Protein AF-A0AAD7X4T3-F1 (afdb_monomer_lite)

Sequence (539 aa):
MVKNMMPARASGGPRSELRRIAGKTKTQTKDAVDVLDNLPKLLVHDLARALHDGGDGHEPRVLEVPVMAREHRGDEHEHGREDGVPAERARDLVEQVLPRLTAWASSMLTLLRVVALDEAIQNAGEPIPEAIVEDVHAELRIIFEFLGVNPDSNERPNLPPLPPPILCTDRLECIRCPPNETRRSLRRREPPKEVRVLTSNLEWRNAQLFVAHCVVCNSEYYPDSYTYATPATGRRQVLEYSPAFFRISKHGLWAERRVALAQERTLVRFRAGWSNFADWINDQLPHRPRITHRQSRRLFLEHFSRRLLIAHLKQESFSLPAHASAAVLAEHVRREIGANGGVLPSAFDHGCTQCTHVKRYHADLIREGFVQDGQGGVGVAGIDEPDLNAGELPAAHAAPLPEGLPPAPAAQQEPEQGETRGYVRMAVMDGKTVTHRKCALDDCRGPLMDFRSGRFCEDHIALGNICGIMPCGEPVHSPGALTCGREDHKACALSVASKPRHAQLRKATCLFSALTFLLWATLQVMWLYTPSVPRQLTA

InterPro domains:
  IPR040898 CxC6 like cysteine cluster associated with KDZ [PF18721] (428-492)
  IPR041539 CxC5 like cysteine cluster associated with KDZ [PF18718] (166-283)

Structure (mmCIF, N/CA/C/O backbone):
data_AF-A0AAD7X4T3-F1
#
_entry.id   AF-A0AAD7X4T3-F1
#
loop_
_atom_site.group_PDB
_atom_site.id
_atom_site.type_symbol
_atom_site.label_atom_id
_atom_site.label_alt_id
_atom_site.label_comp_id
_atom_site.label_asym_id
_atom_site.label_entity_id
_atom_site.label_seq_id
_atom_site.pdbx_PDB_ins_code
_atom_site.Cartn_x
_atom_site.Cartn_y
_atom_site.Cartn_z
_atom_site.occupancy
_atom_site.B_iso_or_equiv
_atom_site.auth_seq_id
_atom_site.auth_comp_id
_atom_site.auth_asym_id
_atom_site.auth_atom_id
_atom_site.pdbx_PDB_model_num
ATOM 1 N N . MET A 1 1 ? -15.169 -15.789 81.918 1.00 33.66 1 MET A N 1
ATOM 2 C CA . MET A 1 1 ? -14.513 -16.490 83.042 1.00 33.66 1 MET A CA 1
ATOM 3 C C . MET A 1 1 ? -13.560 -17.541 82.482 1.00 33.66 1 MET A C 1
ATOM 5 O O . MET A 1 1 ? -14.006 -18.312 81.653 1.00 33.66 1 MET A O 1
ATOM 9 N N . VAL A 1 2 ? -12.296 -17.500 82.936 1.00 31.52 2 VAL A N 1
ATOM 10 C CA . VAL A 1 2 ? -11.359 -18.626 83.206 1.00 31.52 2 VAL A CA 1
ATOM 11 C C . VAL A 1 2 ? -11.066 -19.605 82.040 1.00 31.52 2 VAL A C 1
ATOM 13 O O . VAL A 1 2 ? -11.935 -20.370 81.658 1.00 31.52 2 VAL A O 1
ATOM 16 N N . LYS A 1 3 ? -9.924 -19.538 81.328 1.00 34.91 3 LYS A N 1
ATOM 17 C CA . LYS A 1 3 ? -8.482 -19.778 81.656 1.00 34.91 3 LYS A CA 1
ATOM 18 C C . LYS A 1 3 ? -8.010 -21.244 81.521 1.00 34.91 3 LYS A C 1
ATOM 20 O O . LYS A 1 3 ? -8.415 -22.084 82.305 1.00 34.91 3 LYS A O 1
ATOM 25 N N . ASN A 1 4 ? -7.014 -21.413 80.639 1.00 40.75 4 ASN A N 1
ATOM 26 C CA . ASN A 1 4 ? -5.786 -22.233 80.727 1.00 40.75 4 ASN A CA 1
ATOM 27 C C . ASN A 1 4 ? -5.847 -23.737 81.077 1.00 40.75 4 ASN A C 1
ATOM 29 O O . ASN A 1 4 ? -6.293 -24.092 82.157 1.00 40.75 4 ASN A O 1
ATOM 33 N N . MET A 1 5 ? -5.108 -24.559 80.307 1.00 27.08 5 MET A N 1
ATOM 34 C CA . MET A 1 5 ? -3.853 -25.198 80.780 1.00 27.08 5 MET A CA 1
ATOM 35 C C . MET A 1 5 ? -3.042 -25.875 79.645 1.00 27.08 5 MET A C 1
ATOM 37 O O . MET A 1 5 ? -3.595 -26.571 78.804 1.00 27.08 5 MET A O 1
ATOM 41 N N . MET A 1 6 ? -1.714 -25.686 79.665 1.00 29.97 6 MET A N 1
ATOM 42 C CA . MET A 1 6 ? -0.690 -26.572 79.062 1.00 29.97 6 MET A CA 1
ATOM 43 C C . MET A 1 6 ? -0.043 -27.409 80.187 1.00 29.97 6 MET A C 1
ATOM 45 O O . MET A 1 6 ? -0.052 -26.935 81.329 1.00 29.97 6 MET A O 1
ATOM 49 N N . PRO A 1 7 ? 0.491 -28.624 79.916 1.00 48.28 7 PRO A N 1
ATOM 50 C CA . PRO A 1 7 ? 1.950 -28.847 79.697 1.00 48.28 7 PRO A CA 1
ATOM 51 C C . PRO A 1 7 ? 2.276 -29.975 78.663 1.00 48.28 7 PRO A C 1
ATOM 53 O O . PRO A 1 7 ? 1.361 -30.642 78.202 1.00 48.28 7 PRO A O 1
ATOM 56 N N . ALA A 1 8 ? 3.522 -30.325 78.278 1.00 32.62 8 ALA A N 1
ATOM 57 C CA . ALA A 1 8 ? 4.801 -29.597 78.118 1.00 32.62 8 ALA A CA 1
ATOM 58 C C . ALA A 1 8 ? 5.862 -30.460 77.349 1.00 32.62 8 ALA A C 1
ATOM 60 O O . ALA A 1 8 ? 5.722 -31.671 77.260 1.00 32.62 8 ALA A O 1
ATOM 61 N N . ARG A 1 9 ? 6.925 -29.805 76.835 1.00 31.36 9 ARG A N 1
ATOM 62 C CA . ARG A 1 9 ? 8.296 -30.268 76.437 1.00 31.36 9 ARG A CA 1
ATOM 63 C C . ARG A 1 9 ? 8.611 -31.763 76.141 1.00 31.36 9 ARG A C 1
ATOM 65 O O . ARG A 1 9 ? 8.565 -32.567 77.062 1.00 31.36 9 ARG A O 1
ATOM 72 N N . ALA A 1 10 ? 9.289 -32.023 75.002 1.00 30.20 10 ALA A N 1
ATOM 73 C CA . ALA A 1 10 ? 10.725 -32.427 74.936 1.00 30.20 10 ALA A CA 1
ATOM 74 C C . ALA A 1 10 ? 11.311 -32.494 73.485 1.00 30.20 10 ALA A C 1
ATOM 76 O O . ALA A 1 10 ? 10.558 -32.708 72.547 1.00 30.20 10 ALA A O 1
ATOM 77 N N . SER A 1 11 ? 12.639 -32.276 73.355 1.00 30.59 11 SER A N 1
ATOM 78 C CA . SER A 1 11 ? 13.650 -32.648 72.302 1.00 30.59 11 SER A CA 1
ATOM 79 C C . SER A 1 11 ? 13.256 -33.120 70.873 1.00 30.59 11 SER A C 1
ATOM 81 O O . SER A 1 11 ? 12.322 -33.888 70.719 1.00 30.59 11 SER A O 1
ATOM 83 N N . GLY A 1 12 ? 14.021 -32.874 69.789 1.00 29.61 12 GLY A N 1
ATOM 84 C CA . GLY A 1 12 ? 15.281 -32.122 69.605 1.00 29.61 12 GLY A CA 1
ATOM 85 C C . GLY A 1 12 ? 16.093 -32.535 68.342 1.00 29.61 12 GLY A C 1
ATOM 86 O O . GLY A 1 12 ? 16.353 -33.715 68.154 1.00 29.61 12 GLY A O 1
ATOM 87 N N . GLY A 1 13 ? 16.556 -31.558 67.536 1.00 32.09 13 GLY A N 1
ATOM 88 C CA . GLY A 1 13 ? 17.574 -31.695 66.457 1.00 32.09 13 GLY A CA 1
ATOM 89 C C . GLY A 1 13 ? 17.129 -32.290 65.096 1.00 32.09 13 GLY A C 1
ATOM 90 O O . GLY A 1 13 ? 16.051 -32.870 65.015 1.00 32.09 13 GLY A O 1
ATOM 91 N N . PRO A 1 14 ? 17.946 -32.198 64.017 1.00 37.72 14 PRO A N 1
ATOM 92 C CA . PRO A 1 14 ? 18.884 -31.133 63.623 1.00 37.72 14 PRO A CA 1
ATOM 93 C C . PRO A 1 14 ? 18.457 -30.433 62.302 1.00 37.72 14 PRO A C 1
ATOM 95 O O . PRO A 1 14 ? 17.838 -31.031 61.428 1.00 37.72 14 PRO A O 1
ATOM 98 N N . ARG A 1 15 ? 18.800 -29.146 62.115 1.00 40.28 15 ARG A N 1
ATOM 99 C CA . ARG A 1 15 ? 18.301 -28.311 60.989 1.00 40.28 15 ARG A CA 1
ATOM 100 C C . ARG A 1 15 ? 19.412 -27.776 60.065 1.00 40.28 15 ARG A C 1
ATOM 102 O O . ARG A 1 15 ? 19.356 -26.623 59.641 1.00 40.28 15 ARG A O 1
ATOM 109 N N . SER A 1 16 ? 20.435 -28.591 59.790 1.00 39.78 16 SER A N 1
ATOM 110 C CA . SER A 1 16 ? 21.702 -28.174 59.151 1.00 39.78 16 SER A CA 1
ATOM 111 C C . SER A 1 16 ? 21.888 -28.545 57.668 1.00 39.78 16 SER A C 1
ATOM 113 O O . SER A 1 16 ? 22.628 -27.843 56.985 1.00 39.78 16 SER A O 1
ATOM 115 N N . GLU A 1 17 ? 21.209 -29.563 57.128 1.00 37.09 17 GLU A N 1
ATOM 116 C CA . GLU A 1 17 ? 21.444 -30.032 55.741 1.00 37.09 17 GLU A CA 1
ATOM 117 C C . GLU A 1 17 ? 20.881 -29.080 54.657 1.00 37.09 17 GLU A C 1
ATOM 119 O O . GLU A 1 17 ? 21.504 -28.817 53.626 1.00 37.09 17 GLU A O 1
ATOM 124 N N . LEU A 1 18 ? 19.695 -28.506 54.896 1.00 36.75 18 LEU A N 1
ATOM 125 C CA . LEU A 1 18 ? 18.889 -27.839 53.858 1.00 36.75 18 LEU A CA 1
ATOM 126 C C . LEU A 1 18 ? 19.407 -26.470 53.378 1.00 36.75 18 LEU A C 1
ATOM 128 O O . LEU A 1 18 ? 18.898 -25.941 52.391 1.00 36.75 18 LEU A O 1
ATOM 132 N N . ARG A 1 19 ? 20.436 -25.890 54.014 1.00 38.16 19 ARG A N 1
ATOM 133 C CA . ARG A 1 19 ? 21.068 -24.645 53.526 1.00 38.16 19 ARG A CA 1
ATOM 134 C C . ARG A 1 19 ? 22.180 -24.869 52.496 1.00 38.16 19 ARG A C 1
ATOM 136 O O . ARG A 1 19 ? 22.570 -23.904 51.846 1.00 38.16 19 ARG A O 1
ATOM 143 N N . ARG A 1 20 ? 22.663 -26.103 52.295 1.00 38.53 20 ARG A N 1
ATOM 144 C CA . ARG A 1 20 ? 23.736 -26.391 51.319 1.00 38.53 20 ARG A CA 1
ATOM 145 C C . ARG A 1 20 ? 23.234 -26.606 49.887 1.00 38.53 20 ARG A C 1
ATOM 147 O O . ARG A 1 20 ? 23.972 -26.335 48.946 1.00 38.53 20 ARG A O 1
ATOM 154 N N . ILE A 1 21 ? 21.982 -27.040 49.720 1.00 38.44 21 ILE A N 1
ATOM 155 C CA . ILE A 1 21 ? 21.383 -27.326 48.402 1.00 38.44 21 ILE A CA 1
ATOM 156 C C . ILE A 1 21 ? 20.847 -26.041 47.742 1.00 38.44 21 ILE A C 1
ATOM 158 O O . ILE A 1 21 ? 21.092 -25.806 46.561 1.00 38.44 21 ILE A O 1
ATOM 162 N N . ALA A 1 22 ? 20.232 -25.139 48.517 1.00 35.62 22 ALA A N 1
ATOM 163 C CA . ALA A 1 22 ? 19.700 -23.860 48.023 1.00 35.62 22 ALA A CA 1
ATOM 164 C C . ALA A 1 22 ? 20.770 -22.855 47.529 1.00 35.62 22 ALA A C 1
ATOM 166 O O . ALA A 1 22 ? 20.424 -21.829 46.944 1.00 35.62 22 ALA A O 1
ATOM 167 N N . GLY A 1 23 ? 22.057 -23.125 47.779 1.00 36.47 23 GLY A N 1
ATOM 168 C CA . GLY A 1 23 ? 23.175 -22.298 47.316 1.00 36.47 23 GLY A CA 1
ATOM 169 C C . GLY A 1 23 ? 23.696 -22.649 45.919 1.00 36.47 23 GLY A C 1
ATOM 170 O O . GLY A 1 23 ? 24.305 -21.792 45.292 1.00 36.47 23 GLY A O 1
ATOM 171 N N . LYS A 1 24 ? 23.462 -23.874 45.420 1.00 36.31 24 LYS A N 1
ATOM 172 C CA . LYS A 1 24 ? 23.974 -24.325 44.109 1.00 36.31 24 LYS A CA 1
ATOM 173 C C . LYS A 1 24 ? 23.000 -24.088 42.954 1.00 36.31 24 LYS A C 1
ATOM 175 O O . LYS A 1 24 ? 23.432 -23.785 41.850 1.00 36.31 24 LYS A O 1
ATOM 180 N N . THR A 1 25 ? 21.695 -24.169 43.209 1.00 37.44 25 THR A N 1
ATOM 181 C CA . THR A 1 25 ? 20.673 -23.939 42.175 1.00 37.44 25 THR A CA 1
ATOM 182 C C . THR A 1 25 ? 20.552 -22.471 41.768 1.00 37.44 25 THR A C 1
ATOM 184 O O . THR A 1 25 ? 20.218 -22.191 40.623 1.00 37.44 25 THR A O 1
ATOM 187 N N . LYS A 1 26 ? 20.865 -21.526 42.668 1.00 39.06 26 LYS A N 1
ATOM 188 C CA . LYS A 1 26 ? 20.751 -20.082 42.394 1.00 39.06 26 LYS A CA 1
ATOM 189 C C . LYS A 1 26 ? 21.786 -19.539 41.405 1.00 39.06 26 LYS A C 1
ATOM 191 O O . LYS A 1 26 ? 21.470 -18.582 40.705 1.00 39.06 26 LYS A O 1
ATOM 196 N N . THR A 1 27 ? 22.987 -20.115 41.353 1.00 40.34 27 THR A N 1
ATOM 197 C CA . THR A 1 27 ? 24.028 -19.736 40.381 1.00 40.34 27 THR A CA 1
ATOM 198 C C . THR A 1 27 ? 23.684 -20.259 38.990 1.00 40.34 27 THR A C 1
ATOM 200 O O . THR A 1 27 ? 23.548 -19.456 38.077 1.00 40.34 27 THR A O 1
ATOM 203 N N . GLN A 1 28 ? 23.368 -21.554 38.854 1.00 39.38 28 GLN A N 1
ATOM 204 C CA . GLN A 1 28 ? 23.000 -22.146 37.556 1.00 39.38 28 GLN A CA 1
ATOM 205 C C . GLN A 1 28 ? 21.782 -21.471 36.895 1.00 39.38 28 GLN A C 1
ATOM 207 O O . GLN A 1 28 ? 21.771 -21.282 35.683 1.00 39.38 28 GLN A O 1
ATOM 212 N N . THR A 1 29 ? 20.773 -21.043 37.668 1.00 41.12 29 THR A N 1
ATOM 213 C CA . THR A 1 29 ? 19.640 -20.277 37.109 1.00 41.12 29 THR A CA 1
ATOM 214 C C . THR A 1 29 ? 19.983 -18.843 36.717 1.00 41.12 29 THR A C 1
ATOM 216 O O . THR A 1 29 ? 19.204 -18.230 35.997 1.00 41.12 29 THR A O 1
ATOM 219 N N . LYS A 1 30 ? 21.088 -18.278 37.216 1.00 38.41 30 LYS A N 1
ATOM 220 C CA . LYS A 1 30 ? 21.525 -16.935 36.833 1.00 38.41 30 LYS A CA 1
ATOM 221 C C . LYS A 1 30 ? 22.323 -16.994 35.533 1.00 38.41 30 LYS A C 1
ATOM 223 O O . LYS A 1 30 ? 21.984 -16.289 34.591 1.00 38.41 30 LYS A O 1
ATOM 228 N N . ASP A 1 31 ? 23.273 -17.922 35.457 1.00 40.72 31 ASP A N 1
ATOM 229 C CA . ASP A 1 31 ? 24.120 -18.120 34.280 1.00 40.72 31 ASP A CA 1
ATOM 230 C C . ASP A 1 31 ? 23.272 -18.472 33.035 1.00 40.72 31 ASP A C 1
ATOM 232 O O . ASP A 1 31 ? 23.489 -17.926 31.957 1.00 40.72 31 ASP A O 1
ATOM 236 N N . ALA A 1 32 ? 22.220 -19.289 33.191 1.00 37.03 32 ALA A N 1
ATOM 237 C CA . ALA A 1 32 ? 21.291 -19.614 32.101 1.00 37.03 32 ALA A CA 1
ATOM 238 C C . ALA A 1 32 ? 20.420 -18.428 31.623 1.00 37.03 32 ALA A C 1
ATOM 240 O O . ALA A 1 32 ? 19.994 -18.408 30.469 1.00 37.03 32 ALA A O 1
ATOM 241 N N . VAL A 1 33 ? 20.143 -17.443 32.485 1.00 40.84 33 VAL A N 1
ATOM 242 C CA . VAL A 1 33 ? 19.372 -16.237 32.123 1.00 40.84 33 VAL A CA 1
ATOM 243 C C . VAL A 1 33 ? 20.280 -15.199 31.460 1.00 40.84 33 VAL A C 1
ATOM 245 O O . VAL A 1 33 ? 19.916 -14.666 30.414 1.00 40.84 33 VAL A O 1
ATOM 248 N N . ASP A 1 34 ? 21.494 -15.002 31.984 1.00 40.16 34 ASP A N 1
ATOM 249 C CA . ASP A 1 34 ? 22.492 -14.099 31.396 1.00 40.16 34 ASP A CA 1
ATOM 250 C C . ASP A 1 34 ? 22.920 -14.557 29.972 1.00 40.16 34 ASP A C 1
ATOM 252 O O . ASP A 1 34 ? 23.244 -13.722 29.124 1.00 40.16 34 ASP A O 1
ATOM 256 N N . VAL A 1 35 ? 22.852 -15.863 29.661 1.00 43.00 35 VAL A N 1
ATOM 257 C CA . VAL A 1 35 ? 23.029 -16.409 28.294 1.00 43.00 35 VAL A CA 1
ATOM 258 C C . VAL A 1 35 ? 21.846 -16.072 27.373 1.00 43.00 35 VAL A C 1
ATOM 260 O O . VAL A 1 35 ? 22.053 -15.646 26.234 1.00 43.00 35 VAL A O 1
ATOM 263 N N . LEU A 1 36 ? 20.604 -16.215 27.851 1.00 36.78 36 LEU A N 1
ATOM 264 C CA . LEU A 1 36 ? 19.398 -15.945 27.056 1.00 36.78 36 LEU A CA 1
ATOM 265 C C . LEU A 1 36 ? 19.238 -14.455 26.710 1.00 36.78 36 LEU A C 1
ATOM 267 O O . LEU A 1 36 ? 18.873 -14.131 25.579 1.00 36.78 36 LEU A O 1
ATOM 271 N N . ASP A 1 37 ? 19.580 -13.551 27.631 1.00 38.38 37 ASP A N 1
ATOM 272 C CA . ASP A 1 37 ? 19.501 -12.099 27.406 1.00 38.38 37 ASP A CA 1
ATOM 273 C C . ASP A 1 37 ? 20.585 -11.571 26.436 1.00 38.38 37 ASP A C 1
ATOM 275 O O . ASP A 1 37 ? 20.435 -10.491 25.854 1.00 38.38 37 ASP A O 1
ATOM 279 N N . ASN A 1 38 ? 21.662 -12.334 26.201 1.00 39.25 38 ASN A N 1
ATOM 280 C CA . ASN A 1 38 ? 22.748 -11.967 25.280 1.00 39.25 38 ASN A CA 1
ATOM 281 C C . ASN A 1 38 ? 22.742 -12.727 23.942 1.00 39.25 38 ASN A C 1
ATOM 283 O O . ASN A 1 38 ? 23.493 -12.354 23.035 1.00 39.25 38 ASN A O 1
ATOM 287 N N . LEU A 1 39 ? 21.860 -13.719 23.770 1.00 35.91 39 LEU A N 1
ATOM 288 C CA . LEU A 1 39 ? 21.744 -14.537 22.554 1.00 35.91 39 LEU A CA 1
ATOM 289 C C . LEU A 1 39 ? 21.705 -13.716 21.240 1.00 35.91 39 LEU A C 1
ATOM 291 O O . LEU A 1 39 ? 22.452 -14.049 20.317 1.00 35.91 39 LEU A O 1
ATOM 295 N N . PRO A 1 40 ? 20.944 -12.599 21.132 1.00 37.41 40 PRO A N 1
ATOM 296 C CA . PRO A 1 40 ? 20.897 -11.795 19.905 1.00 37.41 40 PRO A CA 1
ATOM 297 C C . PRO A 1 40 ? 22.188 -11.025 19.590 1.00 37.41 40 PRO A C 1
ATOM 299 O O . PRO A 1 40 ? 22.352 -10.558 18.465 1.00 37.41 40 PRO A O 1
ATOM 302 N N . LYS A 1 41 ? 23.084 -10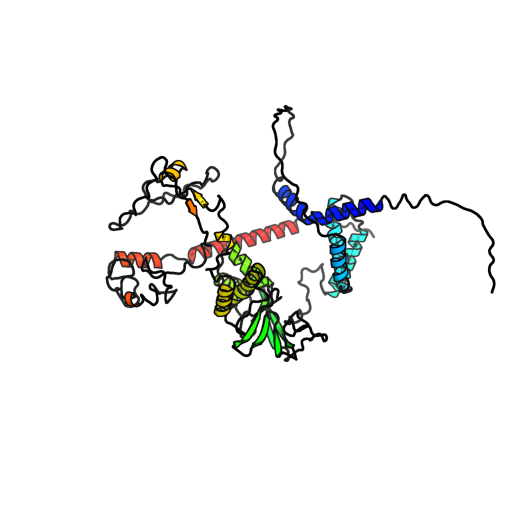.844 20.570 1.00 35.62 41 LYS A N 1
ATOM 303 C CA . LYS A 1 41 ? 24.374 -10.152 20.400 1.00 35.62 41 LYS A CA 1
ATOM 304 C C . LYS A 1 41 ? 25.484 -11.140 20.043 1.00 35.62 41 LYS A C 1
ATOM 306 O O . LYS A 1 41 ? 26.266 -10.863 19.138 1.00 35.62 41 LYS A O 1
ATOM 311 N N . LEU A 1 42 ? 25.499 -12.302 20.700 1.00 40.00 42 LEU A N 1
ATOM 312 C CA . LEU A 1 42 ? 26.433 -13.398 20.413 1.00 40.00 42 LEU A CA 1
ATOM 313 C C . LEU A 1 42 ? 26.248 -13.922 18.979 1.00 40.00 42 LEU A C 1
ATOM 315 O O . LEU A 1 42 ? 27.207 -13.961 18.214 1.00 40.00 42 LEU A O 1
ATOM 319 N N . LEU A 1 43 ? 25.000 -14.155 18.548 1.00 36.94 43 LEU A N 1
ATOM 320 C CA . LEU A 1 43 ? 24.677 -14.575 17.174 1.00 36.94 43 LEU A CA 1
ATOM 321 C C . LEU A 1 43 ? 25.129 -13.594 16.077 1.00 36.94 43 LEU A C 1
ATOM 323 O O . LEU A 1 43 ? 25.305 -14.008 14.936 1.00 36.94 43 LEU A O 1
ATOM 327 N N . VAL A 1 44 ? 25.315 -12.306 16.382 1.00 36.19 44 VAL A N 1
ATOM 328 C CA . VAL A 1 44 ? 25.834 -11.320 15.414 1.00 36.19 44 VAL A CA 1
ATOM 329 C C . VAL A 1 44 ? 27.363 -11.265 15.445 1.00 36.19 44 VAL A C 1
ATOM 331 O O . VAL A 1 44 ? 27.988 -11.107 14.399 1.00 36.19 44 VAL A O 1
ATOM 334 N N . HIS A 1 45 ? 27.967 -11.425 16.623 1.00 34.75 45 HIS A N 1
ATOM 335 C CA . HIS A 1 45 ? 29.417 -11.390 16.794 1.00 34.75 45 HIS A CA 1
ATOM 336 C C . HIS A 1 45 ? 30.101 -12.653 16.244 1.00 34.75 45 HIS A C 1
ATOM 338 O O . HIS A 1 45 ? 31.113 -12.561 15.551 1.00 34.75 45 HIS A O 1
ATOM 344 N N . ASP A 1 46 ? 29.541 -13.835 16.503 1.00 38.59 46 ASP A N 1
ATOM 345 C CA . ASP A 1 46 ? 30.171 -15.100 16.111 1.00 38.59 46 ASP A CA 1
ATOM 346 C C . ASP A 1 46 ? 29.860 -15.501 14.664 1.00 38.59 46 ASP A C 1
ATOM 348 O O . ASP A 1 46 ? 30.708 -16.104 14.009 1.00 38.59 46 ASP A O 1
ATOM 352 N N . LEU A 1 47 ? 28.739 -15.039 14.092 1.00 32.28 47 LEU A N 1
ATOM 353 C CA . LEU A 1 47 ? 28.503 -15.126 12.644 1.00 32.28 47 LEU A CA 1
ATOM 354 C C . LEU A 1 47 ? 29.481 -14.237 11.850 1.00 32.28 47 LEU A C 1
ATOM 356 O O . LEU A 1 47 ? 29.873 -14.596 10.744 1.00 32.28 47 LEU A O 1
ATOM 360 N N . ALA A 1 48 ? 29.907 -13.097 12.408 1.00 34.12 48 ALA A N 1
ATOM 361 C CA . ALA A 1 48 ? 30.942 -12.257 11.802 1.00 34.12 48 ALA A CA 1
ATOM 362 C C . ALA A 1 48 ? 32.341 -12.896 11.896 1.00 34.12 48 ALA A C 1
ATOM 364 O O . ALA A 1 48 ? 33.121 -12.793 10.953 1.00 34.12 48 ALA A O 1
ATOM 365 N N . ARG A 1 49 ? 32.638 -13.600 12.997 1.00 35.16 49 ARG A N 1
ATOM 366 C CA . ARG A 1 49 ? 33.901 -14.328 13.208 1.00 35.16 49 ARG A CA 1
ATOM 367 C C . ARG A 1 49 ? 34.010 -15.573 12.308 1.00 35.16 49 ARG A C 1
ATOM 369 O O . ARG A 1 49 ? 35.013 -15.754 11.625 1.00 35.16 49 ARG A O 1
ATOM 376 N N . ALA A 1 50 ? 32.936 -16.358 12.197 1.00 36.88 50 ALA A N 1
ATOM 377 C CA . ALA A 1 50 ? 32.860 -17.530 11.315 1.00 36.88 50 ALA A CA 1
ATOM 378 C C . ALA A 1 50 ? 32.951 -17.200 9.806 1.00 36.88 50 ALA A C 1
ATOM 380 O O . ALA A 1 50 ? 33.187 -18.094 8.997 1.00 36.88 50 ALA A O 1
ATOM 381 N N . LEU A 1 51 ? 32.777 -15.930 9.417 1.00 37.78 51 LEU A N 1
ATOM 382 C CA . LEU A 1 51 ? 32.956 -15.440 8.042 1.00 37.78 51 LEU A CA 1
ATOM 383 C C . LEU A 1 51 ? 34.368 -14.885 7.756 1.00 37.78 51 LEU A C 1
ATOM 385 O O . LEU A 1 51 ? 34.607 -14.391 6.652 1.00 37.78 51 LEU A O 1
ATOM 389 N N . HIS A 1 52 ? 35.299 -14.945 8.715 1.00 36.75 52 HIS A N 1
ATOM 390 C CA . HIS A 1 52 ? 36.694 -14.520 8.527 1.00 36.75 52 HIS A CA 1
ATOM 391 C C . HIS A 1 52 ? 37.713 -15.656 8.671 1.00 36.75 52 HIS A C 1
ATOM 393 O O . HIS A 1 52 ? 38.639 -15.725 7.865 1.00 36.75 52 HIS A O 1
ATOM 399 N N . ASP A 1 53 ? 37.525 -16.585 9.609 1.00 38.16 53 ASP A N 1
ATOM 400 C CA . ASP A 1 53 ? 38.557 -17.577 9.957 1.00 38.16 53 ASP A CA 1
ATOM 401 C C . ASP A 1 53 ? 38.484 -18.869 9.109 1.00 38.16 53 ASP A C 1
ATOM 403 O O . ASP A 1 53 ? 38.505 -19.988 9.617 1.00 38.16 53 ASP A O 1
ATOM 407 N N . GLY A 1 54 ? 38.381 -18.704 7.785 1.00 33.09 54 GLY A N 1
ATOM 408 C CA . GLY A 1 54 ? 38.318 -19.780 6.786 1.00 33.09 54 GLY A CA 1
ATOM 409 C C . GLY A 1 54 ? 39.509 -19.781 5.821 1.00 33.09 54 GLY A C 1
ATOM 410 O O . GLY A 1 54 ? 39.305 -19.688 4.612 1.00 33.09 54 GLY A O 1
ATOM 411 N N . GLY A 1 55 ? 40.739 -19.851 6.340 1.00 32.34 55 GLY A N 1
ATOM 412 C CA . GLY A 1 55 ? 41.975 -19.875 5.547 1.00 32.34 55 GLY A CA 1
ATOM 413 C C . GLY A 1 55 ? 43.096 -20.668 6.227 1.00 32.34 55 GLY A C 1
ATOM 414 O O . GLY A 1 55 ? 43.270 -20.573 7.440 1.00 32.34 55 GLY A O 1
ATOM 415 N N . ASP A 1 56 ? 43.818 -21.470 5.439 1.00 33.12 56 ASP A N 1
ATOM 416 C CA . ASP A 1 56 ? 44.752 -22.510 5.897 1.00 33.12 56 ASP A CA 1
ATOM 417 C C . ASP A 1 56 ? 45.907 -22.030 6.799 1.00 33.12 56 ASP A C 1
ATOM 419 O O . ASP A 1 56 ? 46.375 -20.893 6.732 1.00 33.12 56 ASP A O 1
ATOM 423 N N . GLY A 1 57 ? 46.387 -22.938 7.655 1.00 35.47 57 GLY A N 1
ATOM 424 C CA . GLY A 1 57 ? 47.306 -22.612 8.746 1.00 35.47 57 GLY A CA 1
ATOM 425 C C . GLY A 1 57 ? 48.805 -22.714 8.439 1.00 35.47 57 GLY A C 1
ATOM 426 O O . GLY A 1 57 ? 49.248 -23.460 7.570 1.00 35.47 57 GLY A O 1
ATOM 427 N N . HIS A 1 58 ? 49.596 -22.040 9.279 1.00 28.44 58 HIS A N 1
ATOM 428 C CA . HIS A 1 58 ? 50.962 -22.439 9.634 1.00 28.44 58 HIS A CA 1
ATOM 429 C C . HIS A 1 58 ? 51.310 -21.974 11.065 1.00 28.44 58 HIS A C 1
ATOM 431 O O . HIS A 1 58 ? 50.681 -21.065 11.604 1.00 28.44 58 HIS A O 1
ATOM 437 N N . GLU A 1 59 ? 52.279 -22.643 11.698 1.00 30.06 59 GLU A N 1
ATOM 438 C CA . GLU A 1 59 ? 52.613 -22.508 13.127 1.00 30.06 59 GLU A CA 1
ATOM 439 C C . GLU A 1 59 ? 53.190 -21.135 13.542 1.00 30.06 59 GLU A C 1
ATOM 441 O O . GLU A 1 59 ? 53.844 -20.459 12.743 1.00 30.06 59 GLU A O 1
ATOM 446 N N . PRO A 1 60 ? 53.031 -20.736 14.822 1.00 32.34 60 PRO A N 1
ATOM 447 C CA . PRO A 1 60 ? 53.536 -19.465 15.328 1.00 32.34 60 PRO A CA 1
ATOM 448 C C . PRO A 1 60 ? 55.030 -19.516 15.686 1.00 32.34 60 PRO A C 1
ATOM 450 O O . PRO A 1 60 ? 55.518 -20.467 16.298 1.00 32.34 60 PRO A O 1
ATOM 453 N N . ARG A 1 61 ? 55.749 -18.416 15.423 1.00 25.67 61 ARG A N 1
ATOM 454 C CA . ARG A 1 61 ? 57.040 -18.122 16.066 1.00 25.67 61 ARG A CA 1
ATOM 455 C C . ARG A 1 61 ? 56.889 -17.019 17.109 1.00 25.67 61 ARG A C 1
ATOM 457 O O . ARG A 1 61 ? 56.333 -15.961 16.835 1.00 25.67 61 ARG A O 1
ATOM 464 N N . VAL A 1 62 ? 57.432 -17.290 18.291 1.00 32.22 62 VAL A N 1
ATOM 465 C CA . VAL A 1 62 ? 57.532 -16.372 19.433 1.00 32.22 62 VAL A CA 1
ATOM 466 C C . VAL A 1 62 ? 58.482 -15.214 19.119 1.00 32.22 62 VAL A C 1
ATOM 468 O O . VAL A 1 62 ? 59.564 -15.452 18.581 1.00 32.22 62 VAL A O 1
ATOM 471 N N . LEU A 1 63 ? 58.128 -13.996 19.540 1.00 24.08 63 LEU A N 1
ATOM 472 C CA . LEU A 1 63 ? 59.084 -12.939 19.890 1.00 24.08 63 LEU A CA 1
ATOM 473 C C . LEU A 1 63 ? 58.446 -11.926 20.858 1.00 24.08 63 LEU A C 1
ATOM 475 O O . LEU A 1 63 ? 57.250 -11.648 20.790 1.00 24.08 63 LEU A O 1
ATOM 479 N N . GLU A 1 64 ? 59.248 -11.434 21.798 1.00 26.14 64 GLU A N 1
ATOM 480 C CA . GLU A 1 64 ? 58.822 -10.703 22.996 1.00 26.14 64 GLU A CA 1
ATOM 481 C C . GLU A 1 64 ? 59.0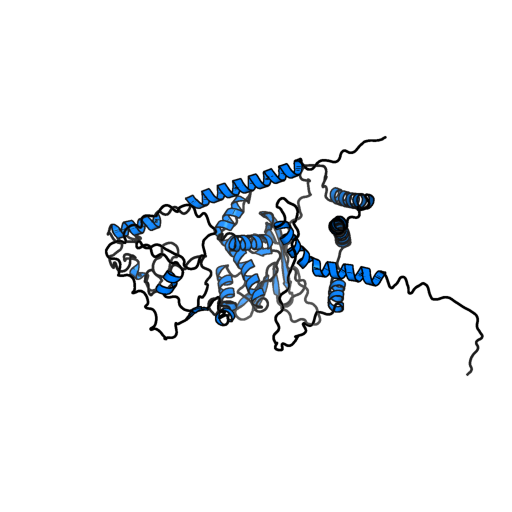66 -9.182 22.899 1.00 26.14 64 GLU A C 1
ATOM 483 O O . GLU A 1 64 ? 60.133 -8.788 22.439 1.00 26.14 64 GLU A O 1
ATOM 488 N N . VAL A 1 65 ? 58.172 -8.380 23.522 1.00 24.53 65 VAL A N 1
ATOM 489 C CA . VAL A 1 65 ? 58.507 -7.150 24.311 1.00 24.53 65 VAL A CA 1
ATOM 490 C C . VAL A 1 65 ? 59.031 -5.921 23.492 1.00 24.53 65 VAL A C 1
ATOM 492 O O . VAL A 1 65 ? 59.465 -6.099 22.359 1.00 24.53 65 VAL A O 1
ATOM 495 N N . PRO A 1 66 ? 58.988 -4.640 23.967 1.00 34.41 66 PRO A N 1
ATOM 496 C CA . PRO A 1 66 ? 58.517 -4.091 25.249 1.00 34.41 66 PRO A CA 1
ATOM 497 C C . PRO A 1 66 ? 57.415 -3.005 25.216 1.00 34.41 66 PRO A C 1
ATOM 499 O O . PRO A 1 66 ? 57.234 -2.232 24.281 1.00 34.41 66 PRO A O 1
ATOM 502 N 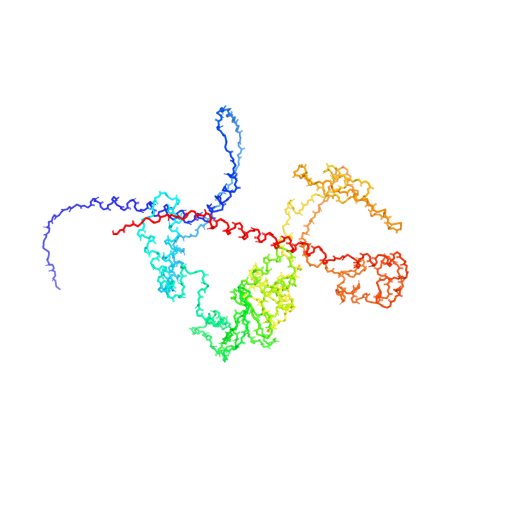N . VAL A 1 67 ? 56.809 -2.879 26.399 1.00 31.16 67 VAL A N 1
ATOM 503 C CA . VAL A 1 67 ? 56.329 -1.661 27.080 1.00 31.16 67 VAL A CA 1
ATOM 504 C C . VAL A 1 67 ? 56.965 -0.332 26.625 1.00 31.16 67 VAL A C 1
ATOM 506 O O . VAL A 1 67 ? 58.184 -0.180 26.652 1.00 31.16 67 VAL A O 1
ATOM 509 N N . MET A 1 68 ? 56.128 0.695 26.436 1.00 25.53 68 MET A N 1
ATOM 510 C CA . MET A 1 68 ? 56.491 2.094 26.703 1.00 25.53 68 MET A CA 1
ATOM 511 C C . MET A 1 68 ? 55.329 2.818 27.391 1.00 25.53 68 MET A C 1
ATOM 513 O O . MET A 1 68 ? 54.210 2.844 26.883 1.00 25.53 68 MET A O 1
ATOM 517 N N . ALA A 1 69 ? 55.598 3.402 28.557 1.00 31.23 69 ALA A N 1
ATOM 518 C CA . ALA A 1 69 ? 54.629 4.189 29.313 1.00 31.23 69 ALA A CA 1
ATOM 519 C C . ALA A 1 69 ? 54.623 5.653 28.852 1.00 31.23 69 ALA A C 1
ATOM 521 O O . ALA A 1 69 ? 55.674 6.205 28.517 1.00 31.23 69 ALA A O 1
ATOM 522 N N . ARG A 1 70 ? 53.470 6.327 28.945 1.00 28.61 70 ARG A N 1
ATOM 523 C CA . ARG A 1 70 ? 53.453 7.785 29.100 1.00 28.61 70 ARG A CA 1
ATOM 524 C C . ARG A 1 70 ? 52.211 8.275 29.832 1.00 28.61 70 ARG A C 1
ATOM 526 O O . ARG A 1 70 ? 51.086 7.980 29.446 1.00 28.61 70 ARG A O 1
ATOM 533 N N . GLU A 1 71 ? 52.445 9.039 30.888 1.00 31.75 71 GLU A N 1
ATOM 534 C CA . GLU A 1 71 ? 51.417 9.758 31.631 1.00 31.75 71 GLU A CA 1
ATOM 535 C C . GLU A 1 71 ? 51.022 11.035 30.876 1.00 31.75 71 GLU A C 1
ATOM 537 O O . GLU A 1 71 ? 51.901 11.762 30.415 1.00 31.75 71 GLU A O 1
ATOM 542 N N . HIS A 1 72 ? 49.730 11.376 30.850 1.00 28.97 72 HIS A N 1
ATOM 543 C CA . HIS A 1 72 ? 49.262 12.606 31.501 1.00 28.97 72 HIS A CA 1
ATOM 544 C C . HIS A 1 72 ? 47.728 12.718 31.562 1.00 28.97 72 HIS A C 1
ATOM 546 O O . HIS A 1 72 ? 47.013 12.268 30.675 1.00 28.97 72 HIS A O 1
ATOM 552 N N . ARG A 1 73 ? 47.294 13.346 32.664 1.00 30.77 73 ARG A N 1
ATOM 553 C CA . ARG A 1 73 ? 46.057 14.113 32.933 1.00 30.77 73 ARG A CA 1
ATOM 554 C C . ARG A 1 73 ? 45.195 14.380 31.679 1.00 30.77 73 ARG A C 1
ATOM 556 O O . ARG A 1 73 ? 45.726 14.884 30.698 1.00 30.77 73 ARG A O 1
ATOM 563 N N . GLY A 1 74 ? 43.886 14.138 31.648 1.00 30.16 74 GLY A N 1
ATOM 564 C CA . GLY A 1 74 ? 42.924 13.959 32.740 1.00 30.16 74 GLY A CA 1
ATOM 565 C C . GLY A 1 74 ? 41.914 15.106 32.708 1.00 30.16 74 GLY A C 1
ATOM 566 O O . GLY A 1 74 ? 42.345 16.248 32.757 1.00 30.16 74 GLY A O 1
ATOM 567 N N . ASP A 1 75 ? 40.623 14.786 32.612 1.00 29.12 75 ASP A N 1
ATOM 568 C CA . ASP A 1 75 ? 39.489 15.678 32.892 1.00 29.12 75 ASP A CA 1
ATOM 569 C C . ASP A 1 75 ? 38.202 14.845 33.060 1.00 29.12 75 ASP A C 1
ATOM 571 O O . ASP A 1 75 ? 38.144 13.666 32.692 1.00 29.12 75 ASP A O 1
ATOM 575 N N . GLU A 1 76 ? 37.204 15.440 33.706 1.00 38.75 76 GLU A N 1
ATOM 576 C CA . GLU A 1 76 ? 36.045 14.770 34.304 1.00 38.75 76 GLU A CA 1
ATOM 577 C C . GLU A 1 76 ? 34.886 14.570 33.310 1.00 38.75 76 GLU A C 1
ATOM 579 O O . GLU A 1 76 ? 34.565 15.472 32.541 1.00 38.75 76 GLU A O 1
ATOM 584 N N . HIS A 1 77 ? 34.175 13.434 33.379 1.00 32.78 77 HIS A N 1
ATOM 585 C CA . HIS A 1 77 ? 32.820 13.334 32.820 1.00 32.78 77 HIS A CA 1
ATOM 586 C C . HIS A 1 77 ? 31.901 12.399 33.621 1.00 32.78 77 HIS A C 1
ATOM 588 O O . HIS A 1 77 ? 32.251 11.273 33.981 1.00 32.78 77 HIS A O 1
ATOM 594 N N . GLU A 1 78 ? 30.697 12.902 33.892 1.00 31.39 78 GLU A N 1
ATOM 595 C CA . GLU A 1 78 ? 29.669 12.291 34.733 1.00 31.39 78 GLU A CA 1
ATOM 596 C C . GLU A 1 78 ? 29.112 10.981 34.151 1.00 31.39 78 GLU A C 1
ATOM 598 O O . GLU A 1 78 ? 28.812 10.872 32.962 1.00 31.39 78 GLU A O 1
ATOM 603 N N . HIS A 1 79 ? 28.891 9.984 35.013 1.00 31.58 79 HIS A N 1
ATOM 604 C CA . HIS A 1 79 ? 28.133 8.783 34.657 1.00 31.58 79 HIS A CA 1
ATOM 605 C C . HIS A 1 79 ? 26.625 9.028 34.791 1.00 31.58 79 HIS A C 1
ATOM 607 O O . HIS A 1 79 ? 26.061 8.934 35.884 1.00 31.58 79 HIS A O 1
ATOM 613 N N . GLY A 1 80 ? 25.955 9.261 33.661 1.00 30.97 80 GLY A N 1
ATOM 614 C CA . GLY A 1 80 ? 24.505 9.102 33.571 1.00 30.97 80 GLY A CA 1
ATOM 615 C C . GLY A 1 80 ? 24.118 7.633 33.765 1.00 30.97 80 GLY A C 1
ATOM 616 O O . GLY A 1 80 ? 24.554 6.770 33.007 1.00 30.97 80 GLY A O 1
ATOM 617 N N . ARG A 1 81 ? 23.301 7.334 34.782 1.00 31.98 81 ARG A N 1
ATOM 618 C CA . ARG A 1 81 ? 22.675 6.011 34.929 1.00 31.98 81 ARG A CA 1
ATOM 619 C C . ARG A 1 81 ? 21.568 5.855 33.892 1.00 31.98 81 ARG A C 1
ATOM 621 O O . ARG A 1 81 ? 20.624 6.639 33.892 1.00 31.98 81 ARG A O 1
ATOM 628 N N . GLU A 1 82 ? 21.644 4.810 33.077 1.00 32.66 82 GLU A N 1
ATOM 629 C CA . GLU A 1 82 ? 20.478 4.316 32.347 1.00 32.66 82 GLU A CA 1
ATOM 630 C C . GLU A 1 82 ? 19.630 3.448 33.287 1.00 32.66 82 GLU A C 1
ATOM 632 O O . GLU A 1 82 ? 20.079 2.405 33.769 1.00 32.66 82 GLU A O 1
ATOM 637 N N . ASP A 1 83 ? 18.398 3.882 33.566 1.00 35.56 83 ASP A N 1
ATOM 638 C CA . ASP A 1 83 ? 17.448 3.121 34.379 1.00 35.56 83 ASP A CA 1
ATOM 639 C C . ASP A 1 83 ? 16.915 1.914 33.590 1.00 35.56 83 ASP A C 1
ATOM 641 O O . ASP A 1 83 ? 15.947 1.999 32.828 1.00 35.56 83 ASP A O 1
ATOM 645 N N . GLY A 1 84 ? 17.556 0.760 33.787 1.00 41.94 84 GLY A N 1
ATOM 646 C CA . GLY A 1 84 ? 17.089 -0.519 33.260 1.00 41.94 84 GLY A CA 1
ATOM 647 C C . GLY A 1 84 ? 15.682 -0.869 33.760 1.00 41.94 84 GLY A C 1
ATOM 648 O O . GLY A 1 84 ? 15.353 -0.690 34.934 1.00 41.94 84 GLY A O 1
ATOM 649 N N . VAL A 1 85 ? 14.841 -1.404 32.868 1.00 42.28 85 VAL A N 1
ATOM 650 C CA . VAL A 1 85 ? 13.477 -1.836 33.212 1.00 42.28 85 VAL A CA 1
ATOM 651 C C . VAL A 1 85 ? 13.539 -2.915 34.307 1.00 42.28 85 VAL A C 1
ATOM 653 O O . VAL A 1 85 ? 14.203 -3.931 34.098 1.00 42.28 85 VAL A O 1
ATOM 656 N N . PRO A 1 86 ? 12.843 -2.758 35.453 1.00 55.16 86 PRO A N 1
ATOM 657 C CA . PRO A 1 86 ? 12.888 -3.747 36.528 1.00 55.16 86 PRO A CA 1
ATOM 658 C C . PRO A 1 86 ? 12.416 -5.126 36.059 1.00 55.16 86 PRO A C 1
ATOM 660 O O . PRO A 1 86 ? 11.351 -5.243 35.449 1.00 55.16 86 PRO A O 1
ATOM 663 N N . ALA A 1 87 ? 13.174 -6.174 36.396 1.00 46.62 87 ALA A N 1
ATOM 664 C CA . ALA A 1 87 ? 12.915 -7.552 35.961 1.00 46.62 87 ALA A CA 1
ATOM 665 C C . ALA A 1 87 ? 11.510 -8.074 36.335 1.00 46.62 87 ALA A C 1
ATOM 667 O O . ALA A 1 87 ? 10.939 -8.894 35.618 1.00 46.62 87 ALA A O 1
ATOM 668 N N . GLU A 1 88 ? 10.913 -7.559 37.414 1.00 45.53 88 GLU A N 1
ATOM 669 C CA . GLU A 1 88 ? 9.524 -7.850 37.802 1.00 45.53 88 GLU A CA 1
ATOM 670 C C . GLU A 1 88 ? 8.521 -7.429 36.713 1.00 45.53 88 GLU A C 1
ATOM 672 O O . GLU A 1 88 ? 7.607 -8.180 36.386 1.00 45.53 88 GLU A O 1
ATOM 677 N N . ARG A 1 89 ? 8.752 -6.293 36.043 1.00 44.06 89 ARG A N 1
ATOM 678 C CA . ARG A 1 89 ? 7.855 -5.761 35.006 1.00 44.06 89 ARG A CA 1
ATOM 679 C C . ARG A 1 89 ? 7.895 -6.569 33.706 1.00 44.06 89 ARG A C 1
ATOM 681 O O . ARG A 1 89 ? 6.906 -6.599 32.977 1.00 44.06 89 ARG A O 1
ATOM 688 N N . ALA A 1 90 ? 9.021 -7.225 33.416 1.00 41.91 90 ALA A N 1
ATOM 689 C CA . ALA A 1 90 ? 9.138 -8.181 32.314 1.00 41.91 90 ALA A CA 1
ATOM 690 C C . ALA A 1 90 ? 8.446 -9.514 32.653 1.00 41.91 90 ALA A C 1
ATOM 692 O O . ALA A 1 90 ? 7.775 -10.098 31.803 1.00 41.91 90 ALA A O 1
ATOM 693 N N . ARG A 1 91 ? 8.549 -9.956 33.914 1.00 46.81 91 ARG A N 1
ATOM 694 C CA . ARG A 1 91 ? 7.891 -11.165 34.425 1.00 46.81 91 ARG A CA 1
ATOM 695 C C . ARG A 1 91 ? 6.365 -11.049 34.382 1.00 46.81 91 ARG A C 1
ATOM 697 O O . ARG A 1 91 ? 5.717 -11.939 33.836 1.00 46.81 91 ARG A O 1
ATOM 704 N N . ASP A 1 92 ? 5.818 -9.914 34.819 1.00 46.50 92 ASP A N 1
ATOM 705 C CA . ASP A 1 92 ? 4.388 -9.590 34.705 1.00 46.50 92 ASP A CA 1
ATOM 706 C C . ASP A 1 92 ? 3.896 -9.623 33.247 1.00 46.50 92 ASP A C 1
ATOM 708 O O . ASP A 1 92 ? 2.793 -10.087 32.962 1.00 46.50 92 ASP A O 1
ATOM 712 N N . LEU A 1 93 ? 4.718 -9.153 32.302 1.00 42.47 93 LEU A N 1
ATOM 713 C CA . LEU A 1 93 ? 4.402 -9.142 30.870 1.00 42.47 93 LEU A CA 1
ATOM 714 C C . LEU A 1 93 ? 4.348 -10.558 30.274 1.00 42.47 93 LEU A C 1
ATOM 716 O O . LEU A 1 93 ? 3.499 -10.834 29.426 1.00 42.47 93 LEU A O 1
ATOM 720 N N . VAL A 1 94 ? 5.208 -11.467 30.740 1.00 42.09 94 VAL A N 1
ATOM 721 C CA . VAL A 1 94 ? 5.195 -12.885 30.348 1.00 42.09 94 VAL A CA 1
ATOM 722 C C . VAL A 1 94 ? 3.999 -13.616 30.972 1.00 42.09 94 VAL A C 1
ATOM 724 O O . VAL A 1 94 ? 3.273 -14.319 30.263 1.00 42.09 94 VAL A O 1
ATOM 727 N N . GLU A 1 95 ? 3.723 -13.405 32.262 1.00 45.06 95 GLU A N 1
ATOM 728 C CA . GLU A 1 95 ? 2.583 -14.027 32.955 1.00 45.06 95 GLU A CA 1
ATOM 729 C C . GLU A 1 95 ? 1.218 -13.505 32.465 1.00 45.06 95 GLU A C 1
ATOM 731 O O . GLU A 1 95 ? 0.248 -14.262 32.456 1.00 45.06 95 GLU A O 1
ATOM 736 N N . GLN A 1 96 ? 1.127 -12.272 31.951 1.00 49.59 96 GLN A N 1
ATOM 737 C CA . GLN A 1 96 ? -0.092 -11.756 31.304 1.00 49.59 96 GLN A CA 1
ATOM 738 C C . GLN A 1 96 ? -0.355 -12.343 29.903 1.00 49.59 96 GLN A C 1
ATOM 740 O O . GLN A 1 96 ? -1.502 -12.339 29.445 1.00 49.59 96 GLN A O 1
ATOM 745 N N . VAL A 1 97 ? 0.671 -12.858 29.216 1.00 38.22 97 VAL A N 1
ATOM 746 C CA . VAL A 1 97 ? 0.548 -13.450 27.868 1.00 38.22 97 VAL A CA 1
ATOM 747 C C . VAL A 1 97 ? 0.298 -14.965 27.920 1.00 38.22 97 VAL A C 1
ATOM 749 O O . VAL A 1 97 ? -0.423 -15.495 27.072 1.00 38.22 97 VAL A O 1
ATOM 752 N N . LEU A 1 98 ? 0.828 -15.662 28.931 1.00 36.53 98 LEU A N 1
ATOM 753 C CA . LEU A 1 98 ? 0.726 -17.122 29.077 1.00 36.53 98 LEU A CA 1
ATOM 754 C C . LEU A 1 98 ? -0.695 -17.746 29.115 1.00 36.53 98 LEU A C 1
ATOM 756 O O . LEU A 1 98 ? -0.833 -18.846 28.576 1.00 36.53 98 LEU A O 1
ATOM 760 N N . PRO A 1 99 ? -1.764 -17.129 29.675 1.00 38.38 99 PRO A N 1
ATOM 761 C CA . PRO A 1 99 ? -3.061 -17.797 29.892 1.00 38.38 99 PRO A CA 1
ATOM 762 C C . PRO A 1 99 ? -3.883 -18.127 28.630 1.00 38.38 99 PRO A C 1
ATOM 764 O O . PRO A 1 99 ? -5.085 -18.374 28.727 1.00 38.38 99 PRO A O 1
ATOM 767 N N . ARG A 1 100 ? -3.290 -18.045 27.432 1.00 44.53 100 ARG A N 1
ATOM 768 C CA . ARG A 1 100 ? -3.989 -18.129 26.135 1.00 44.53 100 ARG A CA 1
ATOM 769 C C . ARG A 1 100 ? -3.393 -19.120 25.138 1.00 44.53 100 ARG A C 1
ATOM 771 O O . ARG A 1 100 ? -3.850 -19.169 23.996 1.00 44.53 100 ARG A O 1
ATOM 778 N N . LEU A 1 101 ? -2.409 -19.918 25.543 1.00 41.28 101 LEU A N 1
ATOM 779 C CA . LEU A 1 101 ? -1.929 -21.021 24.715 1.00 41.28 101 LEU A CA 1
ATOM 780 C C . LEU A 1 101 ? -2.955 -22.161 24.743 1.00 41.28 101 LEU A C 1
ATOM 782 O O . LEU A 1 101 ? -3.343 -22.644 25.805 1.00 41.28 101 LEU A O 1
ATOM 786 N N . THR A 1 102 ? -3.407 -22.595 23.566 1.00 60.25 102 THR A N 1
ATOM 787 C CA . THR A 1 102 ? -4.147 -23.857 23.437 1.00 60.25 102 THR A CA 1
ATOM 788 C C . THR A 1 102 ? -3.222 -25.023 23.788 1.00 60.25 102 THR A C 1
ATOM 790 O O . THR A 1 102 ? -2.004 -24.890 23.672 1.00 60.25 102 THR A O 1
ATOM 793 N N . ALA A 1 103 ? -3.771 -26.186 24.155 1.00 49.88 103 ALA A N 1
ATOM 794 C CA . ALA A 1 103 ? -2.959 -27.380 24.426 1.00 49.88 103 ALA A CA 1
ATOM 795 C C . ALA A 1 103 ? -1.969 -27.675 23.278 1.00 49.88 103 ALA A C 1
ATOM 797 O O . ALA A 1 103 ? -0.786 -27.879 23.524 1.00 49.88 103 ALA A O 1
ATOM 798 N N . TRP A 1 104 ? -2.428 -27.544 22.027 1.00 51.47 104 TRP A N 1
ATOM 799 C CA . TRP A 1 104 ? -1.600 -27.653 20.820 1.00 51.47 104 TRP A CA 1
ATOM 800 C C . TRP A 1 104 ? -0.454 -26.629 20.757 1.00 51.47 104 TRP A C 1
ATOM 802 O O . TRP A 1 104 ? 0.685 -26.992 20.468 1.00 51.47 104 TRP A O 1
ATOM 812 N N . ALA A 1 105 ? -0.725 -25.355 21.065 1.00 42.72 105 ALA A N 1
ATOM 813 C CA . ALA A 1 105 ? 0.313 -24.326 21.104 1.00 42.72 105 ALA A CA 1
ATOM 814 C C . ALA A 1 105 ? 1.318 -24.568 22.243 1.00 42.72 105 ALA A C 1
ATOM 816 O O . ALA A 1 105 ? 2.492 -24.243 22.091 1.00 42.72 105 ALA A O 1
ATOM 817 N N . SER A 1 106 ? 0.876 -25.177 23.349 1.00 50.72 106 SER A N 1
ATOM 818 C CA . SER A 1 106 ? 1.741 -25.616 24.445 1.00 50.72 106 SER A CA 1
ATOM 819 C C . SER A 1 106 ? 2.661 -26.765 24.014 1.00 50.72 106 SER A C 1
ATOM 821 O O . SER A 1 106 ? 3.867 -26.662 24.212 1.00 50.72 106 SER A O 1
ATOM 823 N N . SER A 1 107 ? 2.129 -27.807 23.361 1.00 54.56 107 SER A N 1
ATOM 824 C CA . SER A 1 107 ? 2.923 -28.921 22.816 1.00 54.56 107 SER A CA 1
ATOM 825 C C . SER A 1 107 ? 3.945 -28.447 21.781 1.00 54.56 107 SER A C 1
ATOM 827 O O . SER A 1 107 ? 5.112 -28.813 21.866 1.00 54.56 107 SER A O 1
ATOM 829 N N . MET A 1 108 ? 3.557 -27.557 20.860 1.00 54.41 108 MET A N 1
ATOM 830 C CA . MET A 1 108 ? 4.496 -26.973 19.893 1.00 54.41 108 MET A CA 1
ATOM 831 C C . MET A 1 108 ? 5.595 -26.140 20.567 1.00 54.41 108 MET A C 1
ATOM 833 O O . MET A 1 108 ? 6.737 -26.173 20.119 1.00 54.41 108 MET A O 1
ATOM 837 N N . LEU A 1 109 ? 5.291 -25.429 21.659 1.00 50.12 109 LEU A N 1
ATOM 838 C CA . LEU A 1 109 ? 6.293 -24.706 22.451 1.00 50.12 109 LEU A CA 1
ATOM 839 C C . LEU A 1 109 ? 7.253 -25.647 23.186 1.00 50.12 109 LEU A C 1
ATOM 841 O O . LEU A 1 109 ? 8.438 -25.340 23.268 1.00 50.12 109 LEU A O 1
ATOM 845 N N . THR A 1 110 ? 6.771 -26.780 23.700 1.00 64.44 110 THR A N 1
ATOM 846 C CA . THR A 1 110 ? 7.626 -27.831 24.273 1.00 64.44 110 THR A CA 1
ATOM 847 C C . THR A 1 110 ? 8.549 -28.414 23.206 1.00 64.44 110 THR A C 1
ATOM 849 O O . THR A 1 110 ? 9.756 -28.461 23.413 1.00 64.44 110 THR A O 1
ATOM 852 N N . LEU A 1 111 ? 8.014 -28.762 22.036 1.00 58.62 111 LEU A N 1
ATOM 853 C CA . LEU A 1 111 ? 8.781 -29.373 20.951 1.00 58.62 111 LEU A CA 1
ATOM 854 C C . LEU A 1 111 ? 9.841 -28.409 20.384 1.00 58.62 111 LEU A C 1
ATOM 856 O O . LEU A 1 111 ? 11.002 -28.781 20.243 1.00 58.62 111 LEU A O 1
ATOM 860 N N . LEU A 1 112 ? 9.490 -27.133 20.179 1.00 55.25 112 LEU A N 1
ATOM 861 C CA . LEU A 1 112 ? 10.450 -26.083 19.808 1.00 55.25 112 LEU A CA 1
ATOM 862 C C . LEU A 1 112 ? 11.512 -25.832 20.889 1.00 55.25 112 LEU A C 1
ATOM 864 O O . LEU A 1 112 ? 12.642 -25.492 20.552 1.00 55.25 112 LEU A O 1
ATOM 868 N N . ARG A 1 113 ? 11.183 -26.004 22.177 1.00 60.75 113 ARG A N 1
ATOM 869 C CA . ARG A 1 113 ? 12.169 -25.915 23.264 1.00 60.75 113 ARG A CA 1
ATOM 870 C C . ARG A 1 113 ? 13.146 -27.080 23.254 1.00 60.75 113 ARG A C 1
ATOM 872 O O . ARG A 1 113 ? 14.306 -26.835 23.543 1.00 60.75 113 ARG A O 1
ATOM 879 N N . VAL A 1 114 ? 12.715 -28.298 22.916 1.00 59.94 114 VAL A N 1
ATOM 880 C CA . VAL A 1 114 ? 13.625 -29.451 22.801 1.00 59.94 114 VAL A CA 1
ATOM 881 C C . VAL A 1 114 ? 14.542 -29.304 21.582 1.00 59.94 114 VAL A C 1
ATOM 883 O O . VAL A 1 114 ? 15.738 -29.520 21.711 1.00 59.94 114 VAL A O 1
ATOM 886 N N . VAL A 1 115 ? 14.033 -28.819 20.443 1.00 57.28 115 VAL A N 1
ATOM 887 C CA . VAL A 1 115 ? 14.867 -28.519 19.259 1.00 57.28 115 VAL A CA 1
ATOM 888 C C . VAL A 1 115 ? 15.840 -27.355 19.512 1.00 57.28 115 VAL A C 1
ATOM 890 O O . VAL A 1 115 ? 16.991 -27.415 19.101 1.00 57.28 115 VAL A O 1
ATOM 893 N N . ALA A 1 116 ? 15.439 -26.315 20.250 1.00 56.81 116 ALA A N 1
ATOM 894 C CA . ALA A 1 116 ? 16.374 -25.268 20.680 1.00 56.81 116 ALA A CA 1
ATOM 895 C C . ALA A 1 116 ? 17.389 -25.768 21.732 1.00 56.81 116 ALA A C 1
ATOM 897 O O . ALA A 1 116 ? 18.477 -25.207 21.862 1.00 56.81 116 ALA A O 1
ATOM 898 N N . LEU A 1 117 ? 17.044 -26.820 22.485 1.00 59.09 117 LEU A N 1
ATOM 899 C CA . LEU A 1 117 ? 17.970 -27.502 23.386 1.00 59.09 117 LEU A CA 1
ATOM 900 C C . LEU A 1 117 ? 18.985 -28.349 22.608 1.00 59.09 117 LEU A C 1
ATOM 902 O O . LEU A 1 117 ? 20.112 -28.460 23.064 1.00 59.09 117 LEU A O 1
ATOM 906 N N . ASP A 1 118 ? 18.621 -28.894 21.444 1.00 53.59 118 ASP A N 1
ATOM 907 C CA . ASP A 1 118 ? 19.532 -29.629 20.558 1.00 53.59 118 ASP A CA 1
ATOM 908 C C . ASP A 1 118 ? 20.681 -28.730 20.067 1.00 53.59 118 ASP A C 1
ATOM 910 O O . ASP A 1 118 ? 21.844 -29.029 20.331 1.00 53.59 118 ASP A O 1
ATOM 914 N N . GLU A 1 119 ? 20.382 -27.544 19.516 1.00 55.03 119 GLU A N 1
ATOM 915 C CA . GLU A 1 119 ? 21.423 -26.552 19.182 1.00 55.03 119 GLU A CA 1
ATOM 916 C C . GLU A 1 119 ? 22.263 -26.146 20.410 1.00 55.03 119 GLU A C 1
ATOM 918 O O . GLU A 1 119 ? 23.481 -25.993 20.310 1.00 55.03 119 GLU A O 1
ATOM 923 N N . ALA A 1 120 ? 21.654 -25.990 21.591 1.00 55.81 120 ALA A N 1
ATOM 924 C CA . ALA A 1 120 ? 22.384 -25.621 22.807 1.00 55.81 120 ALA A CA 1
ATOM 925 C C . ALA A 1 120 ? 23.282 -26.755 23.349 1.00 55.81 120 ALA A C 1
ATOM 927 O O . ALA A 1 120 ? 24.371 -26.481 23.852 1.00 55.81 120 ALA A O 1
ATOM 928 N N . ILE A 1 121 ? 22.851 -28.015 23.240 1.00 54.59 121 ILE A N 1
ATOM 929 C CA . ILE A 1 121 ? 23.581 -29.194 23.728 1.00 54.59 121 ILE A CA 1
ATOM 930 C C . ILE A 1 121 ? 24.695 -29.594 22.752 1.00 54.59 121 ILE A C 1
ATOM 932 O O . ILE A 1 121 ? 25.798 -29.902 23.202 1.00 54.59 121 ILE A O 1
ATOM 936 N N . GLN A 1 122 ? 24.479 -29.481 21.436 1.00 56.28 122 GLN A N 1
ATOM 937 C CA . GLN A 1 122 ? 25.548 -29.652 20.441 1.00 56.28 122 GLN A CA 1
ATOM 938 C C . GLN A 1 122 ? 26.709 -28.666 20.674 1.00 56.28 122 GLN A C 1
ATOM 940 O O . GLN A 1 122 ? 27.870 -29.039 20.524 1.00 56.28 122 GLN A O 1
ATOM 945 N N . ASN A 1 123 ? 26.415 -27.444 21.136 1.00 57.28 123 ASN A N 1
ATOM 946 C CA . ASN A 1 123 ? 27.427 -26.468 21.562 1.00 57.28 123 ASN A CA 1
ATOM 947 C C . ASN A 1 123 ? 28.045 -26.755 22.952 1.00 57.28 123 ASN A C 1
ATOM 949 O O . ASN A 1 123 ? 29.080 -26.179 23.284 1.00 57.28 123 ASN A O 1
ATOM 953 N N . ALA A 1 124 ? 27.439 -27.624 23.769 1.00 61.44 124 ALA A N 1
ATOM 954 C CA . ALA A 1 124 ? 27.903 -27.976 25.117 1.00 61.44 124 ALA A CA 1
ATOM 955 C C . ALA A 1 124 ? 28.715 -29.288 25.182 1.00 61.44 124 ALA A C 1
ATOM 957 O O . ALA A 1 124 ? 29.350 -29.560 26.200 1.00 61.44 124 ALA A O 1
ATOM 958 N N . GLY A 1 125 ? 28.723 -30.091 24.113 1.00 65.81 125 GLY A N 1
ATOM 959 C CA . GLY A 1 125 ? 29.601 -31.258 23.962 1.00 65.81 125 GLY A CA 1
ATOM 960 C C . GLY A 1 125 ? 29.171 -32.538 24.691 1.00 65.81 125 GLY A C 1
ATOM 961 O O . GLY A 1 125 ? 29.877 -33.541 24.589 1.00 65.81 125 GLY A O 1
ATOM 962 N N . GLU A 1 126 ? 28.030 -32.551 25.387 1.00 65.88 126 GLU A N 1
ATOM 963 C CA . GLU A 1 126 ? 27.427 -33.796 25.882 1.00 65.88 126 GLU A CA 1
ATOM 964 C C . GLU A 1 126 ? 26.470 -34.384 24.828 1.00 65.88 126 GLU A C 1
ATOM 966 O O . GLU A 1 126 ? 25.663 -33.649 24.261 1.00 65.88 126 GLU A O 1
ATOM 971 N N . PRO A 1 127 ? 26.521 -35.697 24.535 1.00 65.44 127 PRO A N 1
ATOM 972 C CA . PRO A 1 127 ? 25.592 -36.314 23.597 1.00 65.44 127 PRO A CA 1
ATOM 973 C C . PRO A 1 127 ? 24.180 -36.365 24.192 1.00 65.44 127 PRO A C 1
ATOM 975 O O . PRO A 1 127 ? 23.980 -36.831 25.316 1.00 65.44 127 PRO A O 1
ATOM 978 N N . ILE A 1 128 ? 23.184 -35.932 23.416 1.00 68.00 128 ILE A N 1
ATOM 979 C CA . ILE A 1 128 ? 21.772 -36.051 23.797 1.00 68.00 128 ILE A CA 1
ATOM 980 C C . ILE A 1 128 ? 21.431 -37.542 23.944 1.00 68.00 128 ILE A C 1
ATOM 982 O O . ILE A 1 128 ? 21.744 -38.318 23.037 1.00 68.00 128 ILE A O 1
ATOM 986 N N . PRO A 1 129 ? 20.777 -37.968 25.042 1.00 80.44 129 PRO A N 1
ATOM 987 C CA . PRO A 1 129 ? 20.299 -39.337 25.177 1.00 80.44 129 PRO A CA 1
ATOM 988 C C . PRO A 1 129 ? 19.390 -39.718 24.004 1.00 80.44 129 PRO A C 1
ATOM 990 O O . PRO A 1 129 ? 18.367 -39.073 23.779 1.00 80.44 129 PRO A O 1
ATOM 993 N N . GLU A 1 130 ? 19.750 -40.788 23.294 1.00 72.56 130 GLU A N 1
ATOM 994 C CA . GLU A 1 130 ? 19.082 -41.263 22.070 1.00 72.56 130 GLU A CA 1
ATOM 995 C C . GLU A 1 130 ? 17.560 -41.413 22.253 1.00 72.56 130 GLU A C 1
ATOM 997 O O . GLU A 1 130 ? 16.788 -40.983 21.401 1.00 72.56 130 GLU A O 1
ATOM 1002 N N . ALA A 1 131 ? 17.122 -41.858 23.436 1.00 72.50 131 ALA A N 1
ATOM 1003 C CA . ALA A 1 131 ? 15.713 -41.947 23.825 1.00 72.50 131 ALA A CA 1
ATOM 1004 C C . ALA A 1 131 ? 14.926 -40.621 23.709 1.00 72.50 131 ALA A C 1
ATOM 1006 O O . ALA A 1 131 ? 13.763 -40.637 23.323 1.00 72.50 131 ALA A O 1
ATOM 1007 N N . ILE A 1 132 ? 15.537 -39.461 23.996 1.00 72.62 132 ILE A N 1
ATOM 1008 C CA . ILE A 1 132 ? 14.861 -38.152 23.869 1.00 72.62 132 ILE A CA 1
ATOM 1009 C C . ILE A 1 132 ? 14.645 -37.807 22.390 1.00 72.62 132 ILE A C 1
ATOM 1011 O O . ILE A 1 132 ? 13.615 -37.242 22.021 1.00 72.62 132 ILE A O 1
ATOM 1015 N N . VAL A 1 133 ? 15.607 -38.163 21.536 1.00 69.81 133 VAL A N 1
ATOM 1016 C CA . VAL A 1 133 ? 15.507 -37.985 20.082 1.00 69.81 133 VAL A CA 1
ATOM 1017 C C . VAL A 1 133 ? 14.430 -38.917 19.516 1.00 69.81 133 VAL A C 1
ATOM 1019 O O . VAL A 1 133 ? 13.600 -38.475 18.721 1.00 69.81 133 VAL A O 1
ATOM 1022 N N . GLU A 1 134 ? 14.377 -40.172 19.972 1.00 73.50 134 GLU A N 1
ATOM 1023 C CA . GLU A 1 134 ? 13.325 -41.126 19.604 1.00 73.50 134 GLU A CA 1
ATOM 1024 C C . GLU A 1 134 ? 11.923 -40.668 20.043 1.00 73.50 134 GLU A C 1
ATOM 1026 O O . GLU A 1 134 ? 11.005 -40.698 19.222 1.00 73.50 134 GLU A O 1
ATOM 1031 N N . ASP A 1 135 ? 11.760 -40.167 21.274 1.00 72.88 135 ASP A N 1
ATOM 1032 C CA . ASP A 1 135 ? 10.486 -39.632 21.781 1.00 72.88 135 ASP A CA 1
ATOM 1033 C C . ASP A 1 135 ? 9.995 -38.432 20.945 1.00 72.88 135 ASP A C 1
ATOM 1035 O O . ASP A 1 135 ? 8.833 -38.386 20.530 1.00 72.88 135 ASP A O 1
ATOM 1039 N N . VAL A 1 136 ? 10.882 -37.483 20.612 1.00 72.94 136 VAL A N 1
ATOM 1040 C CA . VAL A 1 136 ? 10.542 -36.341 19.739 1.00 72.94 136 VAL A CA 1
ATOM 1041 C C . VAL A 1 136 ? 10.180 -36.808 18.327 1.00 72.94 136 VAL A C 1
ATOM 1043 O O . VAL A 1 136 ? 9.214 -36.310 17.743 1.00 72.94 136 VAL A O 1
ATOM 1046 N N . HIS A 1 137 ? 10.904 -37.783 17.770 1.00 71.81 137 HIS A N 1
ATOM 1047 C CA . HIS A 1 137 ? 10.558 -38.371 16.476 1.00 71.81 137 HIS A CA 1
ATOM 1048 C C . HIS A 1 137 ? 9.217 -39.119 16.509 1.00 71.81 137 HIS A C 1
ATOM 1050 O O . HIS A 1 137 ? 8.488 -39.081 15.513 1.00 71.81 137 HIS A O 1
ATOM 1056 N N . ALA A 1 138 ? 8.856 -39.755 17.626 1.00 76.56 138 ALA A N 1
ATOM 1057 C CA . ALA A 1 138 ? 7.562 -40.401 17.810 1.00 76.56 138 ALA A CA 1
ATOM 1058 C C . ALA A 1 138 ? 6.414 -39.375 17.872 1.00 76.56 138 ALA A C 1
ATOM 1060 O O . ALA A 1 138 ? 5.433 -39.526 17.140 1.00 76.56 138 ALA A O 1
ATOM 1061 N N . GLU A 1 139 ? 6.549 -38.292 18.649 1.00 76.69 139 GLU A N 1
ATOM 1062 C CA . GLU A 1 139 ? 5.550 -37.210 18.672 1.00 76.69 139 GLU A CA 1
ATOM 1063 C C . GLU A 1 139 ? 5.409 -36.525 17.302 1.00 76.69 139 GLU A C 1
ATOM 1065 O O . GLU A 1 139 ? 4.291 -36.308 16.825 1.00 76.69 139 GLU A O 1
ATOM 1070 N N . LEU A 1 140 ? 6.526 -36.243 16.618 1.00 70.38 140 LEU A N 1
ATOM 1071 C CA . LEU A 1 140 ? 6.507 -35.702 15.257 1.00 70.38 140 LEU A CA 1
ATOM 1072 C C . LEU A 1 140 ? 5.831 -36.657 14.269 1.00 70.38 140 LEU A C 1
ATOM 1074 O O . LEU A 1 140 ? 5.053 -36.199 13.433 1.00 70.38 140 LEU A O 1
ATOM 1078 N N . ARG A 1 141 ? 6.067 -37.972 14.370 1.00 73.44 141 ARG A N 1
ATOM 1079 C CA . ARG A 1 141 ? 5.406 -38.973 13.519 1.00 73.44 141 ARG A CA 1
ATOM 1080 C C . ARG A 1 141 ? 3.889 -38.971 13.720 1.00 73.44 141 ARG A C 1
ATOM 1082 O O . ARG A 1 141 ? 3.180 -39.010 12.722 1.00 73.44 141 ARG A O 1
ATOM 1089 N N . ILE A 1 142 ? 3.394 -38.836 14.953 1.00 74.94 142 ILE A N 1
ATOM 1090 C CA . ILE A 1 142 ? 1.950 -38.714 15.236 1.00 74.94 142 ILE A CA 1
ATOM 1091 C C . ILE A 1 142 ? 1.374 -37.427 14.621 1.00 74.94 142 ILE A C 1
ATOM 1093 O O . ILE A 1 142 ? 0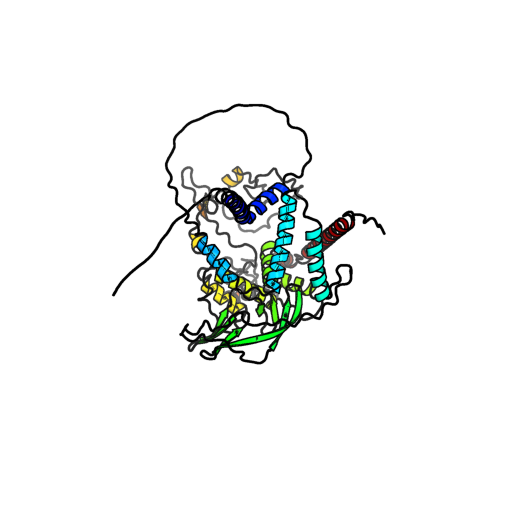.285 -37.444 14.045 1.00 74.94 142 ILE A O 1
ATOM 1097 N N . ILE A 1 143 ? 2.104 -36.307 14.690 1.00 70.81 143 ILE A N 1
ATOM 1098 C CA . ILE A 1 143 ? 1.698 -35.047 14.044 1.00 70.81 143 ILE A CA 1
ATOM 1099 C C . ILE A 1 143 ? 1.666 -35.204 12.516 1.00 70.81 143 ILE A C 1
ATOM 1101 O O . ILE A 1 143 ? 0.715 -34.754 11.877 1.00 70.81 143 ILE A O 1
ATOM 1105 N N . PHE A 1 144 ? 2.669 -35.852 11.923 1.00 68.38 144 PHE A N 1
ATOM 1106 C CA . PHE A 1 144 ? 2.715 -36.114 10.487 1.00 68.38 144 PHE A CA 1
ATOM 1107 C C . PHE A 1 144 ? 1.586 -37.055 10.039 1.00 68.38 144 PHE A C 1
ATOM 1109 O O . PHE A 1 144 ? 0.880 -36.722 9.088 1.00 68.38 144 PHE A O 1
ATOM 1116 N N . GLU A 1 145 ? 1.325 -38.141 10.770 1.00 75.00 145 GLU A N 1
ATOM 1117 C CA . GLU A 1 145 ? 0.206 -39.060 10.527 1.00 75.00 145 GLU A CA 1
ATOM 1118 C C . GLU A 1 145 ? -1.148 -38.333 10.586 1.00 75.00 145 GLU A C 1
ATOM 1120 O O . GLU A 1 145 ? -1.943 -38.431 9.650 1.00 75.00 145 GLU A O 1
ATOM 1125 N N . PHE A 1 146 ? -1.380 -37.509 11.616 1.00 71.94 146 PHE A N 1
ATOM 1126 C CA . PHE A 1 146 ? -2.589 -36.685 11.736 1.00 71.94 146 PHE A CA 1
ATOM 1127 C C . PHE A 1 146 ? -2.759 -35.690 10.575 1.00 71.94 146 PHE A C 1
ATOM 1129 O O . PHE A 1 146 ? -3.879 -35.416 10.141 1.00 71.94 146 PHE A O 1
ATOM 1136 N N . LEU A 1 147 ? -1.655 -35.147 10.054 1.00 62.62 147 LEU A N 1
ATOM 1137 C CA . LEU A 1 147 ? -1.654 -34.248 8.899 1.00 62.62 147 LEU A CA 1
ATOM 1138 C C . LEU A 1 147 ? -1.721 -34.985 7.547 1.00 62.62 147 LEU A C 1
ATOM 1140 O O . LEU A 1 147 ? -1.783 -34.321 6.513 1.00 62.62 147 LEU A O 1
ATOM 1144 N N . GLY A 1 148 ? -1.705 -36.323 7.521 1.00 67.25 148 GLY A N 1
ATOM 1145 C CA . GLY A 1 148 ? -1.619 -37.109 6.283 1.00 67.25 148 GLY A CA 1
ATOM 1146 C C . GLY A 1 148 ? -0.280 -36.947 5.550 1.00 67.25 148 GLY A C 1
ATOM 1147 O O . GLY A 1 148 ? -0.203 -37.135 4.335 1.00 67.25 148 GLY A O 1
ATOM 1148 N N . VAL A 1 149 ? 0.768 -36.553 6.274 1.00 69.38 149 VAL A N 1
ATOM 1149 C CA . VAL A 1 149 ? 2.137 -36.402 5.782 1.00 69.38 149 VAL A CA 1
ATOM 1150 C C . VAL A 1 149 ? 2.877 -37.709 6.040 1.00 69.38 149 VAL A C 1
ATOM 1152 O O . VAL A 1 149 ? 3.090 -38.078 7.189 1.00 69.38 149 VAL A O 1
ATOM 1155 N N . ASN A 1 150 ? 3.302 -38.405 4.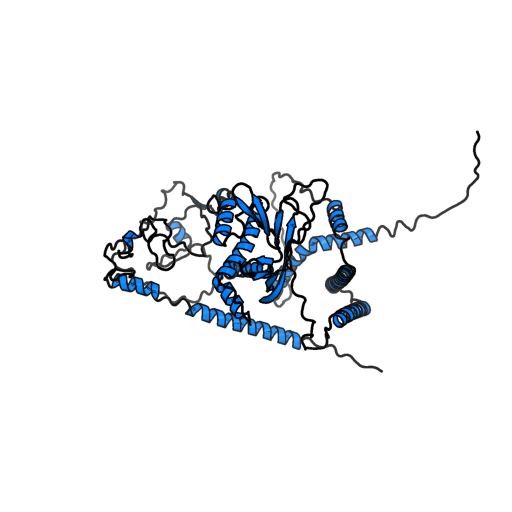987 1.00 76.12 150 ASN A N 1
ATOM 1156 C CA . ASN A 1 150 ? 4.254 -39.501 5.136 1.00 76.12 150 ASN A CA 1
ATOM 1157 C C . ASN A 1 150 ? 5.678 -38.939 4.944 1.00 76.12 150 ASN A C 1
ATOM 1159 O O . ASN A 1 150 ? 6.009 -38.562 3.816 1.00 76.12 150 ASN A O 1
ATOM 1163 N N . PRO A 1 151 ? 6.513 -38.851 6.000 1.00 69.19 151 PRO A N 1
ATOM 1164 C CA . PRO A 1 151 ? 7.862 -38.288 5.895 1.00 69.19 151 PRO A CA 1
ATOM 1165 C C . PRO A 1 151 ? 8.796 -39.134 5.017 1.00 69.19 151 PRO A C 1
ATOM 1167 O O . PRO A 1 151 ? 9.754 -38.596 4.472 1.00 69.19 151 PRO A O 1
ATOM 1170 N N . ASP A 1 152 ? 8.492 -40.423 4.833 1.00 79.56 152 ASP A N 1
ATOM 1171 C CA . ASP A 1 152 ? 9.266 -41.343 3.996 1.00 79.56 152 ASP A CA 1
ATOM 1172 C C . ASP A 1 152 ? 8.830 -41.305 2.513 1.00 79.56 152 ASP A C 1
ATOM 1174 O O . ASP A 1 152 ? 9.425 -41.974 1.666 1.00 79.56 152 ASP A O 1
ATOM 1178 N N . SER A 1 153 ? 7.790 -40.530 2.164 1.00 76.81 153 SER A N 1
ATOM 1179 C CA . SER A 1 153 ? 7.327 -40.376 0.779 1.00 76.81 153 SER A CA 1
ATOM 1180 C C . SER A 1 153 ? 7.836 -39.081 0.140 1.00 76.81 153 SER A C 1
ATOM 1182 O O . SER A 1 153 ? 7.592 -37.989 0.645 1.00 76.81 153 SER A O 1
ATOM 1184 N N . ASN A 1 154 ? 8.455 -39.197 -1.038 1.00 70.75 154 ASN A N 1
ATOM 1185 C CA . ASN A 1 154 ? 8.805 -38.049 -1.890 1.00 70.75 154 ASN A CA 1
ATOM 1186 C C . ASN A 1 154 ? 7.587 -37.429 -2.605 1.00 70.75 154 ASN A C 1
ATOM 1188 O O . ASN A 1 154 ? 7.711 -36.408 -3.287 1.00 70.75 154 ASN A O 1
ATOM 1192 N N . GLU A 1 155 ? 6.411 -38.048 -2.496 1.00 72.56 155 GLU A N 1
ATOM 1193 C CA . GLU A 1 155 ? 5.171 -37.475 -3.006 1.00 72.56 155 GLU A CA 1
ATOM 1194 C C . GLU A 1 155 ? 4.760 -36.297 -2.121 1.00 72.56 155 GLU A C 1
ATOM 1196 O O . GLU A 1 155 ? 4.792 -36.380 -0.893 1.00 72.56 155 GLU A O 1
ATOM 1201 N N . ARG A 1 156 ? 4.348 -35.176 -2.732 1.00 60.09 156 ARG A N 1
ATOM 1202 C CA . ARG A 1 156 ? 3.728 -34.104 -1.946 1.00 60.09 156 ARG A CA 1
ATOM 1203 C C . ARG A 1 156 ? 2.498 -34.700 -1.263 1.00 60.09 156 ARG A C 1
ATOM 1205 O O . ARG A 1 156 ? 1.638 -35.208 -1.984 1.00 60.09 156 ARG A O 1
ATOM 1212 N N . PRO A 1 157 ? 2.385 -34.624 0.074 1.00 66.69 157 PRO A N 1
ATOM 1213 C CA . PRO A 1 157 ? 1.255 -35.212 0.767 1.00 66.69 157 PRO A CA 1
ATOM 1214 C C . PRO A 1 157 ? -0.040 -34.643 0.199 1.00 66.69 157 PRO A C 1
ATOM 1216 O O . PRO A 1 157 ? -0.133 -33.436 -0.059 1.00 66.69 157 PRO A O 1
ATOM 1219 N N . ASN A 1 158 ? -1.033 -35.516 0.009 1.00 68.25 158 ASN A N 1
ATOM 1220 C CA . ASN A 1 158 ? -2.389 -35.154 -0.403 1.00 68.25 158 ASN A CA 1
ATOM 1221 C C . ASN A 1 158 ? -3.108 -34.453 0.760 1.00 68.25 158 ASN A C 1
ATOM 1223 O O . ASN A 1 158 ? -4.112 -34.932 1.286 1.00 68.25 158 ASN A O 1
ATOM 1227 N N . LEU A 1 159 ? -2.553 -33.313 1.179 1.00 72.25 159 LEU A N 1
ATOM 1228 C CA . LEU A 1 159 ? -3.105 -32.457 2.209 1.00 72.25 159 LEU A CA 1
ATOM 1229 C C . LEU A 1 159 ? -4.535 -32.094 1.799 1.00 72.25 159 LEU A C 1
ATOM 1231 O O . LEU A 1 159 ? -4.746 -31.671 0.653 1.00 72.25 159 LEU A O 1
ATOM 1235 N N . PRO A 1 160 ? -5.521 -32.223 2.706 1.00 77.44 160 PRO A N 1
ATOM 1236 C CA . PRO A 1 160 ? -6.873 -31.783 2.414 1.00 77.44 160 PRO A CA 1
ATOM 1237 C C . PRO A 1 160 ? -6.832 -30.312 1.975 1.00 77.44 160 PRO A C 1
ATOM 1239 O O . PRO A 1 160 ? -6.044 -29.532 2.525 1.00 77.44 160 PRO A O 1
ATOM 1242 N N . PRO A 1 161 ? -7.645 -29.913 0.978 1.00 80.88 161 PRO A N 1
ATOM 1243 C CA . PRO A 1 161 ? -7.571 -28.579 0.401 1.00 80.88 161 PRO A CA 1
ATOM 1244 C C . PRO A 1 161 ? -7.706 -27.537 1.508 1.00 80.88 161 PRO A C 1
ATOM 1246 O O . PRO A 1 161 ? -8.724 -27.490 2.201 1.00 80.88 161 PRO A O 1
ATOM 1249 N N . LEU A 1 162 ? -6.657 -26.721 1.680 1.00 83.75 162 LEU A N 1
ATOM 1250 C CA . LEU A 1 162 ? -6.577 -25.754 2.772 1.00 83.75 162 LEU A CA 1
ATOM 1251 C C . LEU A 1 162 ? -7.873 -24.927 2.832 1.00 83.75 162 LEU A C 1
ATOM 1253 O O . LEU A 1 162 ? -8.300 -24.409 1.788 1.00 83.75 162 LEU A O 1
ATOM 1257 N N . PRO A 1 163 ? -8.478 -24.743 4.020 1.00 89.50 163 PRO A N 1
ATOM 1258 C CA . PRO A 1 163 ? -9.752 -24.046 4.142 1.00 89.50 163 PRO A CA 1
ATOM 1259 C C . PRO A 1 163 ? -9.653 -22.623 3.563 1.00 89.50 163 PRO A C 1
ATOM 1261 O O . PRO A 1 163 ? -8.588 -21.995 3.674 1.00 89.50 163 PRO A O 1
ATOM 1264 N N . PRO A 1 164 ? -10.720 -22.102 2.922 1.00 94.00 164 PRO A N 1
ATOM 1265 C CA . PRO A 1 164 ? -10.730 -20.754 2.357 1.00 94.00 164 PRO A CA 1
ATOM 1266 C C . PRO A 1 164 ? -10.295 -19.710 3.397 1.00 94.00 164 PRO A C 1
ATOM 1268 O O . PRO A 1 164 ? -10.838 -19.717 4.504 1.00 94.00 164 PRO A O 1
ATOM 1271 N N . PRO A 1 165 ? -9.347 -18.802 3.087 1.00 96.50 165 PRO A N 1
ATOM 1272 C CA . PRO A 1 165 ? -8.927 -17.784 4.041 1.00 96.50 165 PRO A CA 1
ATOM 1273 C C . PRO A 1 165 ? -10.104 -16.916 4.494 1.00 96.50 165 PRO A C 1
ATOM 1275 O O . PRO A 1 165 ? -10.916 -16.467 3.680 1.00 96.50 165 PRO A O 1
ATOM 1278 N N . ILE A 1 166 ? -10.179 -16.659 5.797 1.00 97.38 166 ILE A N 1
ATOM 1279 C CA . ILE A 1 166 ? -11.178 -15.773 6.396 1.00 97.38 166 ILE A CA 1
ATOM 1280 C C . ILE A 1 166 ? -10.531 -14.405 6.602 1.00 97.38 166 ILE A C 1
ATOM 1282 O O . ILE A 1 166 ? -9.511 -14.275 7.273 1.00 97.38 166 ILE A O 1
ATOM 1286 N N . LEU A 1 167 ? -11.130 -13.381 6.000 1.00 98.06 167 LEU A N 1
ATOM 1287 C CA . LEU A 1 167 ? -10.698 -11.993 6.082 1.00 98.06 167 LEU A CA 1
ATOM 1288 C C . LEU A 1 167 ? -11.676 -11.241 6.988 1.00 98.06 167 LEU A C 1
ATOM 1290 O O . LEU A 1 167 ? -12.783 -10.902 6.572 1.00 98.06 167 LEU A O 1
ATOM 1294 N N . CYS A 1 168 ? -11.265 -10.954 8.219 1.00 97.62 168 CYS A N 1
ATOM 1295 C CA . CYS A 1 168 ? -11.999 -10.122 9.173 1.00 97.62 168 CYS A CA 1
ATOM 1296 C C . CYS A 1 168 ? -11.078 -9.057 9.795 1.00 97.62 168 CYS A C 1
ATOM 1298 O O . CYS A 1 168 ? -9.882 -9.016 9.522 1.00 97.62 168 CYS A O 1
ATOM 1300 N N . THR A 1 169 ? -11.657 -8.160 10.593 1.00 97.31 169 THR A N 1
ATOM 1301 C CA . THR A 1 169 ? -10.899 -7.265 11.480 1.00 97.31 169 THR A CA 1
ATOM 1302 C C . THR A 1 169 ? -10.427 -8.028 12.720 1.00 97.31 169 THR A C 1
ATOM 1304 O O . THR A 1 169 ? -11.191 -8.820 13.272 1.00 97.31 169 THR A O 1
ATOM 1307 N N . ASP A 1 170 ? -9.225 -7.726 13.214 1.00 95.75 170 ASP A N 1
ATOM 1308 C CA . ASP A 1 170 ? -8.716 -8.248 14.495 1.00 95.75 170 ASP A CA 1
ATOM 1309 C C . ASP A 1 170 ? -9.369 -7.548 15.710 1.00 95.75 170 ASP A C 1
ATOM 1311 O O . ASP A 1 170 ? -9.243 -7.975 16.859 1.00 95.75 170 ASP A O 1
ATOM 1315 N N . ARG A 1 171 ? -10.090 -6.441 15.474 1.00 95.44 171 ARG A N 1
ATOM 1316 C CA . ARG A 1 171 ? -10.825 -5.695 16.507 1.00 95.44 171 ARG A CA 1
ATOM 1317 C C . ARG A 1 171 ? -12.096 -6.445 16.916 1.00 95.44 171 ARG A C 1
ATOM 1319 O O . ARG A 1 171 ? -12.955 -6.704 16.079 1.00 95.44 171 ARG A O 1
ATOM 1326 N N . LEU A 1 172 ? -12.268 -6.684 18.218 1.00 95.69 172 LEU A N 1
ATOM 1327 C CA . LEU A 1 172 ? -13.518 -7.203 18.802 1.00 95.69 172 LEU A CA 1
ATOM 1328 C C . LEU A 1 172 ? -14.472 -6.090 19.276 1.00 95.69 172 LEU A C 1
ATOM 1330 O O . LEU A 1 172 ? -15.675 -6.314 19.415 1.00 95.69 172 LEU A O 1
ATOM 1334 N N . GLU A 1 173 ? -13.949 -4.885 19.514 1.00 96.19 173 GLU A N 1
ATOM 1335 C CA . GLU A 1 173 ? -14.661 -3.756 20.124 1.00 96.19 173 GLU A CA 1
ATOM 1336 C C . GLU A 1 173 ? -14.506 -2.470 19.290 1.00 96.19 173 GLU A C 1
ATOM 1338 O O . GLU A 1 173 ? -13.513 -2.271 18.585 1.00 96.19 173 GLU A O 1
ATOM 1343 N N . CYS A 1 174 ? -15.504 -1.584 19.355 1.00 96.06 174 CYS A N 1
ATOM 1344 C CA . CYS A 1 174 ? -15.502 -0.319 18.622 1.00 96.06 174 CYS A CA 1
ATOM 1345 C C . CYS A 1 174 ? -14.614 0.744 19.283 1.00 96.06 174 CYS A C 1
ATOM 1347 O O . CYS A 1 174 ? -15.025 1.386 20.247 1.00 96.06 174 CYS A O 1
ATOM 1349 N N . ILE A 1 175 ? -13.458 1.024 18.678 1.00 94.94 175 ILE A N 1
ATOM 1350 C CA . ILE A 1 175 ? -12.523 2.081 19.114 1.00 94.94 175 ILE A CA 1
ATOM 1351 C C . ILE A 1 175 ? -12.981 3.525 18.813 1.00 94.94 175 ILE A C 1
ATOM 1353 O O . ILE A 1 175 ? -12.261 4.471 19.112 1.00 94.94 175 ILE A O 1
ATOM 1357 N N . ARG A 1 176 ? -14.143 3.724 18.167 1.00 94.31 176 ARG A N 1
ATOM 1358 C CA . ARG A 1 176 ? -14.706 5.065 17.880 1.00 94.31 176 ARG A CA 1
ATOM 1359 C C . ARG A 1 176 ? -15.804 5.494 18.843 1.00 94.31 176 ARG A C 1
ATOM 1361 O O . ARG A 1 176 ? -16.098 6.683 18.916 1.00 94.31 176 ARG A O 1
ATOM 1368 N N . CYS A 1 177 ? -16.433 4.553 19.540 1.00 93.50 177 CYS A N 1
ATOM 1369 C CA . CYS A 1 177 ? -17.275 4.898 20.676 1.00 93.50 177 CYS A CA 1
ATOM 1370 C C . CYS A 1 177 ? -16.369 5.264 21.860 1.00 93.50 177 CYS A C 1
ATOM 1372 O O . CYS A 1 177 ? -15.309 4.652 21.999 1.00 93.50 177 CYS A O 1
ATOM 1374 N N . PRO A 1 178 ? -16.768 6.213 22.726 1.00 91.19 178 PRO A N 1
ATOM 1375 C CA . PRO A 1 178 ? -16.077 6.394 23.994 1.00 91.19 178 PRO A CA 1
ATOM 1376 C C . PRO A 1 178 ? -16.100 5.074 24.790 1.00 91.19 178 PRO A C 1
ATOM 1378 O O . PRO A 1 178 ? -17.077 4.317 24.676 1.00 91.19 178 PRO A O 1
ATOM 1381 N N . PRO A 1 179 ? -15.055 4.787 25.589 1.00 84.62 179 PRO A N 1
ATOM 1382 C CA . PRO A 1 179 ? -14.986 3.612 26.452 1.00 84.62 179 PRO A CA 1
ATOM 1383 C C . PRO A 1 179 ? -15.911 3.780 27.670 1.00 84.62 179 PRO A C 1
ATOM 1385 O O . PRO A 1 179 ? -15.468 3.858 28.811 1.00 84.62 179 PRO A O 1
ATOM 1388 N N . ASN A 1 180 ? -17.218 3.856 27.418 1.00 78.25 180 ASN A N 1
ATOM 1389 C CA . ASN A 1 180 ? -18.238 3.759 28.457 1.00 78.25 180 ASN A CA 1
ATOM 1390 C C . ASN A 1 180 ? -18.246 2.334 29.038 1.00 78.25 180 ASN A C 1
ATOM 1392 O O . ASN A 1 180 ? -17.845 1.378 28.372 1.00 78.25 180 ASN A O 1
ATOM 1396 N N . GLU A 1 181 ? -18.805 2.192 30.239 1.00 66.12 181 GLU A N 1
ATOM 1397 C CA . GLU A 1 181 ? -18.825 0.970 31.065 1.00 66.12 181 GLU A CA 1
ATOM 1398 C C . GLU A 1 181 ? -19.243 -0.319 30.325 1.00 66.12 181 GLU A C 1
ATOM 1400 O O . GLU A 1 181 ? -18.768 -1.409 30.641 1.00 66.12 181 GLU A O 1
ATOM 1405 N N . THR A 1 182 ? -20.088 -0.222 29.293 1.00 82.25 182 THR A N 1
ATOM 1406 C CA . THR A 1 182 ? -20.440 -1.357 28.429 1.00 82.25 182 THR A CA 1
ATOM 1407 C C . THR A 1 182 ? -19.556 -1.424 27.177 1.00 82.25 182 THR A C 1
ATOM 1409 O O . THR A 1 182 ? -19.795 -0.693 26.207 1.00 82.25 182 THR A O 1
ATOM 1412 N N . ARG A 1 183 ? -18.606 -2.372 27.158 1.00 84.81 183 ARG A N 1
ATOM 1413 C CA . ARG A 1 183 ? -17.778 -2.736 25.988 1.00 84.81 183 ARG A CA 1
ATOM 1414 C C . ARG A 1 183 ? -18.628 -2.891 24.721 1.00 84.81 183 ARG A C 1
ATOM 1416 O O . ARG A 1 183 ? -19.517 -3.743 24.637 1.00 84.81 183 ARG A O 1
ATOM 1423 N N . ARG A 1 184 ? -18.360 -2.065 23.705 1.00 91.06 184 ARG A N 1
ATOM 1424 C CA . ARG A 1 184 ? -19.144 -2.021 22.458 1.00 91.06 184 ARG A CA 1
ATOM 1425 C C . ARG A 1 184 ? -18.640 -3.064 21.462 1.00 91.06 184 ARG A C 1
ATOM 1427 O O . ARG A 1 184 ? -17.920 -2.730 20.521 1.00 91.06 184 ARG A O 1
ATOM 1434 N N . SER A 1 185 ? -19.029 -4.320 21.685 1.00 94.44 185 SER A N 1
ATOM 1435 C CA . SER A 1 185 ? -18.716 -5.446 20.794 1.00 94.44 185 SER A CA 1
ATOM 1436 C C . SER A 1 185 ? -19.165 -5.188 19.352 1.00 94.44 185 SER A C 1
ATOM 1438 O O . SER A 1 185 ? -20.287 -4.736 19.096 1.00 94.44 185 SER A O 1
ATOM 1440 N N . LEU A 1 186 ? -18.281 -5.482 18.399 1.00 96.75 186 LEU A N 1
ATOM 1441 C CA . LEU A 1 186 ? -18.593 -5.402 16.977 1.00 96.75 186 LEU A CA 1
ATOM 1442 C C . LEU A 1 186 ? -19.469 -6.590 16.558 1.00 96.75 186 LEU A C 1
ATOM 1444 O O . LEU A 1 186 ? -19.315 -7.711 17.041 1.00 96.75 186 LEU A O 1
ATOM 1448 N N . ARG A 1 187 ? -20.408 -6.345 15.643 1.00 96.56 187 ARG A N 1
ATOM 1449 C CA . ARG A 1 187 ? -21.349 -7.349 15.128 1.00 96.56 187 ARG A CA 1
ATOM 1450 C C . ARG A 1 187 ? -21.128 -7.567 13.636 1.00 96.56 187 ARG A C 1
ATOM 1452 O O . ARG A 1 187 ? -20.791 -6.630 12.915 1.00 96.56 187 ARG A O 1
ATOM 1459 N N . ARG A 1 188 ? -21.350 -8.783 13.133 1.00 95.38 188 ARG A N 1
ATOM 1460 C CA . ARG A 1 188 ? -21.371 -9.040 11.682 1.00 95.38 188 ARG A CA 1
ATOM 1461 C C . ARG A 1 188 ? -22.519 -8.240 11.055 1.00 95.38 188 ARG A C 1
ATOM 1463 O O . ARG A 1 188 ? -23.641 -8.344 11.538 1.00 95.38 188 ARG A O 1
ATOM 1470 N N . ARG A 1 189 ? -22.242 -7.434 10.024 1.00 85.31 189 ARG A N 1
ATOM 1471 C CA . ARG A 1 189 ? -23.275 -6.608 9.365 1.00 85.31 189 ARG A CA 1
ATOM 1472 C C . ARG A 1 189 ? -24.004 -7.344 8.247 1.00 85.31 189 ARG A C 1
ATOM 1474 O O . ARG A 1 189 ? -25.218 -7.267 8.134 1.00 85.31 189 ARG A O 1
ATOM 1481 N N . GLU A 1 190 ? -23.235 -8.029 7.413 1.00 92.12 190 GLU A N 1
ATOM 1482 C CA . GLU A 1 190 ? -23.673 -8.617 6.147 1.00 92.12 190 GLU A CA 1
ATOM 1483 C C . GLU A 1 190 ? -23.232 -10.090 6.077 1.00 92.12 190 GLU A C 1
ATOM 1485 O O . GLU A 1 190 ? -22.334 -10.493 6.831 1.00 92.12 190 GLU A O 1
ATOM 1490 N N . PRO A 1 191 ? -23.841 -10.919 5.207 1.00 95.38 191 PRO A N 1
ATOM 1491 C CA . PRO A 1 191 ? -23.284 -12.230 4.880 1.00 95.38 191 PRO A CA 1
ATOM 1492 C C . PRO A 1 191 ? -21.838 -12.096 4.358 1.00 95.38 191 PRO A C 1
ATOM 1494 O O . PRO A 1 191 ? -21.480 -11.045 3.812 1.00 95.38 191 PRO A O 1
ATOM 1497 N N . PRO A 1 192 ? -20.994 -13.134 4.524 1.00 96.56 192 PRO A N 1
ATOM 1498 C CA . PRO A 1 192 ? -19.633 -13.113 3.999 1.00 96.56 192 PRO A CA 1
ATOM 1499 C C . PRO A 1 192 ? -19.632 -12.865 2.492 1.00 96.56 192 PRO A C 1
ATOM 1501 O O . PRO A 1 192 ? -20.425 -13.445 1.753 1.00 96.56 192 PRO A O 1
ATOM 1504 N N . LYS A 1 193 ? -18.718 -12.008 2.036 1.00 97.31 193 LYS A N 1
ATOM 1505 C CA . LYS A 1 193 ? -18.516 -11.733 0.611 1.00 97.31 193 LYS A CA 1
ATOM 1506 C C . LYS A 1 193 ? -17.364 -12.575 0.096 1.00 97.31 193 LYS A C 1
ATOM 1508 O O . LYS A 1 193 ? -16.277 -12.534 0.669 1.00 97.31 193 LYS A O 1
ATOM 1513 N N . GLU A 1 194 ? -17.582 -13.288 -1.000 1.00 97.50 194 GLU A N 1
ATOM 1514 C CA . GLU A 1 194 ? -16.494 -13.972 -1.691 1.00 97.50 194 GLU A CA 1
ATOM 1515 C C . GLU A 1 194 ? -15.530 -12.947 -2.297 1.00 97.50 194 GLU A C 1
ATOM 1517 O O . GLU A 1 194 ? -15.923 -11.980 -2.957 1.00 97.50 194 GLU A O 1
ATOM 1522 N N . VAL A 1 195 ? -14.245 -13.146 -2.028 1.00 97.75 195 VAL A N 1
ATOM 1523 C CA . VAL A 1 195 ? -13.138 -12.311 -2.494 1.00 97.75 195 VAL A CA 1
ATOM 1524 C C . VAL A 1 195 ? -11.975 -13.206 -2.915 1.00 97.75 195 VAL A C 1
ATOM 1526 O O . VAL A 1 195 ? -11.944 -14.394 -2.595 1.00 97.75 195 VAL A O 1
ATOM 1529 N N . ARG A 1 196 ? -10.989 -12.646 -3.623 1.00 97.50 196 ARG A N 1
ATOM 1530 C CA . ARG A 1 196 ? -9.730 -13.352 -3.902 1.00 97.50 196 ARG A CA 1
ATOM 1531 C C . ARG A 1 196 ? -8.566 -12.678 -3.203 1.00 97.50 196 ARG A C 1
ATOM 1533 O O . ARG A 1 196 ? -8.430 -11.455 -3.270 1.00 97.50 196 ARG A O 1
ATOM 1540 N N . VAL A 1 197 ? -7.725 -13.488 -2.573 1.00 98.00 197 VAL A N 1
ATOM 1541 C CA . VAL A 1 197 ? -6.493 -13.055 -1.913 1.00 98.00 197 VAL A CA 1
ATOM 1542 C C . VAL A 1 197 ? -5.283 -13.624 -2.647 1.00 98.00 197 VAL A C 1
ATOM 1544 O O . VAL A 1 197 ? -5.273 -14.803 -2.997 1.00 98.00 197 VAL A O 1
ATOM 1547 N N . LEU A 1 198 ? -4.288 -12.773 -2.898 1.00 97.81 198 LEU A N 1
ATOM 1548 C CA . LEU A 1 198 ? -2.948 -13.181 -3.309 1.00 97.81 198 LEU A CA 1
ATOM 1549 C C . LEU A 1 198 ? -2.144 -13.519 -2.048 1.00 97.81 198 LEU A C 1
ATOM 1551 O O . LEU A 1 198 ? -1.899 -12.636 -1.218 1.00 97.81 198 LEU A O 1
ATOM 1555 N N . THR A 1 199 ? -1.784 -14.789 -1.889 1.00 97.06 199 THR A N 1
ATOM 1556 C CA . THR A 1 199 ? -1.057 -15.290 -0.717 1.00 97.06 199 THR A CA 1
ATOM 1557 C C . THR A 1 199 ? 0.433 -14.954 -0.772 1.00 97.06 199 THR A C 1
ATOM 1559 O O . THR A 1 199 ? 0.969 -14.565 -1.813 1.00 97.06 199 THR A O 1
ATOM 1562 N N . SER A 1 200 ? 1.136 -15.147 0.347 1.00 95.56 200 SER A N 1
ATOM 1563 C CA . SER A 1 200 ? 2.602 -15.072 0.405 1.00 95.56 200 SER A CA 1
ATOM 1564 C C . SER A 1 200 ? 3.315 -16.075 -0.504 1.00 95.56 200 SER A C 1
ATOM 1566 O O . SER A 1 200 ? 4.421 -15.777 -0.944 1.00 95.56 200 SER A O 1
ATOM 1568 N N . ASN A 1 201 ? 2.666 -17.189 -0.853 1.00 93.75 201 ASN A N 1
ATOM 1569 C CA . ASN A 1 201 ? 3.171 -18.180 -1.810 1.00 93.75 201 ASN A CA 1
ATOM 1570 C C . ASN A 1 201 ? 2.946 -17.768 -3.281 1.00 93.75 201 ASN A C 1
ATOM 1572 O O . ASN A 1 201 ? 3.197 -18.560 -4.181 1.00 93.75 201 ASN A O 1
ATOM 1576 N N . LEU A 1 202 ? 2.466 -16.541 -3.529 1.00 95.12 202 LEU A N 1
ATOM 1577 C CA . LEU A 1 202 ? 2.081 -16.024 -4.847 1.00 95.12 202 LEU A CA 1
ATOM 1578 C C . LEU A 1 202 ? 0.949 -16.824 -5.514 1.00 95.12 202 LEU A C 1
ATOM 1580 O O . LEU A 1 202 ? 0.886 -16.921 -6.734 1.00 95.12 202 LEU A O 1
ATOM 1584 N N . GLU A 1 203 ? 0.005 -17.340 -4.726 1.00 94.81 203 GLU A N 1
ATOM 1585 C CA . GLU A 1 203 ? -1.174 -18.055 -5.227 1.00 94.81 203 GLU A CA 1
ATOM 1586 C C . GLU A 1 203 ? -2.445 -17.217 -5.048 1.00 94.81 203 GLU A C 1
ATOM 1588 O O . GLU A 1 203 ? -2.619 -16.531 -4.038 1.00 94.81 203 GLU A O 1
ATOM 1593 N N . TRP A 1 204 ? -3.383 -17.308 -5.994 1.00 96.50 204 TRP A N 1
ATOM 1594 C CA . TRP A 1 204 ? -4.729 -16.765 -5.804 1.00 96.50 204 TRP A CA 1
ATOM 1595 C C . TRP A 1 204 ? -5.631 -17.791 -5.132 1.00 96.50 204 TRP A C 1
ATOM 1597 O O . TRP A 1 204 ? -5.923 -18.834 -5.713 1.00 96.50 204 TRP A O 1
ATOM 1607 N N . ARG A 1 205 ? -6.146 -17.458 -3.947 1.00 96.00 205 ARG A N 1
ATOM 1608 C CA . ARG A 1 205 ? -7.122 -18.287 -3.229 1.00 96.00 205 ARG A CA 1
ATOM 1609 C C . ARG A 1 205 ? -8.460 -17.562 -3.088 1.00 96.00 205 ARG A C 1
ATOM 1611 O O . ARG A 1 205 ? -8.501 -16.348 -2.869 1.00 96.00 205 ARG A O 1
ATOM 1618 N N . ASN A 1 206 ? -9.553 -18.315 -3.220 1.00 97.12 206 ASN A N 1
ATOM 1619 C CA . ASN A 1 206 ? -10.895 -17.845 -2.872 1.00 97.12 206 ASN A CA 1
ATOM 1620 C C . ASN A 1 206 ? -10.996 -17.735 -1.348 1.00 97.12 206 ASN A C 1
ATOM 1622 O O . ASN A 1 206 ? -10.542 -18.627 -0.634 1.00 97.12 206 ASN A O 1
ATOM 1626 N N . ALA A 1 207 ? -11.573 -16.641 -0.866 1.00 97.88 207 ALA A N 1
ATOM 1627 C CA . ALA A 1 207 ? -11.585 -16.257 0.538 1.00 97.88 207 ALA A CA 1
ATOM 1628 C C . ALA A 1 207 ? -12.925 -15.603 0.915 1.00 97.88 207 ALA A C 1
ATOM 1630 O O . ALA A 1 207 ? -13.627 -15.066 0.055 1.00 97.88 207 ALA A O 1
ATOM 1631 N N . GLN A 1 208 ? -13.273 -15.623 2.203 1.00 97.94 208 GLN A N 1
ATOM 1632 C CA . GLN A 1 208 ? -14.502 -15.017 2.723 1.00 97.94 208 GLN A CA 1
ATOM 1633 C C . GLN A 1 208 ? -14.199 -13.738 3.510 1.00 97.94 208 GLN A C 1
ATOM 1635 O O . GLN A 1 208 ? -13.538 -13.774 4.546 1.00 97.94 208 GLN A O 1
ATOM 1640 N N . LEU A 1 209 ? -14.712 -12.603 3.032 1.00 98.00 209 LEU A N 1
ATOM 1641 C CA . LEU A 1 209 ? -14.614 -11.303 3.694 1.00 98.00 209 LEU A CA 1
ATOM 1642 C C . LEU A 1 209 ? -15.812 -11.074 4.624 1.00 98.00 209 LEU A C 1
ATOM 1644 O O . LEU A 1 209 ? -16.952 -10.969 4.167 1.00 98.00 209 LEU A O 1
ATOM 1648 N N . PHE A 1 210 ? -15.533 -10.895 5.912 1.00 97.62 210 PHE A N 1
ATOM 1649 C CA . PHE A 1 210 ? -16.494 -10.491 6.931 1.00 97.62 210 PHE A CA 1
ATOM 1650 C C . PHE A 1 210 ? -16.263 -9.028 7.318 1.00 97.62 210 PHE A C 1
ATOM 1652 O O . PHE A 1 210 ? -15.208 -8.666 7.839 1.00 97.62 210 PHE A O 1
ATOM 1659 N N . VAL A 1 211 ? -17.276 -8.186 7.097 1.00 97.69 211 VAL A N 1
ATOM 1660 C CA . VAL A 1 211 ? -17.279 -6.790 7.559 1.00 97.69 211 VAL A CA 1
ATOM 1661 C C . VAL A 1 211 ? -18.043 -6.714 8.878 1.00 97.69 211 VAL A C 1
ATOM 1663 O O . VAL A 1 211 ? -19.238 -7.033 8.951 1.00 97.69 211 VAL A O 1
ATOM 1666 N N . ALA A 1 212 ? -17.343 -6.307 9.933 1.00 97.75 212 ALA A N 1
ATOM 1667 C CA . ALA A 1 212 ? -17.943 -6.069 11.238 1.00 97.75 212 ALA A CA 1
ATOM 1668 C C . ALA A 1 212 ? -18.439 -4.618 11.333 1.00 97.75 212 ALA A C 1
ATOM 1670 O O . ALA A 1 212 ? -17.970 -3.745 10.605 1.00 97.75 212 ALA A O 1
ATOM 1671 N N . HIS A 1 213 ? -19.387 -4.334 12.222 1.00 97.94 213 HIS A N 1
ATOM 1672 C CA . HIS A 1 213 ? -19.876 -2.979 12.461 1.00 97.94 213 HIS A CA 1
ATOM 1673 C C . HIS A 1 213 ? -20.180 -2.718 13.935 1.00 97.94 213 HIS A C 1
ATOM 1675 O O . HIS A 1 213 ? -20.479 -3.641 14.697 1.00 97.94 213 HIS A O 1
ATOM 1681 N N . CYS A 1 214 ? -20.122 -1.450 14.335 1.00 97.12 214 CYS A N 1
ATOM 1682 C CA . CYS A 1 214 ? -20.627 -1.014 15.628 1.00 97.12 214 CYS A CA 1
ATOM 1683 C C . CYS A 1 214 ? -22.114 -0.661 15.525 1.00 97.12 214 CYS A C 1
ATOM 1685 O O . CYS A 1 214 ? -22.481 0.222 14.756 1.00 97.12 214 CYS A O 1
ATOM 1687 N N . VAL A 1 215 ? -22.949 -1.278 16.363 1.00 95.44 215 VAL A N 1
ATOM 1688 C CA . VAL A 1 215 ? -24.403 -1.022 16.415 1.00 95.44 215 VAL A CA 1
ATOM 1689 C C . VAL A 1 215 ? -24.784 0.368 16.948 1.00 95.44 215 VAL A C 1
ATOM 1691 O O . VAL A 1 215 ? -25.942 0.753 16.857 1.00 95.44 215 VAL A O 1
ATOM 1694 N N . VAL A 1 216 ? -23.834 1.115 17.530 1.00 94.88 216 VAL A N 1
ATOM 1695 C CA . VAL A 1 216 ? -24.081 2.447 18.116 1.00 94.88 216 VAL A CA 1
ATOM 1696 C C . VAL A 1 216 ? -23.721 3.562 17.135 1.00 94.88 216 VAL A C 1
ATOM 1698 O O . VAL A 1 216 ? -24.554 4.403 16.823 1.00 94.88 216 VAL A O 1
ATOM 1701 N N . CYS A 1 217 ? -22.480 3.586 16.636 1.00 95.12 217 CYS A N 1
ATOM 1702 C CA . CYS A 1 217 ? -21.998 4.652 15.747 1.00 95.12 217 CYS A CA 1
ATOM 1703 C C . CYS A 1 217 ? -21.978 4.272 14.257 1.00 95.12 217 CYS A C 1
ATOM 1705 O O . CYS A 1 217 ? -21.515 5.062 13.435 1.00 95.12 217 CYS A O 1
ATOM 1707 N N . ASN A 1 218 ? -22.459 3.073 13.900 1.00 96.44 218 ASN A N 1
ATOM 1708 C CA . ASN A 1 218 ? -22.533 2.553 12.529 1.00 96.44 218 ASN A CA 1
ATOM 1709 C C . ASN A 1 218 ? -21.198 2.577 11.756 1.00 96.44 218 ASN A C 1
ATOM 1711 O O . ASN A 1 218 ? -21.181 2.593 10.523 1.00 96.44 218 ASN A O 1
ATOM 1715 N N . SER A 1 219 ? -20.069 2.554 12.472 1.00 97.31 219 SER A N 1
ATOM 1716 C CA . SER A 1 219 ? -18.754 2.346 11.871 1.00 97.31 219 SER A CA 1
ATOM 1717 C C . SER A 1 219 ? -18.624 0.918 11.338 1.00 97.31 219 SER A C 1
ATOM 1719 O O . SER A 1 219 ? -19.104 -0.024 11.964 1.00 97.31 219 SER A O 1
ATOM 1721 N N . GLU A 1 220 ? -17.969 0.751 10.190 1.00 97.94 220 GLU A N 1
ATOM 1722 C CA . GLU A 1 220 ? -17.661 -0.552 9.584 1.00 97.94 220 GLU A CA 1
ATOM 1723 C C . GLU A 1 220 ? -16.166 -0.836 9.678 1.00 97.94 220 GLU A C 1
ATOM 1725 O O . GLU A 1 220 ? -15.356 0.007 9.290 1.00 97.94 220 GLU A O 1
ATOM 1730 N N . TYR A 1 221 ? -15.817 -2.040 10.114 1.00 98.06 221 TYR A N 1
ATOM 1731 C CA . TYR A 1 221 ? -14.455 -2.532 10.255 1.00 98.06 221 TYR A CA 1
ATOM 1732 C C . TYR A 1 221 ? -14.172 -3.604 9.199 1.00 98.06 221 TYR A C 1
ATOM 1734 O O . TYR A 1 221 ? -14.847 -4.635 9.125 1.00 98.06 221 TYR A O 1
ATOM 1742 N N . TYR A 1 222 ? -13.155 -3.327 8.392 1.00 98.00 222 TYR A N 1
ATOM 1743 C CA . TYR A 1 222 ? -12.551 -4.198 7.392 1.00 98.00 222 TYR A CA 1
ATOM 1744 C C . TYR A 1 222 ? -11.214 -4.737 7.947 1.00 98.00 222 TYR A C 1
ATOM 1746 O O . TYR A 1 222 ? -10.692 -4.176 8.910 1.00 98.00 222 TYR A O 1
ATOM 1754 N N . PRO A 1 223 ? -10.612 -5.774 7.338 1.00 97.81 223 PRO A N 1
ATOM 1755 C CA . PRO A 1 223 ? -9.294 -6.274 7.745 1.00 97.81 223 PRO A CA 1
ATOM 1756 C C . PRO A 1 223 ? -8.166 -5.231 7.727 1.00 97.81 223 PRO A C 1
ATOM 1758 O O . PRO A 1 223 ? -7.209 -5.361 8.477 1.00 97.81 223 PRO A O 1
ATOM 1761 N N . ASP A 1 224 ? -8.247 -4.218 6.856 1.00 98.12 224 ASP A N 1
ATOM 1762 C CA . ASP A 1 224 ? -7.164 -3.253 6.612 1.00 98.12 224 ASP A CA 1
ATOM 1763 C C . ASP A 1 224 ? -7.457 -1.822 7.080 1.00 98.12 224 ASP A C 1
ATOM 1765 O O . ASP A 1 224 ? -6.599 -0.937 6.973 1.00 98.12 224 ASP A O 1
ATOM 1769 N N . SER A 1 225 ? -8.679 -1.561 7.536 1.00 97.69 225 SER A N 1
ATOM 1770 C CA . SER A 1 225 ? -9.191 -0.218 7.792 1.00 97.69 225 SER A CA 1
ATOM 1771 C C . SER A 1 225 ? -10.554 -0.255 8.474 1.00 97.69 225 SER A C 1
ATOM 1773 O O . SER A 1 225 ? -11.272 -1.249 8.421 1.00 97.69 225 SER A O 1
ATOM 1775 N N . TYR A 1 226 ? -10.969 0.865 9.054 1.00 97.81 226 TYR A N 1
ATOM 1776 C CA . TYR A 1 226 ? -12.364 1.067 9.430 1.00 97.81 226 TYR A CA 1
ATOM 1777 C C . TYR A 1 226 ? -12.885 2.393 8.885 1.00 97.81 226 TYR A C 1
ATOM 1779 O O . TYR A 1 226 ? -12.129 3.300 8.537 1.00 97.81 226 TYR A O 1
ATOM 1787 N N . THR A 1 227 ? -14.204 2.499 8.779 1.00 97.88 227 THR A N 1
ATOM 1788 C CA . THR A 1 227 ? -14.898 3.660 8.221 1.00 97.88 227 THR A CA 1
ATOM 1789 C C . THR A 1 227 ? -16.017 4.112 9.145 1.00 97.88 227 THR A C 1
ATOM 1791 O O . THR A 1 227 ? -16.596 3.303 9.866 1.00 97.88 227 THR A O 1
ATOM 1794 N N . TYR A 1 228 ? -16.314 5.407 9.150 1.00 97.44 228 TYR A N 1
ATOM 1795 C CA . TYR A 1 228 ? -17.354 6.010 9.983 1.00 97.44 228 TYR A CA 1
ATOM 1796 C C . TYR A 1 228 ? -17.935 7.248 9.295 1.00 97.44 228 TYR A C 1
ATOM 1798 O O . TYR A 1 228 ? -17.267 7.891 8.483 1.00 97.44 228 TYR A O 1
ATOM 1806 N N . ALA A 1 229 ? -19.185 7.581 9.608 1.00 96.81 229 ALA A N 1
ATOM 1807 C CA . ALA A 1 229 ? -19.805 8.815 9.138 1.00 96.81 229 ALA A CA 1
ATOM 1808 C C . ALA A 1 229 ? -19.293 10.025 9.941 1.00 96.81 229 ALA A C 1
ATOM 1810 O O . ALA A 1 229 ? -19.130 9.947 11.159 1.00 96.81 229 ALA A O 1
ATOM 1811 N N . THR A 1 230 ? -19.071 11.152 9.267 1.00 96.00 230 THR A N 1
ATOM 1812 C CA . THR A 1 230 ? -18.928 12.477 9.876 1.00 96.00 230 THR A CA 1
ATOM 1813 C C . THR A 1 230 ? -19.986 13.422 9.303 1.00 96.00 230 THR A C 1
ATOM 1815 O O . THR A 1 230 ? -20.268 13.348 8.106 1.00 96.00 230 THR A O 1
ATOM 1818 N N . PRO A 1 231 ? -20.548 14.347 10.106 1.00 94.31 231 PRO A N 1
ATOM 1819 C CA . PRO A 1 231 ? -21.569 15.278 9.618 1.00 94.31 231 PRO A CA 1
ATOM 1820 C C . PRO A 1 231 ? -21.098 16.156 8.449 1.00 94.31 231 PRO A C 1
ATOM 1822 O O . PRO A 1 231 ? -21.869 16.432 7.540 1.00 94.31 231 PRO A O 1
ATOM 1825 N N . ALA A 1 232 ? -19.826 16.571 8.456 1.00 91.75 232 ALA A N 1
ATOM 1826 C CA . ALA A 1 232 ? -19.303 17.566 7.517 1.00 91.75 232 ALA A CA 1
ATOM 1827 C C . ALA A 1 232 ? -18.720 16.999 6.207 1.00 91.75 232 ALA A C 1
ATOM 1829 O O . ALA A 1 232 ? -18.681 17.709 5.210 1.00 91.75 232 ALA A O 1
ATOM 1830 N N . THR A 1 233 ? -18.211 15.757 6.192 1.00 83.88 233 THR A N 1
ATOM 1831 C CA . THR A 1 233 ? -17.428 15.229 5.047 1.00 83.88 233 THR A CA 1
ATOM 1832 C C . THR A 1 233 ? -17.890 13.853 4.561 1.00 83.88 233 THR A C 1
ATOM 1834 O O . THR A 1 233 ? -17.115 13.133 3.933 1.00 83.88 233 THR A O 1
ATOM 1837 N N . GLY A 1 234 ? -19.117 13.439 4.890 1.00 93.81 234 GLY A N 1
ATOM 1838 C CA . GLY A 1 234 ? -19.623 12.106 4.557 1.00 93.81 234 GLY A CA 1
ATOM 1839 C C . GLY A 1 234 ? -18.875 11.000 5.309 1.00 93.81 234 GLY A C 1
ATOM 1840 O O . GLY A 1 234 ? -18.614 11.116 6.503 1.00 93.81 234 GLY A O 1
ATOM 1841 N N . ARG A 1 235 ? -18.522 9.894 4.643 1.00 96.44 235 ARG A N 1
ATOM 1842 C CA . ARG A 1 235 ? -17.762 8.809 5.288 1.00 96.44 235 ARG A CA 1
ATOM 1843 C C . ARG A 1 235 ? -16.256 9.038 5.220 1.00 96.44 235 ARG A C 1
ATOM 1845 O O . ARG A 1 235 ? -15.684 9.180 4.139 1.00 96.44 235 ARG A O 1
ATOM 1852 N N . ARG A 1 236 ? -15.609 8.968 6.382 1.00 97.62 236 ARG A N 1
ATOM 1853 C CA . ARG A 1 236 ? -14.150 8.904 6.526 1.00 97.62 236 ARG A CA 1
ATOM 1854 C C . ARG A 1 236 ? -13.693 7.466 6.744 1.00 97.62 236 ARG A C 1
ATOM 1856 O O . ARG A 1 236 ? -14.470 6.604 7.152 1.00 97.62 236 ARG A O 1
ATOM 1863 N N . GLN A 1 237 ? -12.420 7.235 6.474 1.00 97.50 237 GLN A N 1
ATOM 1864 C CA . GLN A 1 237 ? -11.681 6.003 6.690 1.00 97.50 237 GLN A CA 1
ATOM 1865 C C . GLN A 1 237 ? -10.458 6.303 7.558 1.00 97.50 237 GLN A C 1
ATOM 1867 O O . GLN A 1 237 ? -9.851 7.369 7.445 1.00 97.50 237 GLN A O 1
ATOM 1872 N N . VAL A 1 238 ? -10.100 5.347 8.405 1.00 97.75 238 VAL A N 1
ATOM 1873 C CA . VAL A 1 238 ? -8.832 5.273 9.138 1.00 97.75 238 VAL A CA 1
ATOM 1874 C C . VAL A 1 238 ? -8.219 3.919 8.802 1.00 97.75 238 VAL A C 1
ATOM 1876 O O . VAL A 1 238 ? -8.934 2.930 8.621 1.00 97.75 238 VAL A O 1
ATOM 1879 N N . LEU A 1 239 ? -6.902 3.883 8.632 1.00 97.62 239 LEU A N 1
ATOM 1880 C CA . LEU A 1 239 ? -6.183 2.672 8.249 1.00 97.62 239 LEU A CA 1
ATOM 1881 C C . LEU A 1 239 ? -5.841 1.865 9.504 1.00 97.62 239 LEU A C 1
ATOM 1883 O O . LEU A 1 239 ? -5.351 2.430 10.475 1.00 97.62 239 LEU A O 1
ATOM 1887 N N . GLU A 1 240 ? -6.054 0.551 9.475 1.00 97.12 240 GLU A N 1
ATOM 1888 C CA . GLU A 1 240 ? -5.472 -0.332 10.489 1.00 97.12 240 GLU A CA 1
ATOM 1889 C C . GLU A 1 240 ? -3.967 -0.417 10.215 1.00 97.12 240 GLU A C 1
ATOM 1891 O O . GLU A 1 240 ? -3.571 -0.541 9.054 1.00 97.12 240 GLU A O 1
ATOM 1896 N N . TYR A 1 241 ? -3.111 -0.292 11.230 1.00 94.31 241 TYR A N 1
ATOM 1897 C CA . TYR A 1 241 ? -1.675 -0.050 11.010 1.00 94.31 241 TYR A CA 1
ATOM 1898 C C . TYR A 1 241 ? -0.856 -1.332 10.783 1.00 94.31 241 TYR A C 1
ATOM 1900 O O . TYR A 1 241 ? 0.168 -1.295 10.099 1.00 94.31 241 TYR A O 1
ATOM 1908 N N . SER A 1 242 ? -1.321 -2.476 11.297 1.00 94.62 242 SER A N 1
ATOM 1909 C CA . SER A 1 242 ? -0.658 -3.783 11.168 1.00 94.62 242 SER A CA 1
ATOM 1910 C C . SER A 1 242 ? -1.586 -4.893 10.627 1.00 94.62 242 SER A C 1
ATOM 1912 O O . SER A 1 242 ? -1.634 -5.973 11.215 1.00 94.62 242 SER A O 1
ATOM 1914 N N . PRO A 1 243 ? -2.317 -4.681 9.517 1.00 97.19 243 PRO A N 1
ATOM 1915 C CA . PRO A 1 243 ? -3.301 -5.646 9.044 1.00 97.19 243 PRO A CA 1
ATOM 1916 C C . PRO A 1 243 ? -2.628 -6.852 8.378 1.00 97.19 243 PRO A C 1
ATOM 1918 O O . PRO A 1 243 ? -1.580 -6.721 7.739 1.00 97.19 243 PRO A O 1
ATOM 1921 N N . ALA A 1 244 ? -3.244 -8.030 8.477 1.00 97.12 244 ALA A N 1
ATOM 1922 C CA . ALA A 1 244 ? -2.759 -9.234 7.797 1.00 97.12 244 ALA A CA 1
ATOM 1923 C C . ALA A 1 244 ? -2.906 -9.156 6.261 1.00 97.12 244 ALA A C 1
ATOM 1925 O O . ALA A 1 244 ? -2.089 -9.714 5.522 1.00 97.12 244 ALA A O 1
ATOM 1926 N N . PHE A 1 245 ? -3.910 -8.417 5.778 1.00 98.31 245 PHE A N 1
ATOM 1927 C CA . PHE A 1 245 ? -4.274 -8.302 4.365 1.00 98.31 245 PHE A CA 1
ATOM 1928 C C . PHE A 1 245 ? -4.463 -6.836 3.951 1.00 98.31 245 PHE A C 1
ATOM 1930 O O . PHE A 1 245 ? -4.850 -6.007 4.768 1.00 98.31 245 PHE A O 1
ATOM 1937 N N . PHE A 1 246 ? -4.255 -6.524 2.671 1.00 98.25 246 PHE A N 1
ATOM 1938 C CA . PHE A 1 246 ? -4.506 -5.205 2.076 1.00 98.25 246 PHE A CA 1
ATOM 1939 C C . PHE A 1 246 ? -5.501 -5.289 0.920 1.00 98.25 246 PHE A C 1
ATOM 1941 O O . PHE A 1 246 ? -5.363 -6.147 0.043 1.00 98.25 246 PHE A O 1
ATOM 1948 N N . ARG A 1 247 ? -6.458 -4.355 0.848 1.00 97.88 247 ARG A N 1
ATOM 1949 C CA . ARG A 1 247 ? -7.364 -4.232 -0.297 1.00 97.88 247 ARG A CA 1
ATOM 1950 C C . ARG A 1 247 ? -6.682 -3.514 -1.464 1.00 97.88 247 ARG A C 1
ATOM 1952 O O . ARG A 1 247 ? -6.547 -2.292 -1.488 1.00 97.88 247 ARG A O 1
ATOM 1959 N N . ILE A 1 248 ? -6.330 -4.270 -2.500 1.00 97.50 248 ILE A N 1
ATOM 1960 C CA . ILE A 1 248 ? -5.642 -3.742 -3.694 1.00 97.50 248 ILE A CA 1
ATOM 1961 C C . ILE A 1 248 ? -6.595 -3.338 -4.829 1.00 97.50 248 ILE A C 1
ATOM 1963 O O . ILE A 1 248 ? -6.177 -2.682 -5.784 1.00 97.50 248 ILE A O 1
ATOM 1967 N N . SER A 1 249 ? -7.881 -3.702 -4.746 1.00 96.31 249 SER A N 1
ATOM 1968 C CA . SER A 1 249 ? -8.893 -3.403 -5.768 1.00 96.31 249 SER A CA 1
ATOM 1969 C C . SER A 1 249 ? -10.258 -3.046 -5.175 1.00 96.31 249 SER A C 1
ATOM 1971 O O . SER A 1 249 ? -10.663 -3.546 -4.122 1.00 96.31 249 SER A O 1
ATOM 1973 N N . LYS A 1 250 ? -11.041 -2.241 -5.908 1.00 93.19 250 LYS A N 1
ATOM 1974 C CA . LYS A 1 250 ? -12.471 -2.059 -5.611 1.00 93.19 250 LYS A CA 1
ATOM 1975 C C . LYS A 1 250 ? -13.236 -3.385 -5.758 1.00 93.19 250 LYS A C 1
ATOM 1977 O O . LYS A 1 250 ? -14.076 -3.676 -4.912 1.00 93.19 250 LYS A O 1
ATOM 1982 N N . HIS A 1 251 ? -12.861 -4.211 -6.738 1.00 93.44 251 HIS A N 1
ATOM 1983 C CA . HIS A 1 251 ? -13.506 -5.477 -7.126 1.00 93.44 251 HIS A CA 1
ATOM 1984 C C . HIS A 1 251 ? -13.073 -6.696 -6.282 1.00 93.44 251 HIS A C 1
ATOM 1986 O O . HIS A 1 251 ? -12.790 -7.754 -6.834 1.00 93.44 251 HIS A O 1
ATOM 1992 N N . GLY A 1 252 ? -12.941 -6.547 -4.960 1.00 94.88 252 GLY A N 1
ATOM 1993 C CA . GLY A 1 252 ? -12.704 -7.690 -4.062 1.00 94.88 252 GLY A CA 1
ATOM 1994 C C . GLY A 1 252 ? -11.382 -8.446 -4.263 1.00 94.88 252 GLY A C 1
ATOM 1995 O O . GLY A 1 252 ? -11.332 -9.642 -3.992 1.00 94.88 252 GLY A O 1
ATOM 1996 N N . LEU A 1 253 ? -10.317 -7.776 -4.726 1.00 97.62 253 LEU A N 1
ATOM 1997 C CA . LEU A 1 253 ? -8.963 -8.348 -4.706 1.00 97.62 253 LEU A CA 1
ATOM 1998 C C . LEU A 1 253 ? -8.186 -7.824 -3.500 1.00 97.62 253 LEU A C 1
ATOM 2000 O O . LEU A 1 253 ? -8.120 -6.608 -3.275 1.00 97.62 253 LEU A O 1
ATOM 2004 N N . TRP A 1 254 ? -7.575 -8.760 -2.786 1.00 98.38 254 TRP A N 1
ATOM 2005 C CA . TRP A 1 254 ? -6.747 -8.560 -1.606 1.00 98.38 254 TRP A CA 1
ATOM 2006 C C . TRP A 1 254 ? -5.362 -9.181 -1.819 1.00 98.38 254 TRP A C 1
ATOM 2008 O O . TRP A 1 254 ? -5.181 -10.016 -2.704 1.00 98.38 254 TRP A O 1
ATOM 2018 N N . ALA A 1 255 ? -4.390 -8.794 -1.002 1.00 98.31 255 ALA A N 1
ATOM 2019 C CA . ALA A 1 255 ? -3.090 -9.455 -0.917 1.00 98.31 255 ALA A CA 1
ATOM 2020 C C . ALA A 1 255 ? -2.641 -9.551 0.544 1.00 98.31 255 ALA A C 1
ATOM 2022 O O . ALA A 1 255 ? -2.940 -8.658 1.338 1.00 98.31 255 ALA A O 1
ATOM 2023 N N . GLU A 1 256 ? -1.913 -10.606 0.899 1.00 98.44 256 GLU A N 1
ATOM 2024 C CA . GLU A 1 256 ? -1.255 -10.711 2.204 1.00 98.44 256 GLU A CA 1
ATOM 2025 C C . GLU A 1 256 ? -0.177 -9.632 2.380 1.00 98.44 256 GLU A C 1
ATOM 2027 O O . GLU A 1 256 ? 0.573 -9.306 1.455 1.00 98.44 256 GLU A O 1
ATOM 2032 N N . ARG A 1 257 ? -0.022 -9.126 3.609 1.00 97.75 257 ARG A N 1
ATOM 2033 C CA . ARG A 1 257 ? 1.002 -8.125 3.959 1.00 97.75 257 ARG A CA 1
ATOM 2034 C C . ARG A 1 257 ? 2.426 -8.575 3.624 1.00 97.75 257 ARG A C 1
ATOM 2036 O O . ARG A 1 257 ? 3.265 -7.745 3.279 1.00 97.75 257 ARG A O 1
ATOM 2043 N N . ARG A 1 258 ? 2.698 -9.883 3.666 1.00 96.88 258 ARG A N 1
ATOM 2044 C CA . ARG A 1 258 ? 3.979 -10.482 3.251 1.00 96.88 258 ARG A CA 1
ATOM 2045 C C . ARG A 1 258 ? 4.330 -10.176 1.785 1.00 96.88 258 ARG A C 1
ATOM 2047 O O . ARG A 1 258 ? 5.493 -9.906 1.502 1.00 96.88 258 ARG A O 1
ATOM 2054 N N . VAL A 1 259 ? 3.346 -10.109 0.883 1.00 97.62 259 VAL A N 1
ATOM 2055 C CA . VAL A 1 259 ? 3.559 -9.732 -0.530 1.00 97.62 259 VAL A CA 1
ATOM 2056 C C . VAL A 1 259 ? 3.960 -8.256 -0.648 1.00 97.62 259 VAL A C 1
ATOM 2058 O O . VAL A 1 259 ? 4.851 -7.914 -1.422 1.00 97.62 259 VAL A O 1
ATOM 2061 N N . ALA A 1 260 ? 3.367 -7.376 0.165 1.00 97.56 260 ALA A N 1
ATOM 2062 C CA . ALA A 1 260 ? 3.737 -5.959 0.204 1.00 97.56 260 ALA A CA 1
ATOM 2063 C C . ALA A 1 260 ? 5.136 -5.724 0.806 1.00 97.56 260 ALA A C 1
ATOM 2065 O O . ALA A 1 260 ? 5.885 -4.874 0.328 1.00 97.56 260 ALA A O 1
ATOM 2066 N N . LEU A 1 261 ? 5.515 -6.510 1.820 1.00 95.75 261 LEU A N 1
ATOM 2067 C CA . LEU A 1 261 ? 6.871 -6.524 2.379 1.00 95.75 261 LEU A CA 1
ATOM 2068 C C . LEU A 1 261 ? 7.906 -7.003 1.352 1.00 95.75 261 LEU A C 1
ATOM 2070 O O . LEU A 1 261 ? 8.987 -6.421 1.263 1.00 95.75 261 LEU A O 1
ATOM 2074 N N . ALA A 1 262 ? 7.581 -8.028 0.556 1.00 95.94 262 ALA A N 1
ATOM 2075 C CA . ALA A 1 262 ? 8.420 -8.454 -0.561 1.00 95.94 262 ALA A CA 1
ATOM 2076 C C . ALA A 1 262 ? 8.572 -7.321 -1.589 1.00 95.94 262 ALA A C 1
ATOM 2078 O O . ALA A 1 262 ? 9.695 -6.959 -1.923 1.00 95.94 262 ALA A O 1
ATOM 2079 N N . GLN A 1 263 ? 7.468 -6.680 -1.991 1.00 96.69 263 GLN A N 1
ATOM 2080 C CA . GLN A 1 263 ? 7.476 -5.535 -2.906 1.00 96.69 263 GLN A CA 1
ATOM 2081 C C . GLN A 1 263 ? 8.381 -4.393 -2.430 1.00 96.69 263 GLN A C 1
ATOM 2083 O O . GLN A 1 263 ? 9.200 -3.887 -3.197 1.00 96.69 263 GLN A O 1
ATOM 2088 N N . GLU A 1 264 ? 8.243 -3.989 -1.167 1.00 94.00 264 GLU A N 1
ATOM 2089 C CA . GLU A 1 264 ? 9.062 -2.946 -0.552 1.00 94.00 264 GLU A CA 1
ATOM 2090 C C . GLU A 1 264 ? 10.550 -3.321 -0.550 1.00 94.00 264 GLU A C 1
ATOM 2092 O O . GLU A 1 264 ? 11.388 -2.517 -0.956 1.00 94.00 264 GLU A O 1
ATOM 2097 N N . ARG A 1 265 ? 10.889 -4.559 -0.164 1.00 90.19 265 ARG A N 1
ATOM 2098 C CA . ARG A 1 265 ? 12.274 -5.052 -0.209 1.00 90.19 265 ARG A CA 1
ATOM 2099 C C . ARG A 1 265 ? 12.832 -5.035 -1.634 1.00 90.19 265 ARG A C 1
ATOM 2101 O O . ARG A 1 265 ? 13.979 -4.630 -1.808 1.00 90.19 265 ARG A O 1
ATOM 2108 N N . THR A 1 266 ? 12.041 -5.406 -2.642 1.00 88.25 266 THR A N 1
ATOM 2109 C CA . THR A 1 266 ? 12.465 -5.388 -4.052 1.00 88.25 266 THR A CA 1
ATOM 2110 C C . THR A 1 266 ? 12.684 -3.962 -4.571 1.00 88.25 266 THR A C 1
ATOM 2112 O O . THR A 1 266 ? 13.658 -3.711 -5.281 1.00 88.25 266 THR A O 1
ATOM 2115 N N . LEU A 1 267 ? 11.839 -3.006 -4.172 1.00 86.50 267 LEU A N 1
ATOM 2116 C CA . LEU A 1 267 ? 12.017 -1.580 -4.471 1.00 86.50 267 LEU A CA 1
ATOM 2117 C C . LEU A 1 267 ? 13.290 -1.008 -3.843 1.00 86.50 267 LEU A C 1
ATOM 2119 O O . LEU A 1 267 ? 14.051 -0.332 -4.526 1.00 86.50 267 LEU A O 1
ATOM 2123 N N . VAL A 1 268 ? 13.534 -1.280 -2.559 1.00 80.31 268 VAL A N 1
ATOM 2124 C CA . VAL A 1 268 ? 14.684 -0.714 -1.838 1.00 80.31 268 VAL A CA 1
ATOM 2125 C C . VAL A 1 268 ? 15.997 -1.360 -2.290 1.00 80.31 268 VAL A C 1
ATOM 2127 O O . VAL A 1 268 ? 16.942 -0.647 -2.621 1.00 80.31 268 VAL A O 1
ATOM 2130 N N . ARG A 1 269 ? 16.060 -2.700 -2.348 1.00 79.50 269 ARG A N 1
ATOM 2131 C CA . ARG A 1 269 ? 17.302 -3.440 -2.642 1.00 79.50 269 ARG A CA 1
ATOM 2132 C C . ARG A 1 269 ? 17.643 -3.490 -4.129 1.00 79.50 269 ARG A C 1
ATOM 2134 O O . ARG A 1 269 ? 18.794 -3.291 -4.488 1.00 79.50 269 ARG A O 1
ATOM 2141 N N . PHE A 1 270 ? 16.656 -3.734 -4.992 1.00 80.50 270 PHE A N 1
ATOM 2142 C CA . PHE A 1 270 ? 16.882 -3.943 -6.430 1.00 80.50 270 PHE A CA 1
ATOM 2143 C C . PHE A 1 270 ? 16.428 -2.758 -7.295 1.00 80.50 270 PHE A C 1
ATOM 2145 O O . PHE A 1 270 ? 16.477 -2.842 -8.520 1.00 80.50 270 PHE A O 1
ATOM 2152 N N . ARG A 1 271 ? 15.956 -1.659 -6.677 1.00 83.31 271 ARG A N 1
ATOM 2153 C CA . ARG A 1 271 ? 15.441 -0.449 -7.354 1.00 83.31 271 ARG A CA 1
ATOM 2154 C C . ARG A 1 271 ? 14.368 -0.759 -8.417 1.00 83.31 271 ARG A C 1
ATOM 2156 O O . ARG A 1 271 ? 14.177 -0.005 -9.371 1.00 83.31 271 ARG A O 1
ATOM 2163 N N . ALA A 1 272 ? 13.642 -1.868 -8.247 1.00 83.75 272 ALA A N 1
ATOM 2164 C CA . ALA A 1 272 ? 12.644 -2.340 -9.199 1.00 83.75 272 ALA A CA 1
ATOM 2165 C C . ALA A 1 272 ? 11.334 -1.553 -9.060 1.00 83.75 272 ALA A C 1
ATOM 2167 O O . ALA A 1 272 ? 10.714 -1.561 -8.001 1.00 83.75 272 ALA A O 1
ATOM 2168 N N . GLY A 1 273 ? 10.875 -0.906 -10.134 1.00 88.25 273 GLY A N 1
ATOM 2169 C CA . GLY A 1 273 ? 9.614 -0.157 -10.120 1.00 88.25 273 GLY A CA 1
ATOM 2170 C C . GLY A 1 273 ? 8.372 -1.034 -9.888 1.00 88.25 273 GLY A C 1
ATOM 2171 O O . GLY A 1 273 ? 8.373 -2.233 -10.160 1.00 88.25 273 GLY A O 1
ATOM 2172 N N . TRP A 1 274 ? 7.266 -0.421 -9.446 1.00 92.12 274 TRP A N 1
ATOM 2173 C CA . TRP A 1 274 ? 6.004 -1.125 -9.147 1.00 92.12 274 TRP A CA 1
ATOM 2174 C C . TRP A 1 274 ? 5.438 -1.918 -10.334 1.00 92.12 274 TRP A C 1
ATOM 2176 O O . TRP A 1 274 ? 4.823 -2.964 -10.131 1.00 92.12 274 TRP A O 1
ATOM 2186 N N . SER A 1 275 ? 5.646 -1.433 -11.561 1.00 93.12 275 SER A N 1
ATOM 2187 C CA . SER A 1 275 ? 5.310 -2.161 -12.791 1.00 93.12 275 SER A CA 1
ATOM 2188 C C . SER A 1 275 ? 6.157 -3.422 -12.942 1.00 93.12 275 SER A C 1
ATOM 2190 O O . 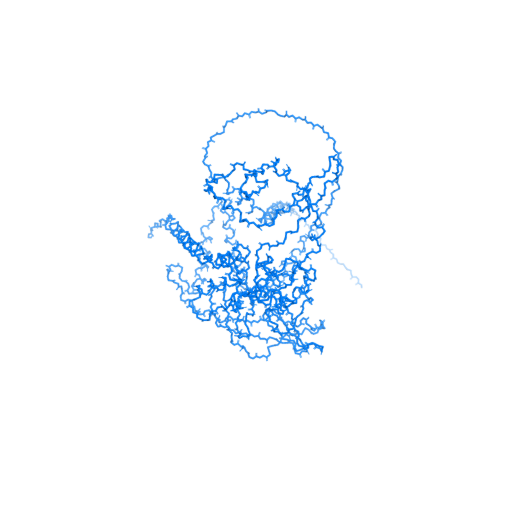SER A 1 275 ? 5.589 -4.501 -13.019 1.00 93.12 275 SER A O 1
ATOM 2192 N N . ASN A 1 276 ? 7.487 -3.317 -12.844 1.00 92.69 276 ASN A N 1
ATOM 2193 C CA . ASN A 1 276 ? 8.390 -4.470 -12.941 1.00 92.69 276 ASN A CA 1
ATOM 2194 C C . ASN A 1 276 ? 8.069 -5.540 -11.883 1.00 92.69 276 ASN A C 1
ATOM 2196 O O . ASN A 1 276 ? 8.111 -6.726 -12.183 1.00 92.69 276 ASN A O 1
ATOM 2200 N N . PHE A 1 277 ? 7.711 -5.133 -10.659 1.00 95.88 277 PHE A N 1
ATOM 2201 C CA . PHE A 1 277 ? 7.268 -6.066 -9.618 1.00 95.88 277 PHE A CA 1
ATOM 2202 C C . PHE A 1 277 ? 5.925 -6.739 -9.952 1.00 95.88 277 PHE A C 1
ATOM 2204 O O . PHE A 1 277 ? 5.737 -7.918 -9.663 1.00 95.88 277 PHE A O 1
ATOM 2211 N N . ALA A 1 278 ? 4.992 -6.008 -10.572 1.00 96.81 278 ALA A N 1
ATOM 2212 C CA . ALA A 1 278 ? 3.727 -6.572 -11.037 1.00 96.81 278 ALA A CA 1
ATOM 2213 C C . ALA A 1 278 ? 3.949 -7.594 -12.158 1.00 96.81 278 ALA A C 1
ATOM 2215 O O . ALA A 1 278 ? 3.331 -8.653 -12.144 1.00 96.81 278 ALA A O 1
ATOM 2216 N N . ASP A 1 279 ? 4.826 -7.271 -13.108 1.00 95.81 279 ASP A N 1
ATOM 2217 C CA . ASP A 1 279 ? 5.170 -8.136 -14.234 1.00 95.81 279 ASP A CA 1
ATOM 2218 C C . ASP A 1 279 ? 5.882 -9.401 -13.727 1.00 95.81 279 ASP A C 1
ATOM 2220 O O . ASP A 1 279 ? 5.417 -10.499 -14.010 1.00 95.81 279 ASP A O 1
ATOM 2224 N N . TRP A 1 280 ? 6.870 -9.262 -12.832 1.00 96.12 280 TRP A N 1
ATOM 2225 C CA . TRP A 1 280 ? 7.523 -10.396 -12.164 1.00 96.12 280 TRP A CA 1
ATOM 2226 C C . TRP A 1 280 ? 6.532 -11.311 -11.423 1.00 96.12 280 TRP A C 1
ATOM 2228 O O . TRP A 1 280 ? 6.560 -12.520 -11.638 1.00 96.12 280 TRP A O 1
ATOM 2238 N N . ILE A 1 281 ? 5.608 -10.767 -10.612 1.00 96.44 281 ILE A N 1
ATOM 2239 C CA . ILE A 1 281 ? 4.548 -11.581 -9.981 1.00 96.44 281 ILE A CA 1
ATOM 2240 C C . ILE A 1 281 ? 3.675 -12.269 -11.041 1.00 96.44 281 ILE A C 1
ATOM 2242 O O . ILE A 1 281 ? 3.315 -13.430 -10.875 1.00 96.44 281 ILE A O 1
ATOM 2246 N N . ASN A 1 282 ? 3.324 -11.581 -12.129 1.00 96.94 282 ASN A N 1
ATOM 2247 C CA . ASN A 1 282 ? 2.496 -12.150 -13.195 1.00 96.94 282 ASN A CA 1
ATOM 2248 C C . ASN A 1 282 ? 3.181 -13.276 -13.976 1.00 96.94 282 ASN A C 1
ATOM 2250 O O . ASN A 1 282 ? 2.467 -14.108 -14.536 1.00 96.94 282 ASN A O 1
ATOM 2254 N N . ASP A 1 283 ? 4.513 -13.298 -14.004 1.00 95.81 283 ASP A N 1
ATOM 2255 C CA . ASP A 1 283 ? 5.307 -14.383 -14.580 1.00 95.81 283 ASP A CA 1
ATOM 2256 C C . ASP A 1 283 ? 5.396 -15.593 -13.627 1.00 95.81 283 ASP A C 1
ATOM 2258 O O . ASP A 1 283 ? 5.523 -16.720 -14.094 1.00 95.81 283 ASP A O 1
ATOM 2262 N N . GLN A 1 284 ? 5.269 -15.385 -12.306 1.00 94.44 284 GLN A N 1
ATOM 2263 C CA . GLN A 1 284 ? 5.154 -16.474 -11.317 1.00 94.44 284 GLN A CA 1
ATOM 2264 C C . GLN A 1 284 ? 3.723 -17.029 -11.184 1.00 94.44 284 GLN A C 1
ATOM 2266 O O . GLN A 1 284 ? 3.531 -18.133 -10.683 1.00 94.44 284 GLN A O 1
ATOM 2271 N N . LEU A 1 285 ? 2.703 -16.271 -11.603 1.00 94.00 285 LEU A N 1
ATOM 2272 C CA . LEU A 1 285 ? 1.296 -16.652 -11.469 1.00 94.00 285 LEU A CA 1
ATOM 2273 C C . LEU A 1 285 ? 0.854 -17.611 -12.593 1.00 94.00 285 LEU A C 1
ATOM 2275 O O . LEU A 1 285 ? 0.684 -17.161 -13.731 1.00 94.00 285 LEU A O 1
ATOM 2279 N N . PRO A 1 286 ? 0.542 -18.893 -12.306 1.00 88.25 286 PRO A N 1
ATOM 2280 C CA . PRO A 1 286 ? 0.160 -19.856 -13.344 1.00 88.25 286 PRO A CA 1
ATOM 2281 C C . PRO A 1 286 ? -1.194 -19.529 -13.994 1.00 88.25 286 PRO A C 1
ATOM 2283 O O . PRO A 1 286 ? -1.470 -19.933 -15.127 1.00 88.25 286 PRO A O 1
ATOM 2286 N N . HIS A 1 287 ? -2.068 -18.803 -13.289 1.00 88.31 287 HIS A N 1
ATOM 2287 C CA . HIS A 1 287 ? -3.459 -18.581 -13.682 1.00 88.31 287 HIS A CA 1
ATOM 2288 C C . HIS A 1 287 ? -3.908 -17.127 -13.483 1.00 88.31 287 HIS A C 1
ATOM 2290 O O . HIS A 1 287 ? -3.344 -16.361 -12.702 1.00 88.31 287 HIS A O 1
ATOM 2296 N N . ARG A 1 288 ? -4.977 -16.739 -14.192 1.00 89.06 288 ARG A N 1
ATOM 2297 C CA . ARG A 1 288 ? -5.649 -15.443 -13.997 1.00 89.06 288 ARG A CA 1
ATOM 2298 C C . ARG A 1 288 ? -6.339 -15.398 -12.617 1.00 89.06 288 ARG A C 1
ATOM 2300 O O . ARG A 1 288 ? -6.859 -16.419 -12.176 1.00 89.06 288 ARG A O 1
ATOM 2307 N N . PRO A 1 289 ? -6.454 -14.220 -11.973 1.00 93.69 289 PRO A N 1
ATOM 2308 C CA . PRO A 1 289 ? -6.207 -12.883 -12.508 1.00 93.69 289 PRO A CA 1
ATOM 2309 C C . PRO A 1 289 ? -4.728 -12.485 -12.463 1.00 93.69 289 PRO A C 1
ATOM 2311 O O . PRO A 1 289 ? -3.991 -12.866 -11.566 1.00 93.69 289 PRO A O 1
ATOM 2314 N N . ARG A 1 290 ? -4.301 -11.644 -13.406 1.00 96.19 290 ARG A N 1
ATOM 2315 C CA . ARG A 1 290 ? -3.004 -10.963 -13.310 1.00 96.19 290 ARG A CA 1
ATOM 2316 C C . ARG A 1 290 ? -3.128 -9.717 -12.433 1.00 96.19 290 ARG A C 1
ATOM 2318 O O . ARG A 1 290 ? -4.141 -9.016 -12.514 1.00 96.19 290 ARG A O 1
ATOM 2325 N N . ILE A 1 291 ? -2.110 -9.422 -11.626 1.00 97.06 291 ILE A N 1
ATOM 2326 C CA . ILE A 1 291 ? -2.027 -8.161 -10.888 1.00 97.06 291 ILE A CA 1
ATOM 2327 C C . ILE A 1 291 ? -1.694 -7.027 -11.865 1.00 97.06 291 ILE A C 1
ATOM 2329 O O . ILE A 1 291 ? -0.694 -7.043 -12.579 1.00 97.06 291 ILE A O 1
ATOM 2333 N N . THR A 1 292 ? -2.555 -6.018 -11.930 1.00 97.19 292 THR A N 1
ATOM 2334 C CA . THR A 1 292 ? -2.318 -4.834 -12.768 1.00 97.19 292 THR A CA 1
ATOM 2335 C C . THR A 1 292 ? -1.292 -3.904 -12.120 1.00 97.19 292 THR A C 1
ATOM 2337 O O . THR A 1 292 ? -1.204 -3.814 -10.894 1.00 97.19 292 THR A O 1
ATOM 2340 N N . HIS A 1 293 ? -0.590 -3.095 -12.922 1.00 96.56 293 HIS A N 1
ATOM 2341 C CA . HIS A 1 293 ? 0.333 -2.068 -12.407 1.00 96.56 293 HIS A CA 1
ATOM 2342 C C . HIS A 1 293 ? -0.349 -1.103 -11.417 1.00 96.56 293 HIS A C 1
ATOM 2344 O O . HIS A 1 293 ? 0.270 -0.658 -10.454 1.00 96.56 293 HIS A O 1
ATOM 2350 N N . ARG A 1 294 ? -1.652 -0.823 -11.597 1.00 95.62 294 ARG A N 1
ATOM 2351 C CA . ARG A 1 294 ? -2.455 -0.003 -10.669 1.00 95.62 294 ARG A CA 1
ATOM 2352 C C . ARG A 1 294 ? -2.675 -0.686 -9.312 1.00 95.62 294 ARG A C 1
ATOM 2354 O O . ARG A 1 294 ? -2.620 -0.008 -8.291 1.00 95.62 294 ARG A O 1
ATOM 2361 N N . GLN A 1 295 ? -2.904 -2.000 -9.296 1.00 97.25 295 GLN A N 1
ATOM 2362 C CA . GLN A 1 295 ? -3.057 -2.793 -8.068 1.00 97.25 295 GLN A CA 1
ATOM 2363 C C . GLN A 1 295 ? -1.717 -2.968 -7.347 1.00 97.25 295 GLN A C 1
ATOM 2365 O O . GLN A 1 295 ? -1.661 -2.763 -6.141 1.00 97.25 295 GLN A O 1
ATOM 2370 N N . SER A 1 296 ? -0.634 -3.233 -8.082 1.00 97.62 296 SER A N 1
ATOM 2371 C CA . SER A 1 296 ? 0.733 -3.264 -7.541 1.00 97.62 296 SER A CA 1
ATOM 2372 C C . SER A 1 296 ? 1.137 -1.918 -6.922 1.00 97.62 296 SER A C 1
ATOM 2374 O O . SER A 1 296 ? 1.623 -1.871 -5.794 1.00 97.62 296 SER A O 1
ATOM 2376 N N . ARG A 1 297 ? 0.836 -0.794 -7.592 1.00 96.31 297 ARG A N 1
ATOM 2377 C CA . ARG A 1 297 ? 0.989 0.554 -7.018 1.00 96.31 297 ARG A CA 1
ATOM 2378 C C . ARG A 1 297 ? 0.144 0.752 -5.755 1.00 96.31 297 ARG A C 1
ATOM 2380 O O . ARG A 1 297 ? 0.610 1.391 -4.815 1.00 96.31 297 ARG A O 1
ATOM 2387 N N . ARG A 1 298 ? -1.099 0.254 -5.726 1.00 97.19 298 ARG A N 1
ATOM 2388 C CA . ARG A 1 298 ? -1.966 0.357 -4.541 1.00 97.19 298 ARG A CA 1
ATOM 2389 C C . ARG A 1 298 ? -1.414 -0.461 -3.374 1.00 97.19 298 ARG A C 1
ATOM 2391 O O . ARG A 1 298 ? -1.402 0.070 -2.273 1.00 97.19 298 ARG A O 1
ATOM 2398 N N . LEU A 1 299 ? -0.928 -1.680 -3.616 1.00 97.94 299 LEU A N 1
ATOM 2399 C CA . LEU A 1 299 ? -0.309 -2.543 -2.606 1.00 97.94 299 LEU A CA 1
ATOM 2400 C C . LEU A 1 299 ? 0.869 -1.844 -1.920 1.00 97.94 299 LEU A C 1
ATOM 2402 O O . LEU A 1 299 ? 0.867 -1.710 -0.696 1.00 97.94 299 LEU A O 1
ATOM 2406 N N . PHE A 1 300 ? 1.811 -1.320 -2.713 1.00 96.75 300 PHE A N 1
ATOM 2407 C CA . PHE A 1 300 ? 2.946 -0.572 -2.181 1.00 96.75 300 PHE A CA 1
ATOM 2408 C C . PHE A 1 300 ? 2.494 0.645 -1.373 1.00 96.75 300 PHE A C 1
ATOM 2410 O O . PHE A 1 300 ? 2.923 0.816 -0.237 1.00 96.75 300 PHE A O 1
ATOM 2417 N N . LEU A 1 301 ? 1.606 1.477 -1.931 1.00 96.25 301 LEU A N 1
ATOM 2418 C CA . LEU A 1 301 ? 1.156 2.694 -1.255 1.00 96.25 301 LEU A CA 1
ATOM 2419 C C . LEU A 1 301 ? 0.394 2.396 0.040 1.00 96.25 301 LEU A C 1
ATOM 2421 O O . LEU A 1 301 ? 0.605 3.106 1.013 1.00 96.25 301 LEU A O 1
ATOM 2425 N N . GLU A 1 302 ? -0.450 1.365 0.097 1.00 97.31 302 GLU A N 1
ATOM 2426 C CA . GLU A 1 302 ? -1.154 0.969 1.327 1.00 97.31 302 GLU A CA 1
ATOM 2427 C C . GLU A 1 302 ? -0.166 0.561 2.432 1.00 97.31 302 GLU A C 1
ATOM 2429 O O . GLU A 1 302 ? -0.234 1.069 3.556 1.00 97.31 302 GLU A O 1
ATOM 2434 N N . HIS A 1 303 ? 0.783 -0.318 2.112 1.00 97.12 303 HIS A N 1
ATOM 2435 C CA . HIS A 1 303 ? 1.781 -0.806 3.065 1.00 97.12 303 HIS A CA 1
ATOM 2436 C C . HIS A 1 303 ? 2.761 0.291 3.504 1.00 97.12 303 HIS A C 1
ATOM 2438 O O . HIS A 1 303 ? 2.919 0.544 4.700 1.00 97.12 303 HIS A O 1
ATOM 2444 N N . PHE A 1 304 ? 3.365 0.997 2.546 1.00 95.06 304 PHE A N 1
ATOM 2445 C CA . PHE A 1 304 ? 4.369 2.027 2.812 1.00 95.06 304 PHE A CA 1
ATOM 2446 C C . PHE A 1 304 ? 3.775 3.237 3.547 1.00 95.06 304 PHE A C 1
ATOM 2448 O O . PHE A 1 304 ? 4.384 3.736 4.489 1.00 95.06 304 PHE A O 1
ATOM 2455 N N . SER A 1 305 ? 2.543 3.652 3.217 1.00 95.62 305 SER A N 1
ATOM 2456 C CA . SER A 1 305 ? 1.866 4.736 3.948 1.00 95.62 305 SER A CA 1
ATOM 2457 C C . SER A 1 305 ? 1.663 4.396 5.421 1.00 95.62 305 SER A C 1
ATOM 2459 O O . SER A 1 305 ? 1.918 5.240 6.269 1.00 95.62 305 SER A O 1
ATOM 2461 N N . ARG A 1 306 ? 1.251 3.163 5.755 1.00 97.00 306 ARG A N 1
ATOM 2462 C CA . ARG A 1 306 ? 1.106 2.739 7.160 1.00 97.00 306 ARG A CA 1
ATOM 2463 C C . ARG A 1 306 ? 2.445 2.742 7.888 1.00 97.00 306 ARG A C 1
ATOM 2465 O O . ARG A 1 306 ? 2.507 3.234 9.008 1.00 97.00 306 ARG A O 1
ATOM 2472 N N . ARG A 1 307 ? 3.517 2.260 7.246 1.00 94.75 307 ARG A N 1
ATOM 2473 C CA . ARG A 1 307 ? 4.874 2.327 7.810 1.00 94.75 307 ARG A CA 1
ATOM 2474 C C . ARG A 1 307 ? 5.303 3.762 8.116 1.00 94.75 307 ARG A C 1
ATOM 2476 O O . ARG A 1 307 ? 5.783 4.007 9.217 1.00 94.75 307 ARG A O 1
ATOM 2483 N N . LEU A 1 308 ? 5.093 4.696 7.185 1.00 92.19 308 LEU A N 1
ATOM 2484 C CA . LEU A 1 308 ? 5.381 6.114 7.411 1.00 92.19 308 LEU A CA 1
ATOM 2485 C C . LEU A 1 308 ? 4.510 6.695 8.537 1.00 92.19 308 LEU A C 1
ATOM 2487 O O . LEU A 1 308 ? 5.021 7.361 9.427 1.00 92.19 308 LEU A O 1
ATOM 2491 N N . LEU A 1 309 ? 3.206 6.408 8.550 1.00 94.19 309 LEU A N 1
ATOM 2492 C CA . LEU A 1 309 ? 2.302 6.907 9.590 1.00 94.19 309 LEU A CA 1
ATOM 2493 C C . LEU A 1 309 ? 2.698 6.428 10.993 1.00 94.19 309 LEU A C 1
ATOM 2495 O O . LEU A 1 309 ? 2.635 7.227 11.920 1.00 94.19 309 LEU A O 1
ATOM 2499 N N . ILE A 1 310 ? 3.153 5.178 11.139 1.00 93.81 310 ILE A N 1
ATOM 2500 C CA . ILE A 1 310 ? 3.724 4.665 12.396 1.00 93.81 310 ILE A CA 1
ATOM 2501 C C . ILE A 1 310 ? 5.024 5.408 12.739 1.00 93.81 310 ILE A C 1
ATOM 2503 O O . ILE A 1 310 ? 5.165 5.912 13.848 1.00 93.81 310 ILE A O 1
ATOM 2507 N N . ALA A 1 311 ? 5.961 5.511 11.788 1.00 88.50 311 ALA A N 1
ATOM 2508 C CA . ALA A 1 311 ? 7.270 6.135 12.009 1.00 88.50 311 ALA A CA 1
ATOM 2509 C C . ALA A 1 311 ? 7.184 7.621 12.411 1.00 88.50 311 ALA A C 1
ATOM 2511 O O . ALA A 1 311 ? 8.059 8.118 13.111 1.00 88.50 311 ALA A O 1
ATOM 2512 N N . HIS A 1 312 ? 6.121 8.317 11.999 1.00 88.69 312 HIS A N 1
ATOM 2513 C CA . HIS A 1 312 ? 5.859 9.720 12.330 1.00 88.69 312 HIS A CA 1
ATOM 2514 C C . HIS A 1 312 ? 4.806 9.918 13.443 1.00 88.69 312 HIS A C 1
ATOM 2516 O O . HIS A 1 312 ? 4.350 11.044 13.651 1.00 88.69 312 HIS A O 1
ATOM 2522 N N . LEU A 1 313 ? 4.397 8.851 14.145 1.00 92.38 313 LEU A N 1
ATOM 2523 C CA . LEU A 1 313 ? 3.396 8.878 15.226 1.00 92.38 313 LEU A CA 1
ATOM 2524 C C . LEU A 1 313 ? 2.044 9.506 14.808 1.00 92.38 313 LEU A C 1
ATOM 2526 O O . LEU A 1 313 ? 1.385 10.213 15.571 1.00 92.38 313 LEU A O 1
ATOM 2530 N N . LYS A 1 314 ? 1.623 9.264 13.560 1.00 94.75 314 LYS A N 1
ATOM 2531 C CA . LYS A 1 314 ? 0.372 9.763 12.956 1.00 94.75 314 LYS A CA 1
ATOM 2532 C C . LYS A 1 314 ? -0.712 8.692 12.800 1.00 94.75 314 LYS A C 1
ATOM 2534 O O . LYS A 1 314 ? -1.797 9.006 12.318 1.00 94.75 314 LYS A O 1
ATOM 2539 N N . GLN A 1 315 ? -0.463 7.442 13.197 1.00 94.56 315 GLN A N 1
ATOM 2540 C CA . GLN A 1 315 ? -1.384 6.321 12.966 1.00 94.56 315 GLN A CA 1
ATOM 2541 C C . GLN A 1 315 ? -2.786 6.507 13.580 1.00 94.56 315 GLN A C 1
ATOM 2543 O O . GLN A 1 315 ? -3.752 5.983 13.031 1.00 94.56 315 GLN A O 1
ATOM 2548 N N . GLU A 1 316 ? -2.920 7.270 14.670 1.00 93.38 316 GLU A N 1
ATOM 2549 C CA . GLU A 1 316 ? -4.209 7.495 15.350 1.00 93.38 316 GLU A CA 1
ATOM 2550 C C . GLU A 1 316 ? -4.979 8.717 14.827 1.00 93.38 316 GLU A C 1
ATOM 2552 O O . GLU A 1 316 ? -6.210 8.720 14.801 1.00 93.38 316 GLU A O 1
ATOM 2557 N N . SER A 1 317 ? -4.263 9.758 14.392 1.00 94.94 317 SER A N 1
ATOM 2558 C CA . SER A 1 317 ? -4.844 11.013 13.894 1.00 94.94 317 SER A CA 1
ATOM 2559 C C . SER A 1 317 ? -5.159 10.976 12.394 1.00 94.94 317 SER A C 1
ATOM 2561 O O . SER A 1 317 ? -6.048 11.692 11.922 1.00 94.94 317 SER A O 1
ATOM 2563 N N . PHE A 1 318 ? -4.473 10.119 11.634 1.00 96.75 318 PHE A N 1
ATOM 2564 C CA . PHE A 1 318 ? -4.623 10.031 10.187 1.00 96.75 318 PHE A CA 1
ATOM 2565 C C . PHE A 1 318 ? -5.999 9.516 9.751 1.00 96.75 318 PHE A C 1
ATOM 2567 O O . PHE A 1 318 ? -6.393 8.386 10.039 1.00 96.75 318 PHE A O 1
ATOM 2574 N N . SER A 1 319 ? -6.707 10.319 8.954 1.00 97.12 319 SER A N 1
ATOM 2575 C CA . SER A 1 319 ? -7.950 9.902 8.301 1.00 97.12 319 SER A CA 1
ATOM 2576 C C . SER A 1 319 ? -8.115 10.517 6.910 1.00 97.12 319 SER A C 1
ATOM 2578 O O . SER A 1 319 ? -7.717 11.656 6.652 1.00 97.12 319 SER A O 1
ATOM 2580 N N . LEU A 1 320 ? -8.759 9.769 6.017 1.00 97.50 320 LEU A N 1
ATOM 2581 C CA . LEU A 1 320 ? -8.995 10.133 4.616 1.00 97.50 320 LEU A CA 1
ATOM 2582 C C . LEU A 1 320 ? -10.447 9.820 4.191 1.00 97.50 320 LEU A C 1
ATOM 2584 O O . LEU A 1 320 ? -11.165 9.168 4.949 1.00 97.50 320 LEU A O 1
ATOM 2588 N N . PRO A 1 321 ? -10.930 10.278 3.020 1.00 97.62 321 PRO A N 1
ATOM 2589 C CA . PRO A 1 321 ? -12.250 9.902 2.510 1.00 97.62 321 PRO A CA 1
ATOM 2590 C C . PRO A 1 321 ? -12.396 8.383 2.342 1.00 97.62 321 PRO A C 1
ATOM 2592 O O . PRO A 1 321 ? -11.447 7.695 1.957 1.00 97.62 321 PRO A O 1
ATOM 2595 N N . ALA A 1 322 ? -13.585 7.840 2.608 1.00 96.38 322 ALA A N 1
ATOM 2596 C CA . ALA A 1 322 ? -13.808 6.401 2.500 1.00 96.38 322 ALA A CA 1
ATOM 2597 C C . ALA A 1 322 ? -13.624 5.877 1.068 1.00 96.38 322 ALA A C 1
ATOM 2599 O O . ALA A 1 322 ? -14.096 6.468 0.098 1.00 96.38 322 ALA A O 1
ATOM 2600 N N . HIS A 1 323 ? -12.944 4.733 0.947 1.00 93.62 323 HIS A N 1
ATOM 2601 C CA . HIS A 1 323 ? -12.627 4.081 -0.328 1.00 93.62 323 HIS A CA 1
ATOM 2602 C C . HIS A 1 323 ? -11.783 4.955 -1.286 1.00 93.62 323 HIS A C 1
ATOM 2604 O O . HIS A 1 323 ? -11.850 4.794 -2.511 1.00 93.62 323 HIS A O 1
ATOM 2610 N N . ALA A 1 324 ? -10.968 5.856 -0.719 1.00 95.62 324 ALA A N 1
ATOM 2611 C CA . ALA A 1 324 ? -10.039 6.735 -1.426 1.00 95.62 324 ALA A CA 1
ATOM 2612 C C . ALA A 1 324 ? -9.158 5.999 -2.449 1.00 95.62 324 ALA A C 1
ATOM 2614 O O . ALA A 1 324 ? -8.667 4.893 -2.205 1.00 95.62 324 ALA A O 1
ATOM 2615 N N . SER A 1 325 ? -8.897 6.649 -3.588 1.00 95.50 325 SER A N 1
ATOM 2616 C CA . SER A 1 325 ? -8.012 6.135 -4.640 1.00 95.50 325 SER A CA 1
ATOM 2617 C C . SER A 1 325 ? -6.542 6.102 -4.198 1.00 95.50 325 SER A C 1
ATOM 2619 O O . SER A 1 325 ? -6.168 6.672 -3.175 1.00 95.50 325 SER A O 1
ATOM 2621 N N . ALA A 1 326 ? -5.675 5.432 -4.967 1.00 93.81 326 ALA A N 1
ATOM 2622 C CA . ALA A 1 326 ? -4.232 5.419 -4.701 1.00 93.81 326 ALA A CA 1
ATOM 2623 C C . ALA A 1 326 ? -3.606 6.828 -4.735 1.00 93.81 326 ALA A C 1
ATOM 2625 O O . ALA A 1 326 ? -2.658 7.086 -4.002 1.00 93.81 326 ALA A O 1
ATOM 2626 N N . ALA A 1 327 ? -4.149 7.734 -5.558 1.00 92.88 327 ALA A N 1
ATOM 2627 C CA . ALA A 1 327 ? -3.709 9.125 -5.616 1.00 92.88 327 ALA A CA 1
ATOM 2628 C C . ALA A 1 327 ? -4.125 9.896 -4.353 1.00 92.88 327 ALA A C 1
ATOM 2630 O O . ALA A 1 327 ? -3.264 10.482 -3.710 1.00 92.88 327 ALA A O 1
ATOM 2631 N N . VAL A 1 328 ? -5.399 9.797 -3.950 1.00 95.75 328 VAL A N 1
ATOM 2632 C CA . VAL A 1 328 ? -5.938 10.475 -2.753 1.00 95.75 328 VAL A CA 1
ATOM 2633 C C . VAL A 1 328 ? -5.258 9.979 -1.471 1.00 95.75 328 VAL A C 1
ATOM 2635 O O . VAL A 1 328 ? -4.943 10.780 -0.599 1.00 95.75 328 VAL A O 1
ATOM 2638 N N . LEU A 1 329 ? -4.962 8.676 -1.362 1.00 96.00 329 LEU A N 1
ATOM 2639 C CA . LEU A 1 329 ? -4.164 8.144 -0.250 1.00 96.00 329 LEU A CA 1
ATOM 2640 C C . LEU A 1 329 ? -2.777 8.805 -0.196 1.00 96.00 329 LEU A C 1
ATOM 2642 O O . LEU A 1 329 ? -2.400 9.337 0.843 1.00 96.00 329 LEU A O 1
ATOM 2646 N N . ALA A 1 330 ? -2.039 8.808 -1.310 1.00 93.31 330 ALA A N 1
ATOM 2647 C CA . ALA A 1 330 ? -0.702 9.399 -1.365 1.00 93.31 330 ALA A CA 1
ATOM 2648 C C . ALA A 1 330 ? -0.714 10.918 -1.111 1.00 93.31 330 ALA A C 1
ATOM 2650 O O . ALA A 1 330 ? 0.195 11.447 -0.481 1.00 93.31 330 ALA A O 1
ATOM 2651 N N . GLU A 1 331 ? -1.743 11.624 -1.577 1.00 92.19 331 GLU A N 1
ATOM 2652 C CA . GLU A 1 331 ? -1.956 13.047 -1.318 1.00 92.19 331 GLU A CA 1
ATOM 2653 C C . GLU A 1 331 ? -2.183 13.334 0.168 1.00 92.19 331 GLU A C 1
ATOM 2655 O O . GLU A 1 331 ? -1.455 14.141 0.740 1.00 92.19 331 GLU A O 1
ATOM 2660 N N . HIS A 1 332 ? -3.110 12.619 0.815 1.00 94.75 332 HIS A N 1
ATOM 2661 C CA . HIS A 1 332 ? -3.342 12.745 2.253 1.00 94.75 332 HIS A CA 1
ATOM 2662 C C . HIS A 1 332 ? -2.079 12.417 3.060 1.00 94.75 332 HIS A C 1
ATOM 2664 O O . HIS A 1 332 ? -1.713 13.175 3.947 1.00 94.75 332 HIS A O 1
ATOM 2670 N N . VAL A 1 333 ? -1.364 11.337 2.734 1.00 93.75 333 VAL A N 1
ATOM 2671 C CA . VAL A 1 333 ? -0.125 10.959 3.440 1.00 93.75 333 VAL A CA 1
ATOM 2672 C C . VAL A 1 333 ? 0.955 12.031 3.276 1.00 93.75 333 VAL A C 1
ATOM 2674 O O . VAL A 1 333 ? 1.574 12.424 4.262 1.00 93.75 333 VAL A O 1
ATOM 2677 N N . ARG A 1 334 ? 1.134 12.583 2.067 1.00 90.62 334 ARG A N 1
ATOM 2678 C CA . ARG A 1 334 ? 2.039 13.724 1.850 1.00 90.62 334 ARG A CA 1
ATOM 2679 C C . ARG A 1 334 ? 1.604 14.971 2.607 1.00 90.62 334 ARG A C 1
ATOM 2681 O O . ARG A 1 334 ? 2.471 15.685 3.076 1.00 90.62 334 ARG A O 1
ATOM 2688 N N . ARG A 1 335 ? 0.309 15.241 2.760 1.00 90.12 335 ARG A N 1
ATOM 2689 C CA . ARG A 1 335 ? -0.156 16.401 3.528 1.00 90.12 335 ARG A CA 1
ATOM 2690 C C . ARG A 1 335 ? 0.105 16.248 5.030 1.00 90.12 335 ARG A C 1
ATOM 2692 O O . ARG A 1 335 ? 0.475 17.216 5.674 1.00 90.12 335 ARG A O 1
ATOM 2699 N N . GLU A 1 336 ? -0.069 15.047 5.580 1.00 91.25 336 GLU A N 1
ATOM 2700 C CA . GLU A 1 336 ? 0.057 14.794 7.027 1.00 91.25 336 GLU A CA 1
ATOM 2701 C C . GLU A 1 336 ? 1.510 14.558 7.485 1.00 91.25 336 GLU A C 1
ATOM 2703 O O . GLU A 1 336 ? 1.844 14.826 8.638 1.00 91.25 336 GLU A O 1
ATOM 2708 N N . ILE A 1 337 ? 2.377 14.055 6.595 1.00 88.12 337 ILE A N 1
ATOM 2709 C CA . ILE A 1 337 ? 3.786 13.728 6.891 1.00 88.12 337 ILE A CA 1
ATOM 2710 C C . ILE A 1 337 ? 4.763 14.682 6.190 1.00 88.12 337 ILE A C 1
ATOM 2712 O O . ILE A 1 337 ? 5.816 15.010 6.724 1.00 88.12 337 ILE A O 1
ATOM 2716 N N . GLY A 1 338 ? 4.422 15.130 4.983 1.00 72.94 338 GLY A N 1
ATOM 2717 C CA . GLY A 1 338 ? 5.307 15.858 4.075 1.00 72.94 338 GLY A CA 1
ATOM 2718 C C . GLY A 1 338 ? 4.834 17.265 3.721 1.00 72.94 338 GLY A C 1
ATOM 2719 O O . GLY A 1 338 ? 5.174 17.732 2.636 1.00 72.94 338 GLY A O 1
ATOM 2720 N N . ALA A 1 339 ? 4.091 17.940 4.608 1.00 65.12 339 ALA A N 1
ATOM 2721 C CA . ALA A 1 339 ? 3.642 19.328 4.424 1.00 65.12 339 ALA A CA 1
ATOM 2722 C C . ALA A 1 339 ? 4.786 20.295 4.045 1.00 65.12 339 ALA A C 1
ATOM 2724 O O . ALA A 1 339 ? 4.558 21.265 3.331 1.00 65.12 339 ALA A O 1
ATOM 2725 N N . ASN A 1 340 ? 6.021 19.966 4.444 1.00 58.44 340 ASN A N 1
ATOM 2726 C CA . ASN A 1 340 ? 7.252 20.683 4.106 1.00 58.44 340 ASN A CA 1
ATOM 2727 C C . ASN A 1 340 ? 8.095 19.914 3.063 1.00 58.44 340 ASN A C 1
ATOM 2729 O O . ASN A 1 340 ? 9.286 19.693 3.252 1.00 58.44 340 ASN A O 1
ATOM 2733 N N . GLY A 1 341 ? 7.473 19.409 1.992 1.00 54.66 341 GLY A N 1
ATOM 2734 C CA . GLY A 1 341 ? 8.167 18.701 0.902 1.00 54.66 341 GLY A CA 1
ATOM 2735 C C . GLY A 1 341 ? 8.688 17.301 1.253 1.00 54.66 341 GLY A C 1
ATOM 2736 O O . GLY A 1 341 ? 9.587 16.797 0.587 1.00 54.66 341 GLY A O 1
ATOM 2737 N N . GLY A 1 342 ? 8.154 16.672 2.304 1.00 55.28 342 GLY A N 1
ATOM 2738 C CA . GLY A 1 342 ? 8.697 15.420 2.850 1.00 55.28 342 GLY A CA 1
ATOM 2739 C C . GLY A 1 342 ? 9.980 15.598 3.666 1.00 55.28 342 GLY A C 1
ATOM 2740 O O . GLY A 1 342 ? 10.575 14.601 4.069 1.00 55.28 342 GLY A O 1
ATOM 2741 N N . VAL A 1 343 ? 10.406 16.838 3.930 1.00 52.94 343 VAL A N 1
ATOM 2742 C CA . VAL A 1 343 ? 11.577 17.092 4.766 1.00 52.94 343 VAL A CA 1
ATOM 2743 C C . VAL A 1 343 ? 11.236 16.802 6.226 1.00 52.94 343 VAL A C 1
ATOM 2745 O O . VAL A 1 343 ? 10.369 17.444 6.822 1.00 52.94 343 VAL A O 1
ATOM 2748 N N . LEU A 1 344 ? 11.948 15.833 6.803 1.00 53.12 344 LEU A N 1
ATOM 2749 C CA . LEU A 1 344 ? 12.069 15.676 8.249 1.00 53.12 344 LEU A CA 1
ATOM 2750 C C . LEU A 1 344 ? 12.618 16.997 8.813 1.00 53.12 344 LEU A C 1
ATOM 2752 O O . LEU A 1 344 ? 13.683 17.402 8.354 1.00 53.12 344 LEU A O 1
ATOM 2756 N N . PRO A 1 345 ? 11.971 17.667 9.786 1.00 54.97 345 PRO A N 1
ATOM 2757 C CA . PRO A 1 345 ? 12.509 18.905 10.362 1.00 54.97 345 PRO A CA 1
ATOM 2758 C C . PRO A 1 345 ? 13.965 18.738 10.828 1.00 54.97 345 PRO A C 1
ATOM 2760 O O . PRO A 1 345 ? 14.834 19.517 10.445 1.00 54.97 345 PRO A O 1
ATOM 2763 N N . SER A 1 346 ? 14.258 17.597 11.459 1.00 53.38 346 SER A N 1
ATOM 2764 C CA . SER A 1 346 ? 15.601 17.193 11.879 1.00 53.38 346 SER A CA 1
ATOM 2765 C C . SER A 1 346 ? 16.627 17.027 10.750 1.00 53.38 346 SER A C 1
ATOM 2767 O O . SER A 1 346 ? 17.821 17.046 11.026 1.00 53.38 346 SER A O 1
ATOM 2769 N N . ALA A 1 347 ? 16.225 16.899 9.480 1.00 52.19 347 ALA A N 1
ATOM 2770 C CA . ALA A 1 347 ? 17.161 16.915 8.352 1.00 52.19 347 ALA A CA 1
ATOM 2771 C C . ALA A 1 347 ? 17.684 18.332 8.042 1.00 52.19 347 ALA A C 1
ATOM 2773 O O . ALA A 1 347 ? 18.773 18.467 7.483 1.00 52.19 347 ALA A O 1
ATOM 2774 N N . PHE A 1 348 ? 16.959 19.386 8.439 1.00 50.34 348 PHE A N 1
ATOM 2775 C CA . PHE A 1 348 ? 17.480 20.757 8.444 1.00 50.34 348 PHE A CA 1
ATOM 2776 C C . PHE A 1 348 ? 18.274 21.084 9.716 1.00 50.34 348 PHE A C 1
ATOM 2778 O O . PHE A 1 348 ? 19.191 21.905 9.638 1.00 50.34 348 PHE A O 1
ATOM 2785 N N . ASP A 1 349 ? 18.025 20.387 10.824 1.00 51.91 349 ASP A N 1
ATOM 2786 C CA . ASP A 1 349 ? 18.808 20.529 12.062 1.00 51.91 349 ASP A CA 1
ATOM 2787 C C . ASP A 1 349 ? 20.111 19.702 12.028 1.00 51.91 349 ASP A C 1
ATOM 2789 O O . ASP A 1 349 ? 21.116 20.064 12.637 1.00 51.91 349 ASP A O 1
ATOM 2793 N N . HIS A 1 350 ? 20.148 18.619 11.243 1.00 47.97 350 HIS A N 1
ATOM 2794 C CA . HIS A 1 350 ? 21.347 17.818 11.009 1.00 47.97 350 HIS A CA 1
ATOM 2795 C C . HIS A 1 350 ? 22.330 18.542 10.074 1.00 47.97 350 HIS A C 1
ATOM 2797 O O . HIS A 1 350 ? 22.284 18.422 8.845 1.00 47.97 350 HIS A O 1
ATOM 2803 N N . GLY A 1 351 ? 23.235 19.307 10.677 1.00 50.06 351 GLY A N 1
ATOM 2804 C CA . GLY A 1 351 ? 24.407 19.901 10.037 1.00 50.06 351 GLY A CA 1
ATOM 2805 C C . GLY A 1 351 ? 25.708 19.258 10.513 1.00 50.06 351 GLY A C 1
ATOM 2806 O O . GLY A 1 351 ? 26.587 19.977 10.975 1.00 50.06 351 GLY A O 1
ATOM 2807 N N . CYS A 1 352 ? 25.844 17.927 10.451 1.00 57.38 352 CYS A N 1
ATOM 2808 C CA . CYS A 1 352 ? 27.124 17.305 10.798 1.00 57.38 352 CYS A CA 1
ATOM 2809 C C . CYS A 1 352 ? 28.205 17.600 9.740 1.00 57.38 352 CYS A C 1
ATOM 2811 O O . CYS A 1 352 ? 27.909 17.879 8.574 1.00 57.38 352 CYS A O 1
ATOM 2813 N N . THR A 1 353 ? 29.470 17.466 10.136 1.00 54.94 353 THR A N 1
ATOM 2814 C CA . THR A 1 353 ? 30.657 17.627 9.275 1.00 54.94 353 THR A CA 1
ATOM 2815 C C . THR A 1 353 ? 30.727 16.634 8.105 1.00 54.94 353 THR A C 1
ATOM 2817 O O . THR A 1 353 ? 31.500 16.849 7.174 1.00 54.94 353 THR A O 1
ATOM 2820 N N . GLN A 1 354 ? 29.906 15.574 8.113 1.00 51.25 354 GLN A N 1
ATOM 2821 C CA . GLN A 1 354 ? 29.767 14.615 7.007 1.00 51.25 354 GLN A CA 1
ATOM 2822 C C . GLN A 1 354 ? 28.721 15.030 5.948 1.00 51.25 354 GLN A C 1
ATOM 2824 O O . GLN A 1 354 ? 28.685 14.431 4.881 1.00 51.25 354 GLN A O 1
ATOM 2829 N N . CYS A 1 355 ? 27.879 16.037 6.219 1.00 53.06 355 CYS A N 1
ATOM 2830 C CA . CYS A 1 355 ? 26.836 16.530 5.293 1.00 53.06 355 CYS A CA 1
ATOM 2831 C C . CYS A 1 355 ? 27.007 18.016 4.916 1.00 53.06 355 CYS A C 1
ATOM 2833 O O . CYS A 1 355 ? 26.425 18.499 3.937 1.00 53.06 355 CYS A O 1
ATOM 2835 N N . THR A 1 356 ? 27.810 18.744 5.694 1.00 61.34 356 THR A N 1
ATOM 2836 C CA . THR A 1 356 ? 28.271 20.102 5.405 1.00 61.34 356 THR A CA 1
ATOM 2837 C C . THR A 1 356 ? 29.783 20.058 5.237 1.00 61.34 356 THR A C 1
ATOM 2839 O O . THR A 1 356 ? 30.501 19.767 6.192 1.00 61.34 356 THR A O 1
ATOM 2842 N N . HIS A 1 357 ? 30.273 20.379 4.043 1.00 67.88 357 HIS A N 1
ATOM 2843 C CA . HIS A 1 357 ? 31.706 20.406 3.753 1.00 67.88 357 HIS A CA 1
ATOM 2844 C C . HIS A 1 357 ? 32.165 21.824 3.416 1.00 67.88 357 HIS A C 1
ATOM 2846 O O . HIS A 1 357 ? 31.393 22.634 2.891 1.00 67.88 357 HIS A O 1
ATOM 2852 N N . VAL A 1 358 ? 33.436 22.124 3.696 1.00 77.69 358 VAL A N 1
ATOM 2853 C CA . VAL A 1 358 ? 34.091 23.319 3.147 1.00 77.69 358 VAL A CA 1
ATOM 2854 C C . VAL A 1 358 ? 33.978 23.244 1.628 1.00 77.69 358 VAL A C 1
ATOM 2856 O O . VAL A 1 358 ? 34.212 22.189 1.034 1.00 77.69 358 VAL A O 1
ATOM 2859 N N . LYS A 1 359 ? 33.590 24.349 0.991 1.00 81.31 359 LYS A N 1
ATOM 2860 C CA . LYS A 1 359 ? 33.468 24.406 -0.461 1.00 81.31 359 LYS A CA 1
ATOM 2861 C C . LYS A 1 359 ? 34.820 24.100 -1.101 1.00 81.31 359 LYS A C 1
ATOM 2863 O O . LYS A 1 359 ? 35.775 24.852 -0.909 1.00 81.31 359 LYS A O 1
ATOM 2868 N N . ARG A 1 360 ? 34.874 23.000 -1.855 1.00 82.88 360 ARG A N 1
ATOM 2869 C CA . ARG A 1 360 ? 36.019 22.646 -2.695 1.00 82.88 360 ARG A CA 1
ATOM 2870 C C . ARG A 1 360 ? 35.964 23.461 -3.981 1.00 82.88 360 ARG A C 1
ATOM 2872 O O . ARG A 1 360 ? 34.913 23.553 -4.619 1.00 82.88 360 ARG A O 1
ATOM 2879 N N . TYR A 1 361 ? 37.094 24.053 -4.332 1.00 86.81 361 TYR A N 1
ATOM 2880 C CA . TYR A 1 361 ? 37.319 24.736 -5.599 1.00 86.81 361 TYR A CA 1
ATOM 2881 C C . TYR A 1 361 ? 38.081 23.808 -6.546 1.00 86.81 361 TYR A C 1
ATOM 2883 O O . TYR A 1 361 ? 38.591 22.764 -6.144 1.00 86.81 361 TYR A O 1
ATOM 2891 N N . HIS A 1 362 ? 38.161 24.179 -7.822 1.00 81.75 362 HIS A N 1
ATOM 2892 C CA . HIS A 1 362 ? 38.817 23.366 -8.852 1.00 81.75 362 HIS A CA 1
ATOM 2893 C C . HIS A 1 362 ? 40.268 22.994 -8.492 1.00 81.75 362 HIS A C 1
ATOM 2895 O O . HIS A 1 362 ? 40.663 21.842 -8.652 1.00 81.75 362 HIS A O 1
ATOM 2901 N N . ALA A 1 363 ? 41.013 23.925 -7.888 1.00 83.75 363 ALA A N 1
ATOM 2902 C CA . ALA A 1 363 ? 42.371 23.693 -7.397 1.00 83.75 363 ALA A CA 1
ATOM 2903 C C . ALA A 1 363 ? 42.457 22.663 -6.251 1.00 83.75 363 ALA A C 1
ATOM 2905 O O . ALA A 1 363 ? 43.454 21.949 -6.153 1.00 83.75 363 ALA A O 1
ATOM 2906 N N . ASP A 1 364 ? 41.428 22.549 -5.401 1.00 83.06 364 ASP A N 1
ATOM 2907 C CA . ASP A 1 364 ? 41.385 21.507 -4.368 1.00 83.06 364 ASP A CA 1
ATOM 2908 C C . ASP A 1 364 ? 41.166 20.132 -4.992 1.00 83.06 364 ASP A C 1
ATOM 2910 O O . ASP A 1 364 ? 41.845 19.185 -4.618 1.00 83.06 364 ASP A O 1
ATOM 2914 N N . LEU A 1 365 ? 40.273 20.038 -5.984 1.00 81.31 365 LEU A N 1
ATOM 2915 C CA . LEU A 1 365 ? 40.016 18.787 -6.697 1.00 81.31 365 LEU A CA 1
ATOM 2916 C C . LEU A 1 365 ? 41.291 18.293 -7.397 1.00 81.31 365 LEU A C 1
ATOM 2918 O O . LEU A 1 365 ? 41.635 17.124 -7.260 1.00 81.31 365 LEU A O 1
ATOM 2922 N N . ILE A 1 366 ? 42.030 19.176 -8.085 1.00 80.75 366 ILE A N 1
ATOM 2923 C CA . ILE A 1 366 ? 43.330 18.830 -8.695 1.00 80.75 366 ILE A CA 1
ATOM 2924 C C . ILE A 1 366 ? 44.312 18.312 -7.632 1.00 80.75 366 ILE A C 1
ATOM 2926 O O . ILE A 1 366 ? 44.985 17.307 -7.853 1.00 80.75 366 ILE A O 1
ATOM 2930 N N . ARG A 1 367 ? 44.379 18.968 -6.464 1.00 83.19 367 ARG A N 1
ATOM 2931 C CA . ARG A 1 367 ? 45.238 18.556 -5.340 1.00 83.19 367 ARG A CA 1
ATOM 2932 C C . ARG A 1 367 ? 44.835 17.191 -4.761 1.00 83.19 367 ARG A C 1
ATOM 2934 O O . ARG A 1 367 ? 45.699 16.459 -4.297 1.00 83.19 367 ARG A O 1
ATOM 2941 N N . GLU A 1 368 ? 43.549 16.853 -4.824 1.00 78.19 368 GLU A N 1
ATOM 2942 C CA . GLU A 1 368 ? 42.954 15.554 -4.468 1.00 78.19 368 GLU A CA 1
ATOM 2943 C C . GLU A 1 368 ? 43.021 14.516 -5.615 1.00 78.19 368 GLU A C 1
ATOM 2945 O O . GLU A 1 368 ? 42.320 13.506 -5.575 1.00 78.19 368 GLU A O 1
ATOM 2950 N N . GLY A 1 369 ? 43.836 14.746 -6.653 1.00 77.69 369 GLY A N 1
ATOM 2951 C CA . GLY A 1 369 ? 44.054 13.785 -7.740 1.00 77.69 369 GLY A CA 1
ATOM 2952 C C . GLY A 1 369 ? 43.021 13.825 -8.872 1.00 77.69 369 GLY A C 1
ATOM 2953 O O . GLY A 1 369 ? 43.000 12.921 -9.704 1.00 77.69 369 GLY A O 1
ATOM 2954 N N . PHE A 1 370 ? 42.176 14.859 -8.960 1.00 73.69 370 PHE A N 1
ATOM 2955 C CA . PHE A 1 370 ? 41.296 15.061 -10.116 1.00 73.69 370 PHE A CA 1
ATOM 2956 C C . PHE A 1 370 ? 42.117 15.404 -11.367 1.00 73.69 370 PHE A C 1
ATOM 2958 O O . PHE A 1 370 ? 42.434 16.567 -11.634 1.00 73.69 370 PHE A O 1
ATOM 2965 N N . VAL A 1 371 ? 42.447 14.381 -12.154 1.00 72.94 371 VAL A N 1
ATOM 2966 C CA . VAL A 1 371 ? 43.096 14.546 -13.456 1.00 72.94 371 VAL A CA 1
ATOM 2967 C C . VAL A 1 371 ? 42.056 15.021 -14.467 1.00 72.94 371 VAL A C 1
ATOM 2969 O O . VAL A 1 371 ? 41.251 14.245 -14.982 1.00 72.94 371 VAL A O 1
ATOM 2972 N N . GLN A 1 372 ? 42.065 16.321 -14.763 1.00 66.31 372 GLN A N 1
ATOM 2973 C CA . GLN A 1 372 ? 41.304 16.860 -15.883 1.00 66.31 372 GLN A CA 1
ATOM 2974 C C . GLN A 1 372 ? 42.090 16.673 -17.183 1.00 66.31 372 GLN A C 1
ATOM 2976 O O . GLN A 1 372 ? 42.630 17.631 -17.741 1.00 66.31 372 GLN A O 1
ATOM 2981 N N . ASP A 1 373 ? 42.113 15.441 -17.690 1.00 61.56 373 ASP A N 1
ATOM 2982 C CA . ASP A 1 373 ? 42.499 15.199 -19.077 1.00 61.56 373 ASP A CA 1
ATOM 2983 C C . ASP A 1 373 ? 41.624 16.081 -19.977 1.00 61.56 373 ASP A C 1
ATOM 2985 O O . ASP A 1 373 ? 40.393 16.104 -19.850 1.00 61.56 373 ASP A O 1
ATOM 2989 N N . GLY A 1 374 ? 42.264 16.858 -20.858 1.00 53.09 374 GLY A N 1
ATOM 2990 C CA . GLY A 1 374 ? 41.688 18.030 -21.541 1.00 53.09 374 GLY A CA 1
ATOM 2991 C C . GLY A 1 374 ? 40.547 17.766 -22.537 1.00 53.09 374 GLY A C 1
ATOM 2992 O O . GLY A 1 374 ? 40.278 18.603 -23.393 1.00 53.09 374 GLY A O 1
ATOM 2993 N N . GLN A 1 375 ? 39.889 16.611 -22.450 1.00 53.53 375 GLN A N 1
ATOM 2994 C CA . GLN A 1 375 ? 38.821 16.127 -23.325 1.00 53.53 375 GLN A CA 1
ATOM 2995 C C . GLN A 1 375 ? 37.508 15.839 -22.566 1.00 53.53 375 GLN A C 1
ATOM 2997 O O . GLN A 1 375 ? 36.685 15.044 -23.009 1.00 53.53 375 GLN A O 1
ATOM 3002 N N . GLY A 1 376 ? 37.279 16.509 -21.430 1.00 52.62 376 GLY A N 1
ATOM 3003 C CA . GLY A 1 376 ? 35.975 16.504 -20.750 1.00 52.62 376 GLY A CA 1
ATOM 3004 C C . GLY A 1 376 ? 35.663 15.231 -19.956 1.00 52.62 376 GLY A C 1
ATOM 3005 O O . GLY A 1 376 ? 34.496 14.851 -19.847 1.00 52.62 376 GLY A O 1
ATOM 3006 N N . GLY A 1 377 ? 36.688 14.577 -19.403 1.00 46.88 377 GLY A N 1
ATOM 3007 C CA . GLY A 1 377 ? 36.523 13.413 -18.531 1.00 46.88 377 GLY A CA 1
ATOM 3008 C C . GLY A 1 377 ? 35.668 13.716 -17.293 1.00 46.88 377 GLY A C 1
ATOM 3009 O O . GLY A 1 377 ? 35.859 14.724 -16.612 1.00 46.88 377 GLY A O 1
ATOM 3010 N N . VAL A 1 378 ? 34.724 12.823 -16.982 1.00 51.28 378 VAL A N 1
ATOM 3011 C CA . VAL A 1 378 ? 33.902 12.894 -15.762 1.00 51.28 378 VAL A CA 1
ATOM 3012 C C . VAL A 1 378 ? 34.642 12.179 -14.629 1.00 51.28 378 VAL A C 1
ATOM 3014 O O . VAL A 1 378 ? 34.366 11.018 -14.335 1.00 51.28 378 VAL A O 1
ATOM 3017 N N . GLY A 1 379 ? 35.609 12.865 -14.020 1.00 53.56 379 GLY A N 1
ATOM 3018 C CA . GLY A 1 379 ? 36.304 12.376 -12.826 1.00 53.56 379 GLY A CA 1
ATOM 3019 C C . GLY A 1 379 ? 35.465 12.520 -11.549 1.00 53.56 379 GLY A C 1
ATOM 3020 O O . GLY A 1 379 ? 34.592 13.386 -11.454 1.00 53.56 379 GLY A O 1
ATOM 3021 N N . VAL A 1 380 ? 35.763 11.699 -10.542 1.00 52.22 380 VAL A N 1
ATOM 3022 C CA . VAL A 1 380 ? 35.249 11.835 -9.170 1.00 52.22 380 VAL A CA 1
ATOM 3023 C C . VAL A 1 380 ? 36.457 11.944 -8.243 1.00 52.22 380 VAL A C 1
ATOM 3025 O O . VAL A 1 380 ? 37.234 11.003 -8.146 1.00 52.22 380 VAL A O 1
ATOM 3028 N N . ALA A 1 381 ? 36.637 13.096 -7.595 1.00 49.59 381 ALA A N 1
ATOM 3029 C CA . ALA A 1 381 ? 37.731 13.302 -6.644 1.00 49.59 381 ALA A CA 1
ATOM 3030 C C . ALA A 1 381 ? 37.468 12.559 -5.322 1.00 49.59 381 ALA A C 1
ATOM 3032 O O . ALA A 1 381 ? 36.317 12.459 -4.889 1.00 49.59 381 ALA A O 1
ATOM 3033 N N . GLY A 1 382 ? 38.531 12.090 -4.661 1.00 49.91 382 GLY A N 1
ATOM 3034 C CA . GLY A 1 382 ? 38.438 11.414 -3.360 1.00 49.91 382 GLY A CA 1
ATOM 3035 C C . GLY A 1 382 ? 37.957 9.959 -3.409 1.00 49.91 382 GLY A C 1
ATOM 3036 O O . GLY A 1 382 ? 37.416 9.472 -2.419 1.00 49.91 382 GLY A O 1
ATOM 3037 N N . ILE A 1 383 ? 38.126 9.272 -4.543 1.00 53.00 383 ILE A N 1
ATOM 3038 C CA . ILE A 1 383 ? 38.210 7.808 -4.556 1.00 53.00 383 ILE A CA 1
ATOM 3039 C C . ILE A 1 383 ? 39.692 7.470 -4.401 1.00 53.00 383 ILE A C 1
ATOM 3041 O O . ILE A 1 383 ? 40.460 7.638 -5.346 1.00 53.00 383 ILE A O 1
ATOM 3045 N N . ASP A 1 384 ? 40.084 7.028 -3.209 1.00 43.84 384 ASP A N 1
ATOM 3046 C CA . ASP A 1 384 ? 41.430 6.517 -2.961 1.00 43.84 384 ASP A CA 1
ATOM 3047 C C . ASP A 1 384 ? 41.584 5.163 -3.680 1.00 43.84 384 ASP A C 1
ATOM 3049 O O . ASP A 1 384 ? 41.155 4.128 -3.166 1.00 43.84 384 ASP A O 1
ATOM 3053 N N . GLU A 1 385 ? 42.166 5.143 -4.883 1.00 49.59 385 GLU A N 1
ATOM 3054 C CA . GLU A 1 385 ? 42.638 3.887 -5.480 1.00 49.59 385 GLU A CA 1
ATOM 3055 C C . GLU A 1 385 ? 43.970 3.481 -4.837 1.00 49.59 385 GLU A C 1
ATOM 3057 O O . GLU A 1 385 ? 44.897 4.289 -4.723 1.00 49.59 385 GLU A O 1
ATOM 3062 N N . PRO A 1 386 ? 44.063 2.216 -4.398 1.00 47.62 386 PRO A N 1
ATOM 3063 C CA . PRO A 1 386 ? 44.712 1.252 -5.288 1.00 47.62 386 PRO A CA 1
ATOM 3064 C C . PRO A 1 386 ? 43.996 -0.110 -5.395 1.00 47.62 386 PRO A C 1
ATOM 3066 O O . PRO A 1 386 ? 44.600 -1.071 -5.864 1.00 47.62 386 PRO A O 1
ATOM 3069 N N . ASP A 1 387 ? 42.740 -0.228 -4.950 1.00 44.91 387 ASP A N 1
ATOM 3070 C CA . ASP A 1 387 ? 42.119 -1.541 -4.674 1.00 44.91 387 ASP A CA 1
ATOM 3071 C C . ASP A 1 387 ? 41.189 -2.090 -5.778 1.00 44.91 387 ASP A C 1
ATOM 3073 O O . ASP A 1 387 ? 40.419 -3.027 -5.562 1.00 44.91 387 ASP A O 1
ATOM 3077 N N . LEU A 1 388 ? 41.256 -1.536 -6.995 1.00 45.88 388 LEU A N 1
ATOM 3078 C CA . LEU A 1 388 ? 40.584 -2.105 -8.162 1.00 45.88 388 LEU A CA 1
ATOM 3079 C C . LEU A 1 388 ? 41.543 -2.262 -9.343 1.00 45.88 388 LEU A C 1
ATOM 3081 O O . LEU A 1 388 ? 41.963 -1.297 -9.971 1.00 45.88 388 LEU A O 1
ATOM 3085 N N . ASN A 1 389 ? 41.735 -3.519 -9.758 1.00 45.84 389 ASN A N 1
ATOM 3086 C CA . ASN A 1 389 ? 42.034 -3.862 -11.150 1.00 45.84 389 ASN A CA 1
ATOM 3087 C C . ASN A 1 389 ? 40.807 -3.534 -12.030 1.00 45.84 389 ASN A C 1
ATOM 3089 O O . ASN A 1 389 ? 40.159 -4.421 -12.594 1.00 45.84 389 ASN A O 1
ATOM 3093 N N . ALA A 1 390 ? 40.453 -2.250 -12.120 1.00 46.41 390 ALA A N 1
ATOM 3094 C CA . ALA A 1 390 ? 39.484 -1.725 -13.065 1.00 46.41 390 ALA A CA 1
ATOM 3095 C C . ALA A 1 390 ? 40.123 -1.776 -14.459 1.00 46.41 390 ALA A C 1
ATOM 3097 O O . ALA A 1 390 ? 40.700 -0.800 -14.933 1.00 46.41 390 ALA A O 1
ATOM 3098 N N . GLY A 1 391 ? 40.076 -2.963 -15.076 1.00 44.38 391 GLY A N 1
ATOM 3099 C CA . GLY A 1 391 ? 40.709 -3.229 -16.366 1.00 44.38 391 GLY A CA 1
ATOM 3100 C C . GLY A 1 391 ? 40.360 -2.156 -17.394 1.00 44.38 391 GLY A C 1
ATOM 3101 O O . GLY A 1 391 ? 39.195 -1.764 -17.484 1.00 44.38 391 GLY A O 1
ATOM 3102 N N . GLU A 1 392 ? 41.386 -1.701 -18.122 1.00 44.50 392 GLU A N 1
ATOM 3103 C CA . GLU A 1 392 ? 41.384 -0.530 -19.006 1.00 44.50 392 GLU A CA 1
ATOM 3104 C C . GLU A 1 392 ? 40.020 -0.290 -19.663 1.00 44.50 392 GLU A C 1
ATOM 3106 O O . GLU A 1 392 ? 39.638 -0.956 -20.631 1.00 44.50 392 GLU A O 1
ATOM 3111 N N . LEU A 1 393 ? 39.273 0.688 -19.140 1.00 46.22 393 LEU A N 1
ATOM 3112 C CA . LEU A 1 393 ? 38.098 1.187 -19.838 1.00 46.22 393 LEU A CA 1
ATOM 3113 C C . LEU A 1 393 ? 38.602 1.767 -21.165 1.00 46.22 393 LEU A C 1
ATOM 3115 O O . LEU A 1 393 ? 39.397 2.710 -21.134 1.00 46.22 393 LEU A O 1
ATOM 3119 N N . PRO A 1 394 ? 38.189 1.217 -22.325 1.00 45.03 394 PRO A N 1
ATOM 3120 C CA . PRO A 1 394 ? 38.747 1.626 -23.604 1.00 45.03 394 PRO A CA 1
ATOM 3121 C C . PRO A 1 394 ? 38.507 3.118 -23.776 1.00 45.03 394 PRO A C 1
ATOM 3123 O O . PRO A 1 394 ? 37.362 3.562 -23.658 1.00 45.03 394 PRO A O 1
ATOM 3126 N N . ALA A 1 395 ? 39.590 3.865 -24.021 1.00 50.53 395 ALA A N 1
ATOM 3127 C CA . ALA A 1 395 ? 39.590 5.320 -24.074 1.00 50.53 395 ALA A CA 1
ATOM 3128 C C . ALA A 1 395 ? 38.453 5.812 -24.975 1.00 50.53 395 ALA A C 1
ATOM 3130 O O . ALA A 1 395 ? 38.517 5.737 -26.205 1.00 50.53 395 ALA A O 1
ATOM 3131 N N . ALA A 1 396 ? 37.370 6.269 -24.346 1.00 45.31 396 ALA A N 1
ATOM 3132 C CA . ALA A 1 396 ? 36.186 6.701 -25.054 1.00 45.31 396 ALA A CA 1
ATOM 3133 C C . ALA A 1 396 ? 36.521 8.041 -25.699 1.00 45.31 396 ALA A C 1
ATOM 3135 O O . ALA A 1 396 ? 36.416 9.074 -25.042 1.00 45.31 396 ALA A O 1
ATOM 3136 N N . HIS A 1 397 ? 36.961 8.008 -26.962 1.00 46.50 397 HIS A N 1
ATOM 3137 C CA . HIS A 1 397 ? 37.266 9.203 -27.740 1.00 46.50 397 HIS A CA 1
ATOM 3138 C C . HIS A 1 397 ? 36.106 10.188 -27.611 1.00 46.50 397 HIS A C 1
ATOM 3140 O O . HIS A 1 397 ? 35.018 9.958 -28.150 1.00 46.50 397 HIS A O 1
ATOM 3146 N N . ALA A 1 398 ? 36.335 11.262 -26.854 1.00 51.03 398 ALA A N 1
ATOM 3147 C CA . ALA A 1 398 ? 35.338 12.288 -26.648 1.00 51.03 398 ALA A CA 1
ATOM 3148 C C . ALA A 1 398 ? 35.032 12.896 -28.015 1.00 51.03 398 ALA A C 1
ATOM 3150 O O . ALA A 1 398 ? 35.906 13.488 -28.653 1.00 51.03 398 ALA A O 1
ATOM 3151 N N . ALA A 1 399 ? 33.800 12.706 -28.491 1.00 54.88 399 ALA A N 1
ATOM 3152 C CA . ALA A 1 399 ? 33.359 13.373 -29.703 1.00 54.88 399 ALA A CA 1
ATOM 3153 C C . ALA A 1 399 ? 33.540 14.887 -29.491 1.00 54.88 399 ALA A C 1
ATOM 3155 O O . ALA A 1 399 ? 33.131 15.383 -28.433 1.00 54.88 399 ALA A O 1
ATOM 3156 N N . PRO A 1 400 ? 34.159 15.616 -30.440 1.00 65.19 400 PRO A N 1
ATOM 3157 C CA . PRO A 1 400 ? 34.379 17.046 -30.283 1.00 65.19 400 PRO A CA 1
ATOM 3158 C C . PRO A 1 400 ? 33.046 17.734 -29.988 1.00 65.19 400 PRO A C 1
ATOM 3160 O O . PRO A 1 400 ? 32.032 17.448 -30.632 1.00 65.19 400 PRO A O 1
ATOM 3163 N N . LEU A 1 401 ? 33.046 18.607 -28.977 1.00 56.56 401 LEU A N 1
ATOM 3164 C CA . LEU A 1 401 ? 31.857 19.365 -28.599 1.00 56.56 401 LEU A CA 1
ATOM 3165 C C . LEU A 1 401 ? 31.349 20.139 -29.827 1.00 56.56 401 LEU A C 1
ATOM 3167 O O . LEU A 1 401 ? 32.158 20.781 -30.499 1.00 56.56 401 LEU A O 1
ATOM 3171 N N . PRO A 1 402 ? 30.044 20.072 -30.147 1.00 65.81 402 PRO A N 1
ATOM 3172 C CA . PRO A 1 402 ? 29.516 20.708 -31.344 1.00 65.81 402 PRO A CA 1
ATOM 3173 C C . PRO A 1 402 ? 29.719 22.225 -31.293 1.00 65.81 402 PRO A C 1
ATOM 3175 O O . PRO A 1 402 ? 29.469 22.874 -30.273 1.00 65.81 402 PRO A O 1
ATOM 3178 N N . GLU A 1 403 ? 30.163 22.775 -32.421 1.00 72.75 403 GLU A N 1
ATOM 3179 C CA . GLU A 1 403 ? 30.376 24.207 -32.617 1.00 72.75 403 GLU A CA 1
ATOM 3180 C C . GLU A 1 403 ? 29.086 24.995 -32.324 1.00 72.75 403 GLU A C 1
ATOM 3182 O O . GLU A 1 403 ? 28.000 24.626 -32.775 1.00 72.75 403 GLU A O 1
ATOM 3187 N N . GLY A 1 404 ? 29.198 26.085 -31.559 1.00 75.31 404 GLY A N 1
ATOM 3188 C CA . GLY A 1 404 ? 28.063 26.950 -31.213 1.00 75.31 404 GLY A CA 1
ATOM 3189 C C . GLY A 1 404 ? 27.371 26.668 -29.872 1.00 75.31 404 GLY A C 1
ATOM 3190 O O . GLY A 1 404 ? 26.370 27.317 -29.572 1.00 75.31 404 GLY A O 1
ATOM 3191 N N . LEU A 1 405 ? 27.889 25.762 -29.033 1.00 55.69 405 LEU A N 1
ATOM 3192 C CA . LEU A 1 405 ? 27.501 25.738 -27.615 1.00 55.69 405 LEU A CA 1
ATOM 3193 C C . LEU A 1 405 ? 27.910 27.056 -26.922 1.00 55.69 405 LEU A C 1
ATOM 3195 O O . LEU A 1 405 ? 28.979 27.593 -27.227 1.00 55.69 405 LEU A O 1
ATOM 3199 N N . PRO A 1 406 ? 27.102 27.585 -25.978 1.00 64.38 406 PRO A N 1
ATOM 3200 C CA . PRO A 1 406 ? 27.513 28.733 -25.178 1.00 64.38 406 PRO A CA 1
ATOM 3201 C C . PRO A 1 406 ? 28.803 28.398 -24.411 1.00 64.38 406 PRO A C 1
ATOM 3203 O O . PRO A 1 406 ? 28.980 27.242 -24.007 1.00 64.38 406 PRO A O 1
ATOM 3206 N N . PRO A 1 407 ? 29.702 29.377 -24.189 1.00 74.31 407 PRO A N 1
ATOM 3207 C CA . PRO A 1 407 ? 30.914 29.142 -23.418 1.00 74.31 407 PRO A CA 1
ATOM 3208 C C . PRO A 1 407 ? 30.540 28.582 -22.045 1.00 74.31 407 PRO A C 1
ATOM 3210 O O . PRO A 1 407 ? 29.571 29.033 -21.426 1.00 74.31 407 PRO A O 1
ATOM 3213 N N . ALA A 1 408 ? 31.302 27.589 -21.580 1.00 64.81 408 ALA A N 1
ATOM 3214 C CA . ALA A 1 408 ? 31.089 27.012 -20.261 1.00 64.81 408 ALA A CA 1
ATOM 3215 C C . ALA A 1 408 ? 31.070 28.137 -19.206 1.00 64.81 408 ALA A C 1
ATOM 3217 O O . ALA A 1 408 ? 31.884 29.063 -19.304 1.00 64.81 408 ALA A O 1
ATOM 3218 N N . PRO A 1 409 ? 30.152 28.095 -18.219 1.00 65.88 409 PRO A N 1
ATOM 3219 C CA . PRO A 1 409 ? 30.107 29.112 -17.178 1.00 65.88 409 PRO A CA 1
ATOM 3220 C C . PRO A 1 409 ? 31.480 29.209 -16.516 1.00 65.88 409 PRO A C 1
ATOM 3222 O O . PRO A 1 409 ? 32.099 28.182 -16.228 1.00 65.88 409 PRO A O 1
ATOM 3225 N N . ALA A 1 410 ? 31.957 30.439 -16.311 1.00 77.06 410 ALA A N 1
ATOM 3226 C CA . ALA A 1 410 ? 33.288 30.685 -15.773 1.00 77.06 410 ALA A CA 1
ATOM 3227 C C . ALA A 1 410 ? 33.500 29.868 -14.491 1.00 77.06 410 ALA A C 1
ATOM 3229 O O . ALA A 1 410 ? 32.668 29.907 -13.580 1.00 77.06 410 ALA A O 1
ATOM 3230 N N . ALA A 1 411 ? 34.603 29.114 -14.442 1.00 75.06 411 ALA A N 1
ATOM 3231 C CA . ALA A 1 411 ? 34.951 28.327 -13.269 1.00 75.06 411 ALA A CA 1
ATOM 3232 C C . ALA A 1 411 ? 34.994 29.252 -12.049 1.00 75.06 411 ALA A C 1
ATOM 3234 O O . ALA A 1 411 ? 35.621 30.313 -12.088 1.00 75.06 411 ALA A O 1
ATOM 3235 N N . GLN A 1 412 ? 34.290 28.872 -10.981 1.00 79.19 412 GLN A N 1
ATOM 3236 C CA . GLN A 1 412 ? 34.226 29.719 -9.801 1.00 79.19 412 GLN A CA 1
ATOM 3237 C C . GLN A 1 412 ? 35.619 29.836 -9.180 1.00 79.19 412 GLN A C 1
ATOM 3239 O O . GLN A 1 412 ? 36.209 28.831 -8.783 1.00 79.19 412 GLN A O 1
ATOM 3244 N N . GLN A 1 413 ? 36.117 31.069 -9.109 1.00 85.62 413 GLN A N 1
ATOM 3245 C CA . GLN A 1 413 ? 37.429 31.380 -8.557 1.00 85.62 413 GLN A CA 1
ATOM 3246 C C . GLN A 1 413 ? 37.477 31.068 -7.058 1.00 85.62 413 GLN A C 1
ATOM 3248 O O . GLN A 1 413 ? 36.464 31.157 -6.357 1.00 85.62 413 GLN A O 1
ATOM 3253 N N . GLU A 1 414 ? 38.657 30.659 -6.597 1.00 86.81 414 GLU A N 1
ATOM 3254 C CA . GLU A 1 414 ? 38.958 30.501 -5.175 1.00 86.81 414 GLU A CA 1
ATOM 3255 C C . GLU A 1 414 ? 38.928 31.882 -4.482 1.00 86.81 414 GLU A C 1
ATOM 3257 O O . GLU A 1 414 ? 39.253 32.874 -5.139 1.00 86.81 414 GLU A O 1
ATOM 3262 N N . PRO A 1 415 ? 38.520 31.985 -3.200 1.00 87.12 415 PRO A N 1
ATOM 3263 C CA . PRO A 1 415 ? 38.605 33.232 -2.441 1.00 87.12 415 PRO A CA 1
ATOM 3264 C C . PRO A 1 415 ? 40.059 33.696 -2.314 1.00 87.12 415 PRO A C 1
ATOM 3266 O O . PRO A 1 415 ? 40.982 32.882 -2.423 1.00 87.12 415 PRO A O 1
ATOM 3269 N N . GLU A 1 416 ? 40.277 34.980 -2.038 1.00 90.62 416 GLU A N 1
ATOM 3270 C CA . GLU A 1 416 ? 41.637 35.482 -1.839 1.00 90.62 416 GLU A CA 1
ATOM 3271 C C . GLU A 1 416 ? 42.293 34.842 -0.602 1.00 90.62 416 GLU A C 1
ATOM 3273 O O . GLU A 1 416 ? 41.628 34.374 0.329 1.00 90.62 416 GLU A O 1
ATOM 3278 N N . GLN A 1 417 ? 43.628 34.776 -0.590 1.00 87.31 417 GLN A N 1
ATOM 3279 C CA . GLN A 1 417 ? 44.373 34.047 0.437 1.00 87.31 417 GLN A CA 1
ATOM 3280 C C . GLN A 1 417 ? 44.177 34.678 1.828 1.00 87.31 417 GLN A C 1
ATOM 3282 O O . GLN A 1 417 ? 44.822 35.663 2.178 1.00 87.31 417 GLN A O 1
ATOM 3287 N N . GLY A 1 418 ? 43.306 34.067 2.635 1.00 85.69 418 GLY A N 1
ATOM 3288 C CA . GLY A 1 418 ? 42.913 34.547 3.964 1.00 85.69 418 GLY A CA 1
ATOM 3289 C C . GLY A 1 418 ? 41.408 34.790 4.118 1.00 85.69 418 GLY A C 1
ATOM 3290 O O . GLY A 1 418 ? 40.927 34.885 5.247 1.00 85.69 418 GLY A O 1
ATOM 3291 N N . GLU A 1 419 ? 40.646 34.829 3.023 1.00 87.19 419 GLU A N 1
ATOM 3292 C CA . GLU A 1 419 ? 39.186 34.899 3.074 1.00 87.19 419 GLU A CA 1
ATOM 3293 C C . GLU A 1 419 ? 38.563 33.576 3.545 1.00 87.19 419 GLU A C 1
ATOM 3295 O O . GLU A 1 419 ? 39.041 32.472 3.262 1.00 87.19 419 GLU A O 1
ATOM 3300 N N . THR A 1 420 ? 37.443 33.670 4.265 1.00 83.75 420 THR A N 1
ATOM 3301 C CA . THR A 1 420 ? 36.729 32.492 4.757 1.00 83.75 420 THR A CA 1
ATOM 3302 C C . THR A 1 420 ? 36.021 31.772 3.612 1.00 83.75 420 THR A C 1
ATOM 3304 O O . THR A 1 420 ? 35.023 32.233 3.057 1.00 83.75 420 THR A O 1
ATOM 3307 N N . ARG A 1 421 ? 36.509 30.575 3.270 1.00 85.12 421 ARG A N 1
ATOM 3308 C CA . ARG A 1 421 ? 35.828 29.687 2.321 1.00 85.12 421 ARG A CA 1
ATOM 3309 C C . ARG A 1 421 ? 34.402 29.393 2.801 1.00 85.12 421 ARG A C 1
ATOM 3311 O O . ARG A 1 421 ? 34.191 28.965 3.934 1.00 85.12 421 ARG A O 1
ATOM 3318 N N . GLY A 1 422 ? 33.426 29.579 1.913 1.00 80.25 422 GLY A N 1
ATOM 3319 C CA . GLY A 1 422 ? 32.038 29.203 2.178 1.00 80.25 422 GLY A CA 1
ATOM 3320 C C . GLY A 1 422 ? 31.862 27.692 2.379 1.00 80.25 422 GLY A C 1
ATOM 3321 O O . GLY A 1 422 ? 32.710 26.890 1.989 1.00 80.25 422 GLY A O 1
ATOM 3322 N N . TYR A 1 423 ? 30.720 27.296 2.938 1.00 75.81 423 TYR A N 1
ATOM 3323 C CA . TYR A 1 423 ? 30.339 25.891 3.101 1.00 75.81 423 TYR A CA 1
ATOM 3324 C C . TYR A 1 423 ? 29.312 25.475 2.047 1.00 75.81 423 TYR A C 1
ATOM 3326 O O . TYR A 1 423 ? 28.424 26.251 1.690 1.00 75.81 423 TYR A O 1
ATOM 3334 N N . VAL A 1 424 ? 29.401 24.231 1.576 1.00 66.69 424 VAL A N 1
ATOM 3335 C CA . VAL A 1 424 ? 28.355 23.593 0.771 1.00 66.69 424 VAL A CA 1
ATOM 3336 C C . VAL A 1 424 ? 27.603 22.616 1.664 1.00 66.69 424 VAL A C 1
ATOM 3338 O O . VAL A 1 424 ? 28.181 21.668 2.197 1.00 66.69 424 VAL A O 1
ATOM 3341 N N . ARG A 1 425 ? 26.295 22.841 1.810 1.00 55.38 425 ARG A N 1
ATOM 3342 C CA . ARG A 1 425 ? 25.384 21.897 2.457 1.00 55.38 425 ARG A CA 1
ATOM 3343 C C . ARG A 1 425 ? 24.738 21.023 1.389 1.00 55.38 425 ARG A C 1
ATOM 3345 O O . ARG A 1 425 ? 23.950 21.521 0.584 1.00 55.38 425 ARG A O 1
ATOM 3352 N N . MET A 1 426 ? 25.055 19.731 1.376 1.00 50.72 426 MET A N 1
ATOM 3353 C CA . MET A 1 426 ? 24.426 18.789 0.452 1.00 50.72 426 MET A CA 1
ATOM 3354 C C . MET A 1 426 ? 23.131 18.241 1.051 1.00 50.72 426 MET A C 1
ATOM 3356 O O . MET A 1 426 ? 23.142 17.515 2.040 1.00 50.72 426 MET A O 1
ATOM 3360 N N . ALA A 1 427 ? 22.000 18.550 0.418 1.00 50.47 427 ALA A N 1
ATOM 3361 C CA . ALA A 1 427 ? 20.747 17.850 0.671 1.00 50.47 427 ALA A CA 1
ATOM 3362 C C . ALA A 1 427 ? 20.665 16.624 -0.251 1.00 50.47 427 ALA A C 1
ATOM 3364 O O . ALA A 1 427 ? 20.402 16.757 -1.449 1.00 50.47 427 ALA A O 1
ATOM 3365 N N . VAL A 1 428 ? 20.885 15.426 0.297 1.00 46.47 428 VAL A N 1
ATOM 3366 C CA . VAL A 1 428 ? 20.702 14.169 -0.444 1.00 46.47 428 VAL A CA 1
ATOM 3367 C C . VAL A 1 428 ? 19.205 13.923 -0.651 1.00 46.47 428 VAL A C 1
ATOM 3369 O O . VAL A 1 428 ? 18.521 13.345 0.190 1.00 46.47 428 VAL A O 1
ATOM 3372 N N . MET A 1 429 ? 18.684 14.362 -1.794 1.00 42.97 429 MET A N 1
ATOM 3373 C CA . MET A 1 429 ? 17.399 13.889 -2.311 1.00 42.97 429 MET A CA 1
ATOM 3374 C C . MET A 1 429 ? 17.607 12.487 -2.908 1.00 42.97 429 MET A C 1
ATOM 3376 O O . MET A 1 429 ? 18.559 12.309 -3.667 1.00 42.97 429 MET A O 1
ATOM 3380 N N . ASP A 1 430 ? 16.752 11.498 -2.596 1.00 42.06 430 ASP A N 1
ATOM 3381 C CA . ASP A 1 430 ? 16.904 10.108 -3.088 1.00 42.06 430 ASP A CA 1
ATOM 3382 C C . ASP A 1 430 ? 16.843 10.055 -4.625 1.00 42.06 430 ASP A C 1
ATOM 3384 O O . ASP A 1 430 ? 15.784 10.062 -5.261 1.00 42.06 430 ASP A O 1
ATOM 3388 N N . GLY A 1 431 ? 18.029 10.049 -5.229 1.00 43.72 431 GLY A N 1
ATOM 3389 C CA . GLY A 1 431 ? 18.260 10.307 -6.641 1.00 43.72 431 GLY A CA 1
ATOM 3390 C C . GLY A 1 431 ? 17.965 9.126 -7.559 1.00 43.72 431 GLY A C 1
ATOM 3391 O O . GLY A 1 431 ? 18.789 8.837 -8.423 1.00 43.72 431 GLY A O 1
ATOM 3392 N N . LYS A 1 432 ? 16.823 8.436 -7.398 1.00 51.25 432 LYS A N 1
ATOM 3393 C CA . LYS A 1 432 ? 16.253 7.524 -8.417 1.00 51.25 432 LYS A CA 1
ATOM 3394 C C . LYS A 1 432 ? 14.829 7.048 -8.083 1.00 51.25 432 LYS A C 1
ATOM 3396 O O . LYS A 1 432 ? 14.614 5.917 -7.660 1.00 51.25 432 LYS A O 1
ATOM 3401 N N . THR A 1 433 ? 13.818 7.844 -8.433 1.00 41.19 433 THR A N 1
ATOM 3402 C CA . THR A 1 433 ? 12.596 7.322 -9.089 1.00 41.19 433 THR A CA 1
ATOM 3403 C C . THR A 1 433 ? 11.806 8.455 -9.736 1.00 41.19 433 THR A C 1
ATOM 3405 O O . THR A 1 433 ? 11.070 9.167 -9.070 1.00 41.19 433 THR A O 1
ATOM 3408 N N . VAL A 1 434 ? 11.934 8.583 -11.062 1.00 44.03 434 VAL A N 1
ATOM 3409 C CA . VAL A 1 434 ? 11.341 9.668 -11.866 1.00 44.03 434 VAL A CA 1
ATOM 3410 C C . VAL A 1 434 ? 11.855 11.043 -11.429 1.00 44.03 434 VAL A C 1
ATOM 3412 O O . VAL A 1 434 ? 11.268 11.707 -10.580 1.00 44.03 434 VAL A O 1
ATOM 3415 N N . THR A 1 435 ? 12.904 11.532 -12.099 1.00 42.22 435 THR A N 1
ATOM 3416 C CA . THR A 1 435 ? 13.037 12.984 -12.248 1.00 42.22 435 THR A CA 1
ATOM 3417 C C . THR A 1 435 ? 11.712 13.481 -12.810 1.00 42.22 435 THR A C 1
ATOM 3419 O O . THR A 1 435 ? 11.300 13.062 -13.898 1.00 42.22 435 THR A O 1
ATOM 3422 N N . HIS A 1 436 ? 10.999 14.320 -12.054 1.00 46.56 436 HIS A N 1
ATOM 3423 C CA . HIS A 1 436 ? 9.864 15.035 -12.614 1.00 46.56 436 HIS A CA 1
ATOM 3424 C C . HIS A 1 436 ? 10.403 15.764 -13.836 1.00 46.56 436 HIS A C 1
ATOM 3426 O O . HIS A 1 436 ? 11.286 16.613 -13.713 1.00 46.56 436 HIS A O 1
ATOM 3432 N N . ARG A 1 437 ? 9.929 15.379 -15.025 1.00 58.97 437 ARG A N 1
ATOM 3433 C CA . ARG A 1 437 ? 10.192 16.167 -16.219 1.00 58.97 437 ARG A CA 1
ATOM 3434 C C . ARG A 1 437 ? 9.613 17.548 -15.911 1.00 58.97 437 ARG A C 1
ATOM 3436 O O . ARG A 1 437 ? 8.404 17.672 -15.703 1.00 58.97 437 ARG A O 1
ATOM 3443 N N . LYS A 1 438 ? 10.498 18.530 -15.759 1.00 78.19 438 LYS A N 1
ATOM 3444 C CA . LYS A 1 438 ? 10.129 19.940 -15.710 1.00 78.19 438 LYS A CA 1
ATOM 3445 C C . LYS A 1 438 ? 9.801 20.402 -17.129 1.00 78.19 438 LYS A C 1
ATOM 3447 O O . LYS A 1 438 ? 10.122 19.712 -18.100 1.00 78.19 438 LYS A O 1
ATOM 3452 N N . CYS A 1 439 ? 9.158 21.556 -17.228 1.00 84.31 439 CYS A N 1
ATOM 3453 C CA . CYS A 1 439 ? 9.078 22.320 -18.464 1.00 84.31 439 CYS A CA 1
ATOM 3454 C C . CYS A 1 439 ? 10.466 22.435 -19.139 1.00 84.31 439 CYS A C 1
ATOM 3456 O O . CYS A 1 439 ? 11.489 22.499 -18.459 1.00 84.31 439 CYS A O 1
ATOM 3458 N N . ALA A 1 440 ? 10.503 22.444 -20.473 1.00 82.44 440 ALA A N 1
ATOM 3459 C CA . ALA A 1 440 ? 11.733 22.542 -21.262 1.00 82.44 440 ALA A CA 1
ATOM 3460 C C . ALA A 1 440 ? 12.387 23.939 -21.234 1.00 82.44 440 ALA A C 1
ATOM 3462 O O . ALA A 1 440 ? 13.497 24.091 -21.734 1.00 82.44 440 ALA A O 1
ATOM 3463 N N . LEU A 1 441 ? 11.716 24.939 -20.656 1.00 83.56 441 LEU A N 1
ATOM 3464 C CA . LEU A 1 441 ? 12.320 26.223 -20.302 1.00 83.56 441 LEU A CA 1
ATOM 3465 C C . LEU A 1 441 ? 13.169 26.067 -19.035 1.00 83.56 441 LEU A C 1
ATOM 3467 O O . LEU A 1 441 ? 12.722 25.477 -18.048 1.00 83.56 441 LEU A O 1
ATOM 3471 N N . ASP A 1 442 ? 14.396 26.588 -19.052 1.00 76.00 442 ASP A N 1
ATOM 3472 C CA . ASP A 1 442 ? 15.376 26.327 -17.994 1.00 76.00 442 ASP A CA 1
ATOM 3473 C C . ASP A 1 442 ? 14.986 26.894 -16.624 1.00 76.00 442 ASP A C 1
ATOM 3475 O O . ASP A 1 442 ? 15.214 26.236 -15.600 1.00 76.00 442 ASP A O 1
ATOM 3479 N N . ASP A 1 443 ? 14.344 28.060 -16.622 1.00 81.81 443 ASP A N 1
ATOM 3480 C CA . ASP A 1 443 ? 13.810 28.785 -15.468 1.00 81.81 443 ASP A CA 1
ATOM 3481 C C . ASP A 1 443 ? 12.466 28.226 -14.961 1.00 81.81 443 ASP A C 1
ATOM 3483 O O . ASP A 1 443 ? 12.148 28.327 -13.771 1.00 81.81 443 ASP A O 1
ATOM 3487 N N . CYS A 1 444 ? 11.690 27.567 -15.823 1.00 78.31 444 CYS A N 1
ATOM 3488 C CA . CYS A 1 444 ? 10.374 27.056 -15.469 1.00 78.31 444 CYS A CA 1
ATOM 3489 C C . CYS A 1 444 ? 10.436 25.729 -14.688 1.00 78.31 444 CYS A C 1
ATOM 3491 O O . CYS A 1 444 ? 10.864 24.681 -15.177 1.00 78.31 444 CYS A O 1
ATOM 3493 N N . ARG A 1 445 ? 9.899 25.745 -13.461 1.00 78.81 445 ARG A N 1
ATOM 3494 C CA . ARG A 1 445 ? 9.765 24.559 -12.591 1.00 78.81 445 ARG A CA 1
ATOM 3495 C C . ARG A 1 445 ? 8.398 23.867 -12.677 1.00 78.81 445 ARG A C 1
ATOM 3497 O O . ARG A 1 445 ? 8.146 22.932 -11.919 1.00 78.81 445 ARG A O 1
ATOM 3504 N N . GLY A 1 446 ? 7.522 24.311 -13.581 1.00 79.88 446 GLY A N 1
ATOM 3505 C CA . GLY A 1 446 ? 6.189 23.738 -13.764 1.00 79.88 446 GLY A CA 1
ATOM 3506 C C . GLY A 1 446 ? 6.242 22.261 -14.196 1.00 79.88 446 GLY A C 1
ATOM 3507 O O . GLY A 1 446 ? 7.114 21.889 -14.993 1.00 79.88 446 GLY A O 1
ATOM 3508 N N . PRO A 1 447 ? 5.334 21.401 -13.695 1.00 79.81 447 PRO A N 1
ATOM 3509 C CA . PRO A 1 447 ? 5.246 20.007 -14.120 1.00 79.81 447 PRO A CA 1
ATOM 3510 C C . PRO A 1 447 ? 4.733 19.912 -15.562 1.00 79.81 447 PRO A C 1
ATOM 3512 O O . PRO A 1 447 ? 3.892 20.707 -15.975 1.00 79.81 447 PRO A O 1
ATOM 3515 N N . LEU A 1 448 ? 5.191 18.916 -16.326 1.00 81.69 448 LEU A N 1
ATOM 3516 C CA . LEU A 1 448 ? 4.620 18.649 -17.650 1.00 81.69 448 LEU A CA 1
ATOM 3517 C C . LEU A 1 448 ? 3.125 18.310 -17.583 1.00 81.69 448 LEU A C 1
ATOM 3519 O O . LEU A 1 448 ? 2.718 17.480 -16.769 1.00 81.69 448 LEU A O 1
ATOM 3523 N N . MET A 1 449 ? 2.353 18.837 -18.540 1.00 81.50 449 MET A N 1
ATOM 3524 C CA . MET A 1 449 ? 0.946 18.452 -18.753 1.00 81.50 449 MET A CA 1
ATOM 3525 C C . MET A 1 449 ? 0.777 16.968 -19.111 1.00 81.50 449 MET A C 1
ATOM 3527 O O . MET A 1 449 ? -0.189 16.325 -18.706 1.00 81.50 449 MET A O 1
ATOM 3531 N N . ASP A 1 450 ? 1.742 16.399 -19.835 1.00 78.25 450 ASP A N 1
ATOM 3532 C CA . ASP A 1 450 ? 1.826 14.965 -20.106 1.00 78.25 450 ASP A CA 1
ATOM 3533 C C . ASP A 1 450 ? 3.249 14.462 -19.843 1.00 78.25 450 ASP A C 1
ATOM 3535 O O . ASP A 1 450 ? 4.211 14.889 -20.476 1.00 78.25 450 ASP A O 1
ATOM 3539 N N . PHE A 1 451 ? 3.396 13.495 -18.939 1.00 72.50 451 PHE A N 1
ATOM 3540 C CA . PHE A 1 451 ? 4.694 12.894 -18.630 1.00 72.50 451 PHE A CA 1
ATOM 3541 C C . PHE A 1 451 ? 5.268 12.044 -19.776 1.00 72.50 451 PHE A C 1
ATOM 3543 O O . PHE A 1 451 ? 6.480 11.808 -19.800 1.00 72.50 451 PHE A O 1
ATOM 3550 N N . ARG A 1 452 ? 4.436 11.567 -20.715 1.00 67.62 452 ARG A N 1
ATOM 3551 C CA . ARG A 1 452 ? 4.855 10.675 -21.806 1.00 67.62 452 ARG A CA 1
ATOM 3552 C C . ARG A 1 452 ? 5.477 11.451 -22.969 1.00 67.62 452 ARG A C 1
ATOM 3554 O O . ARG A 1 452 ? 6.629 11.178 -23.318 1.00 67.62 452 ARG A O 1
ATOM 3561 N N . SER A 1 453 ? 4.737 12.417 -23.505 1.00 69.50 453 SER A N 1
ATOM 3562 C CA . SER A 1 453 ? 5.040 13.196 -24.718 1.00 69.50 453 SER A CA 1
ATOM 3563 C C . SER A 1 453 ? 5.116 14.708 -24.483 1.00 69.50 453 SER A C 1
ATOM 3565 O O . SER A 1 453 ? 5.617 15.423 -25.347 1.00 69.50 453 SER A O 1
ATOM 3567 N N . GLY A 1 454 ? 4.647 15.203 -23.335 1.00 78.44 454 GLY A N 1
ATOM 3568 C CA . GLY A 1 454 ? 4.714 16.621 -22.996 1.00 78.44 454 GLY A CA 1
ATOM 3569 C C . GLY A 1 454 ? 6.148 17.145 -22.905 1.00 78.44 454 GLY A C 1
ATOM 3570 O O . GLY A 1 454 ? 7.118 16.398 -22.746 1.00 78.44 454 GLY A O 1
ATOM 3571 N N . ARG A 1 455 ? 6.264 18.467 -23.028 1.00 83.25 455 ARG A N 1
ATOM 3572 C CA . ARG A 1 455 ? 7.542 19.203 -23.059 1.00 83.25 455 ARG A CA 1
ATOM 3573 C C . ARG A 1 455 ? 7.484 20.507 -22.278 1.00 83.25 455 ARG A C 1
ATOM 3575 O O . ARG A 1 455 ? 8.482 20.937 -21.719 1.00 83.25 455 ARG A O 1
ATOM 3582 N N . PHE A 1 456 ? 6.293 21.084 -22.202 1.00 89.62 456 PHE A N 1
ATOM 3583 C CA . PHE A 1 456 ? 5.991 22.292 -21.459 1.00 89.62 456 PHE A CA 1
ATOM 3584 C C . PHE A 1 456 ? 4.957 21.989 -20.363 1.00 89.62 456 PHE A C 1
ATOM 3586 O O . PHE A 1 456 ? 4.245 20.977 -20.426 1.00 89.62 456 PHE A O 1
ATOM 3593 N N . CYS A 1 457 ? 4.911 22.840 -19.338 1.00 91.31 457 CYS A N 1
ATOM 3594 C CA . CYS A 1 457 ? 3.821 22.852 -18.362 1.00 91.31 457 CYS A CA 1
ATOM 3595 C C . CYS A 1 457 ? 2.554 23.485 -18.960 1.00 91.31 457 CYS A C 1
ATOM 3597 O O . CYS A 1 457 ? 2.543 23.864 -20.131 1.00 91.31 457 CYS A O 1
ATOM 3599 N N . GLU A 1 458 ? 1.492 23.588 -18.161 1.00 93.19 458 GLU A N 1
ATOM 3600 C CA . GLU A 1 458 ? 0.220 24.199 -18.564 1.00 93.19 458 GLU A CA 1
ATOM 3601 C C . GLU A 1 458 ? 0.421 25.639 -19.064 1.00 93.19 458 GLU A C 1
ATOM 3603 O O . GLU A 1 458 ? 0.049 25.956 -20.192 1.00 93.19 458 GLU A O 1
ATOM 3608 N N . ASP A 1 459 ? 1.152 26.452 -18.297 1.00 94.50 459 ASP A N 1
ATOM 3609 C CA . ASP A 1 459 ? 1.438 27.867 -18.593 1.00 94.50 459 ASP A CA 1
ATOM 3610 C C . ASP A 1 459 ? 2.215 28.073 -19.905 1.00 94.50 459 ASP A C 1
ATOM 3612 O O . ASP A 1 459 ? 2.119 29.115 -20.549 1.00 94.50 459 ASP A O 1
ATOM 3616 N N . HIS A 1 460 ? 2.990 27.066 -20.315 1.00 93.94 460 HIS A N 1
ATOM 3617 C CA . HIS A 1 460 ? 3.893 27.129 -21.463 1.00 93.94 460 HIS A CA 1
ATOM 3618 C C . HIS A 1 460 ? 3.446 26.238 -22.632 1.00 93.94 460 HIS A C 1
ATOM 3620 O O . HIS A 1 460 ? 4.185 26.080 -23.604 1.00 93.94 460 HIS A O 1
ATOM 3626 N N . ILE A 1 461 ? 2.236 25.666 -22.587 1.00 92.50 461 ILE A N 1
ATOM 3627 C CA . ILE A 1 461 ? 1.747 24.743 -23.623 1.00 92.50 461 ILE A CA 1
ATOM 3628 C C . ILE A 1 461 ? 1.644 25.397 -25.012 1.00 92.50 461 ILE A C 1
ATOM 3630 O O . ILE A 1 461 ? 1.805 24.714 -26.023 1.00 92.50 461 ILE A O 1
ATOM 3634 N N . ALA A 1 462 ? 1.480 26.724 -25.070 1.00 92.81 462 ALA A N 1
ATOM 3635 C CA . ALA A 1 462 ? 1.517 27.511 -26.305 1.00 92.81 462 ALA A CA 1
ATOM 3636 C C . ALA A 1 462 ? 2.855 27.386 -27.067 1.00 92.81 462 ALA A C 1
ATOM 3638 O O . ALA A 1 462 ? 2.876 27.460 -28.295 1.00 92.81 462 ALA A O 1
ATOM 3639 N N . LEU A 1 463 ? 3.961 27.113 -26.362 1.00 91.75 463 LEU A N 1
ATOM 3640 C CA . LEU A 1 463 ? 5.276 26.852 -26.959 1.00 91.75 463 LEU A CA 1
ATOM 3641 C C . LEU A 1 463 ? 5.385 25.442 -27.569 1.00 91.75 463 LEU A C 1
ATOM 3643 O O . LEU A 1 463 ? 6.395 25.116 -28.185 1.00 91.75 463 LEU A O 1
ATOM 3647 N N . GLY A 1 464 ? 4.352 24.597 -27.452 1.00 91.19 464 GLY A N 1
ATOM 3648 C CA . GLY A 1 464 ? 4.328 23.238 -28.007 1.00 91.19 464 GLY A CA 1
ATOM 3649 C C . GLY A 1 464 ? 4.535 23.163 -29.525 1.00 91.19 464 GLY A C 1
ATOM 3650 O O . GLY A 1 464 ? 4.992 22.135 -30.019 1.00 91.19 464 GLY A O 1
ATOM 3651 N N . ASN A 1 465 ? 4.263 24.257 -30.244 1.00 93.62 465 ASN A N 1
ATOM 3652 C CA . ASN A 1 465 ? 4.496 24.386 -31.684 1.00 93.62 465 ASN A CA 1
ATOM 3653 C C . ASN A 1 465 ? 5.921 24.853 -32.042 1.00 93.62 465 ASN A C 1
ATOM 3655 O O . ASN A 1 465 ? 6.224 24.991 -33.224 1.00 93.62 465 ASN A O 1
ATOM 3659 N N . ILE A 1 466 ? 6.792 25.088 -31.056 1.00 93.56 466 ILE A N 1
ATOM 3660 C CA . ILE A 1 466 ? 8.173 25.560 -31.228 1.00 93.56 466 ILE A CA 1
ATOM 3661 C C . ILE A 1 466 ? 9.159 24.406 -30.986 1.00 93.56 466 ILE A C 1
ATOM 3663 O O . ILE A 1 466 ? 8.922 23.482 -30.201 1.00 93.56 466 ILE A O 1
ATOM 3667 N N . CYS A 1 467 ? 10.293 24.441 -31.683 1.00 92.50 467 CYS A N 1
ATOM 3668 C CA . CYS A 1 467 ? 11.395 23.512 -31.501 1.00 92.50 467 CYS A CA 1
ATOM 3669 C C . CYS A 1 467 ? 11.895 23.530 -30.050 1.00 92.50 467 CYS A C 1
ATOM 3671 O O . CYS A 1 467 ? 12.520 24.487 -29.607 1.00 92.50 467 CYS A O 1
ATOM 3673 N N . GLY A 1 468 ? 11.686 22.433 -29.319 1.00 83.88 468 GLY A N 1
ATOM 3674 C CA . GLY A 1 468 ? 12.124 22.292 -27.924 1.00 83.88 468 GLY A CA 1
ATOM 3675 C C . GLY A 1 468 ? 13.620 22.012 -27.745 1.00 83.88 468 GLY A C 1
ATOM 3676 O O . GLY A 1 468 ? 13.989 21.306 -26.810 1.00 83.88 468 GLY A O 1
ATOM 3677 N N . ILE A 1 469 ? 14.455 22.511 -28.658 1.00 85.81 469 ILE A N 1
ATOM 3678 C CA . ILE A 1 469 ? 15.882 22.748 -28.428 1.00 85.81 469 ILE A CA 1
ATOM 3679 C C . ILE A 1 469 ? 15.992 24.255 -28.223 1.00 85.81 469 ILE A C 1
ATOM 3681 O O . ILE A 1 469 ? 15.852 25.021 -29.174 1.00 85.81 469 ILE A O 1
ATOM 3685 N N . MET A 1 470 ? 16.165 24.686 -26.978 1.00 78.38 470 MET A N 1
ATOM 3686 C CA . MET A 1 470 ? 16.337 26.102 -26.661 1.00 78.38 470 MET A CA 1
ATOM 3687 C C . MET A 1 470 ? 17.740 26.561 -27.100 1.00 78.38 470 MET A C 1
ATOM 3689 O O . MET A 1 470 ? 18.685 25.794 -26.917 1.00 78.38 470 MET A O 1
ATOM 3693 N N . PRO A 1 471 ? 17.912 27.774 -27.663 1.00 84.31 471 PRO A N 1
ATOM 3694 C CA . PRO A 1 471 ? 16.915 28.822 -27.909 1.00 84.31 471 PRO A CA 1
ATOM 3695 C C . PRO A 1 471 ? 16.449 28.887 -29.385 1.00 84.31 471 PRO A C 1
ATOM 3697 O O . PRO A 1 471 ? 16.391 29.965 -29.963 1.00 84.31 471 PRO A O 1
ATOM 3700 N N . CYS A 1 472 ? 16.137 27.756 -30.034 1.00 92.19 472 CYS A N 1
ATOM 3701 C CA . CYS A 1 472 ? 15.925 27.705 -31.491 1.00 92.19 472 CYS A CA 1
ATOM 3702 C C . CYS A 1 472 ? 14.807 28.617 -32.032 1.00 92.19 472 CYS A C 1
ATOM 3704 O O . CYS A 1 472 ? 14.950 29.115 -33.143 1.00 92.19 472 CYS A O 1
ATOM 3706 N N . GLY A 1 473 ? 13.682 28.773 -31.325 1.00 90.00 473 GLY A N 1
ATOM 3707 C CA . GLY A 1 473 ? 12.548 29.624 -31.736 1.00 90.00 473 GLY A CA 1
ATOM 3708 C C . GLY A 1 473 ? 11.725 29.154 -32.952 1.00 90.00 473 GLY A C 1
ATOM 3709 O O . GLY A 1 473 ? 10.530 29.427 -33.011 1.00 90.00 473 GLY A O 1
ATOM 3710 N N . GLU A 1 474 ? 12.323 28.408 -33.883 1.00 95.69 474 GLU A N 1
ATOM 3711 C CA . GLU A 1 474 ? 11.676 27.889 -35.098 1.00 95.69 474 GLU A CA 1
ATOM 3712 C C . GLU A 1 474 ? 10.479 26.966 -34.805 1.00 95.69 474 GLU A C 1
ATOM 3714 O O . GLU A 1 474 ? 10.539 26.172 -33.856 1.00 95.69 474 GLU A O 1
ATOM 3719 N N . PRO A 1 475 ? 9.424 26.970 -35.643 1.00 95.75 475 PRO A N 1
ATOM 3720 C CA . PRO A 1 475 ? 8.304 26.050 -35.501 1.00 95.75 475 PRO A CA 1
ATOM 3721 C C . PRO A 1 475 ? 8.724 24.584 -35.702 1.00 95.75 475 PRO A C 1
ATOM 3723 O O . PRO A 1 475 ? 9.679 24.262 -36.416 1.00 95.75 475 PRO A O 1
ATOM 3726 N N . VAL A 1 476 ? 7.993 23.662 -35.073 1.00 95.62 476 VAL A N 1
ATOM 3727 C CA . VAL A 1 476 ? 8.184 22.213 -35.261 1.00 95.62 476 VAL A CA 1
ATOM 3728 C C . VAL A 1 476 ? 7.909 21.809 -36.714 1.00 95.62 476 VAL A C 1
ATOM 3730 O O . VAL A 1 476 ? 6.988 22.320 -37.344 1.00 95.62 476 VAL A O 1
ATOM 3733 N N . HIS A 1 477 ? 8.696 20.877 -37.267 1.00 94.75 477 HIS A N 1
ATOM 3734 C CA . HIS A 1 477 ? 8.636 20.570 -38.707 1.00 94.75 477 HIS A CA 1
ATOM 3735 C C . HIS A 1 477 ? 7.334 19.883 -39.152 1.00 94.75 477 HIS A C 1
ATOM 3737 O O . HIS A 1 477 ? 7.022 19.856 -40.339 1.00 94.75 477 HIS A O 1
ATOM 3743 N N . SER A 1 478 ? 6.610 19.267 -38.218 1.00 92.31 478 SER A N 1
ATOM 3744 C CA . SER A 1 478 ? 5.303 18.654 -38.444 1.00 92.31 478 SER A CA 1
ATOM 3745 C C . SER A 1 478 ? 4.496 18.634 -37.136 1.00 92.31 478 SER A C 1
ATOM 3747 O O . SER A 1 478 ? 5.092 18.653 -36.052 1.00 92.31 478 SER A O 1
ATOM 3749 N N . PRO A 1 479 ? 3.150 18.603 -37.185 1.00 89.62 479 PRO A N 1
ATOM 3750 C CA . PRO A 1 479 ? 2.324 18.513 -35.983 1.00 89.62 479 PRO A CA 1
ATOM 3751 C C . PRO A 1 479 ? 2.682 17.285 -35.131 1.00 89.62 479 PRO A C 1
ATOM 3753 O O . PRO A 1 479 ? 2.633 16.152 -35.602 1.00 89.62 479 PRO A O 1
ATOM 3756 N N . GLY A 1 480 ? 3.047 17.515 -33.866 1.00 85.62 480 GLY A N 1
ATOM 3757 C CA . GLY A 1 480 ? 3.500 16.468 -32.940 1.00 85.62 480 GLY A CA 1
ATOM 3758 C C . GLY A 1 480 ? 5.004 16.156 -32.982 1.00 85.62 480 GLY A C 1
ATOM 3759 O O . GLY A 1 480 ? 5.474 15.352 -32.176 1.00 85.62 480 GLY A O 1
ATOM 3760 N N . ALA A 1 481 ? 5.781 16.793 -33.865 1.00 89.88 481 ALA A N 1
ATOM 3761 C CA . ALA A 1 481 ? 7.234 16.664 -33.864 1.00 89.88 481 ALA A CA 1
ATOM 3762 C C . ALA A 1 481 ? 7.893 17.336 -32.651 1.00 89.88 481 ALA A C 1
ATOM 3764 O O . ALA A 1 481 ? 7.399 18.307 -32.082 1.00 89.88 481 ALA A O 1
ATOM 3765 N N . LEU A 1 482 ? 9.079 16.840 -32.289 1.00 88.44 482 LEU A N 1
ATOM 3766 C CA . LEU A 1 482 ? 9.882 17.400 -31.201 1.00 88.44 482 LEU A CA 1
ATOM 3767 C C . LEU A 1 482 ? 10.866 18.491 -31.672 1.00 88.44 482 LEU A C 1
ATOM 3769 O O . LEU A 1 482 ? 11.416 19.219 -30.847 1.00 88.44 482 LEU A O 1
ATOM 3773 N N . THR A 1 483 ? 11.105 18.659 -32.967 1.00 93.12 483 THR A N 1
ATOM 3774 C CA . THR A 1 483 ? 12.098 19.624 -33.467 1.00 93.12 483 THR A CA 1
ATOM 3775 C C . THR A 1 483 ? 11.680 20.257 -34.789 1.00 93.12 483 THR A C 1
ATOM 3777 O O . THR A 1 483 ? 10.808 19.737 -35.492 1.00 93.12 483 THR A O 1
ATOM 3780 N N . CYS A 1 484 ? 12.275 21.412 -35.105 1.00 96.00 484 CYS A N 1
ATOM 3781 C CA . CYS A 1 484 ? 12.135 22.079 -36.399 1.00 96.00 484 CYS A CA 1
ATOM 3782 C C . CYS A 1 484 ? 12.812 21.282 -37.530 1.00 96.00 484 CYS A C 1
ATOM 3784 O O . CYS A 1 484 ? 13.292 20.164 -37.337 1.00 96.00 484 CYS A O 1
ATOM 3786 N N . GLY A 1 485 ? 12.822 21.850 -38.738 1.00 95.50 485 GLY A N 1
ATOM 3787 C CA . GLY A 1 485 ? 13.324 21.184 -39.942 1.00 95.50 485 GLY A CA 1
ATOM 3788 C C . GLY A 1 485 ? 14.842 20.982 -40.012 1.00 95.50 485 GLY A C 1
ATOM 3789 O O . GLY A 1 485 ? 15.286 20.275 -40.915 1.00 95.50 485 GLY A O 1
ATOM 3790 N N . ARG A 1 486 ? 15.632 21.570 -39.102 1.00 96.56 486 ARG A N 1
ATOM 3791 C CA . ARG A 1 486 ? 17.103 21.505 -39.138 1.00 96.56 486 ARG A CA 1
ATOM 3792 C C . ARG A 1 486 ? 17.619 20.087 -38.842 1.00 96.56 486 ARG A C 1
ATOM 3794 O O . ARG A 1 486 ? 17.111 19.407 -37.949 1.00 96.56 486 ARG A O 1
ATOM 3801 N N . GLU A 1 487 ? 18.627 19.638 -39.591 1.00 95.00 487 GLU A N 1
ATOM 3802 C CA . GLU A 1 487 ? 19.145 18.260 -39.506 1.00 95.00 487 GLU A CA 1
ATOM 3803 C C . GLU A 1 487 ? 19.874 17.956 -38.188 1.00 95.00 487 GLU A C 1
ATOM 3805 O O . GLU A 1 487 ? 19.710 16.871 -37.633 1.00 95.00 487 GLU A O 1
ATOM 3810 N N . ASP A 1 488 ? 20.583 18.931 -37.619 1.00 92.56 488 ASP A N 1
ATOM 3811 C CA . ASP A 1 488 ? 21.166 18.855 -36.271 1.00 92.56 488 ASP A CA 1
ATOM 3812 C C . ASP A 1 488 ? 20.094 18.579 -35.194 1.00 92.56 488 ASP A C 1
ATOM 3814 O O . ASP A 1 488 ? 20.239 17.703 -34.334 1.00 92.56 488 ASP A O 1
ATOM 3818 N N . HIS A 1 489 ? 18.959 19.268 -35.287 1.00 92.06 489 HIS A N 1
ATOM 3819 C CA . HIS A 1 489 ? 17.841 19.139 -34.364 1.00 92.06 489 HIS A CA 1
ATOM 3820 C C . HIS A 1 489 ? 17.063 17.828 -34.584 1.00 92.06 489 HIS A C 1
ATOM 3822 O O . HIS A 1 489 ? 16.619 17.200 -33.616 1.00 92.06 489 HIS A O 1
ATOM 3828 N N . LYS A 1 490 ? 16.936 17.348 -35.827 1.00 91.94 490 LYS A N 1
ATOM 3829 C CA . LYS A 1 490 ? 16.412 16.001 -36.126 1.00 91.94 490 LYS A CA 1
ATOM 3830 C C . LYS A 1 490 ? 17.317 14.906 -35.553 1.00 91.94 490 LYS A C 1
ATOM 3832 O O . LYS A 1 490 ? 16.821 14.014 -34.864 1.00 91.94 490 LYS A O 1
ATOM 3837 N N . ALA A 1 491 ? 18.632 14.995 -35.759 1.00 87.19 491 ALA A N 1
ATOM 3838 C CA . ALA A 1 491 ? 19.607 14.036 -35.238 1.00 87.19 491 ALA A CA 1
ATOM 3839 C C . ALA A 1 491 ? 19.592 13.972 -33.698 1.00 87.19 491 ALA A C 1
ATOM 3841 O O . ALA A 1 491 ? 19.598 12.884 -33.113 1.00 87.19 491 ALA A O 1
ATOM 3842 N N . CYS A 1 492 ? 19.472 15.124 -33.030 1.00 84.44 492 CYS A N 1
ATOM 3843 C CA . CYS A 1 492 ? 19.304 15.202 -31.579 1.00 84.44 492 CYS A CA 1
ATOM 3844 C C . CYS A 1 492 ? 18.018 14.493 -31.101 1.00 84.44 492 CYS A C 1
ATOM 3846 O O . CYS A 1 492 ? 18.065 13.677 -30.179 1.00 84.44 492 CYS A O 1
ATOM 3848 N N . ALA A 1 493 ? 16.878 14.704 -31.772 1.00 81.69 493 ALA A N 1
ATOM 3849 C CA . ALA A 1 493 ? 15.631 14.007 -31.442 1.00 81.69 493 ALA A CA 1
ATOM 3850 C C . ALA A 1 493 ? 15.724 12.479 -31.656 1.00 81.69 493 ALA A C 1
ATOM 3852 O O . ALA A 1 493 ? 15.239 11.700 -30.828 1.00 81.69 493 ALA A O 1
ATOM 3853 N N . LEU A 1 494 ? 16.382 12.042 -32.734 1.00 79.88 494 LEU A N 1
ATOM 3854 C CA . LEU A 1 494 ? 16.561 10.626 -33.069 1.00 79.88 494 LEU A CA 1
ATOM 3855 C C . LEU A 1 494 ? 17.507 9.899 -32.099 1.00 79.88 494 LEU A C 1
ATOM 3857 O O . LEU A 1 494 ? 17.220 8.764 -31.718 1.00 79.88 494 LEU A O 1
ATOM 3861 N N . SER A 1 495 ? 18.585 10.542 -31.634 1.00 72.56 495 SER A N 1
ATOM 3862 C CA . SER A 1 495 ? 19.526 9.938 -30.671 1.00 72.56 495 SER A CA 1
ATOM 3863 C C . SER A 1 495 ? 18.909 9.708 -29.280 1.00 72.56 495 SER A C 1
ATOM 3865 O O . SER A 1 495 ? 19.268 8.759 -28.575 1.00 72.56 495 SER A O 1
ATOM 3867 N N . VAL A 1 496 ? 17.921 10.524 -28.896 1.00 65.69 496 VAL A N 1
ATOM 3868 C CA . VAL A 1 496 ? 17.122 10.330 -27.674 1.00 65.69 496 VAL A CA 1
ATOM 3869 C C . VAL A 1 496 ? 16.106 9.192 -27.840 1.00 65.69 496 VAL A C 1
ATOM 3871 O O . VAL A 1 496 ? 15.854 8.450 -26.884 1.00 65.69 496 VAL A O 1
ATOM 3874 N N . ALA A 1 497 ? 15.541 9.027 -29.040 1.00 59.22 497 ALA A N 1
ATOM 3875 C CA . ALA A 1 497 ? 14.584 7.967 -29.352 1.00 59.22 497 ALA A CA 1
ATOM 3876 C C . ALA A 1 497 ? 15.237 6.577 -29.502 1.00 59.22 497 ALA A C 1
ATOM 3878 O O . ALA A 1 497 ? 14.613 5.572 -29.159 1.00 59.22 497 ALA A O 1
ATOM 3879 N N . SER A 1 498 ? 16.483 6.505 -29.981 1.00 44.62 498 SER A N 1
ATOM 3880 C CA . SER A 1 498 ? 17.117 5.251 -30.411 1.00 44.62 498 SER A CA 1
ATOM 3881 C C . SER A 1 498 ? 17.751 4.399 -29.304 1.00 44.62 498 SER A C 1
ATOM 3883 O O . SER A 1 498 ? 18.047 3.234 -29.560 1.00 44.62 498 SER A O 1
ATOM 3885 N N . LYS A 1 499 ? 17.938 4.901 -28.070 1.00 42.75 499 LYS A N 1
ATOM 3886 C CA . LYS A 1 499 ? 18.542 4.116 -26.966 1.00 42.75 499 LYS A CA 1
ATOM 3887 C C . LYS A 1 499 ? 17.658 2.906 -26.578 1.00 42.75 499 LYS A C 1
ATOM 3889 O O . LYS A 1 499 ? 16.613 3.101 -25.944 1.00 42.75 499 LYS A O 1
ATOM 3894 N N . PRO A 1 500 ? 18.062 1.646 -26.861 1.00 43.12 500 PRO A N 1
ATOM 3895 C CA . PRO A 1 500 ? 17.183 0.483 -26.747 1.00 43.12 500 PRO A CA 1
ATOM 3896 C C . PRO A 1 500 ? 17.112 -0.036 -25.302 1.00 43.12 500 PRO A C 1
ATOM 3898 O O . PRO A 1 500 ? 17.811 -0.972 -24.907 1.00 43.12 500 PRO A O 1
ATOM 3901 N N . ARG A 1 501 ? 16.214 0.545 -24.497 1.00 50.06 501 ARG A N 1
ATOM 3902 C CA . ARG A 1 501 ? 16.077 0.260 -23.049 1.00 50.06 501 ARG A CA 1
ATOM 3903 C C . ARG A 1 501 ? 15.760 -1.203 -22.694 1.00 50.06 501 ARG A C 1
ATOM 3905 O O . ARG A 1 501 ? 15.935 -1.593 -21.545 1.00 50.06 501 ARG A O 1
ATOM 3912 N N . HIS A 1 502 ? 15.314 -2.018 -23.652 1.00 47.78 502 HIS A N 1
ATOM 3913 C CA . HIS A 1 502 ? 14.953 -3.424 -23.427 1.00 47.78 502 HIS A CA 1
ATOM 3914 C C . HIS A 1 502 ? 16.104 -4.428 -23.619 1.00 47.78 502 HIS A C 1
ATOM 3916 O O . HIS A 1 502 ? 16.000 -5.555 -23.134 1.00 47.78 502 HIS A O 1
ATOM 3922 N N . ALA A 1 503 ? 17.201 -4.057 -24.293 1.00 42.69 503 ALA A N 1
ATOM 3923 C CA . ALA A 1 503 ? 18.267 -5.008 -24.628 1.00 42.69 503 ALA A CA 1
ATOM 3924 C C . ALA A 1 503 ? 19.127 -5.410 -23.413 1.00 42.69 503 ALA A C 1
ATOM 3926 O O . ALA A 1 503 ? 19.482 -6.579 -23.270 1.00 42.69 503 ALA A O 1
ATOM 3927 N N . GLN A 1 504 ? 19.426 -4.468 -22.509 1.00 44.75 504 GLN A N 1
ATOM 3928 C CA . GLN A 1 504 ? 20.233 -4.757 -21.316 1.00 44.75 504 GLN A CA 1
ATOM 3929 C C . GLN A 1 504 ? 19.459 -5.533 -20.237 1.00 44.75 504 GLN A C 1
ATOM 3931 O O . GLN A 1 504 ? 20.028 -6.432 -19.622 1.00 44.75 504 GLN A O 1
ATOM 3936 N N . LEU A 1 505 ? 18.153 -5.276 -20.057 1.00 47.56 505 LEU A N 1
ATOM 3937 C CA . LEU A 1 505 ? 17.351 -6.000 -19.058 1.00 47.56 505 LEU A CA 1
ATOM 3938 C C . LEU A 1 505 ? 17.268 -7.509 -19.343 1.00 47.56 505 LEU A C 1
ATOM 3940 O O . LEU A 1 505 ? 17.323 -8.302 -18.406 1.00 47.56 505 LEU A O 1
ATOM 3944 N N . ARG A 1 506 ? 17.174 -7.907 -20.623 1.00 47.47 506 ARG A N 1
ATOM 3945 C CA . ARG A 1 506 ? 17.119 -9.324 -21.032 1.00 47.47 506 ARG A CA 1
ATOM 3946 C C . ARG A 1 506 ? 18.406 -10.087 -20.706 1.00 47.47 506 ARG A C 1
ATOM 3948 O O . ARG A 1 506 ? 18.334 -11.215 -20.236 1.00 47.47 506 ARG A O 1
ATOM 3955 N N . LYS A 1 507 ? 19.578 -9.465 -20.885 1.00 49.19 507 LYS A N 1
ATOM 3956 C CA . LYS A 1 507 ? 20.865 -10.088 -20.521 1.00 49.19 507 LYS A CA 1
ATOM 3957 C C . LYS A 1 507 ? 20.974 -10.317 -19.007 1.00 49.19 507 LYS A C 1
ATOM 3959 O O . LYS A 1 507 ? 21.389 -11.392 -18.584 1.00 49.19 507 LYS A O 1
ATOM 3964 N N . ALA A 1 508 ? 20.523 -9.353 -18.200 1.00 50.22 508 ALA A N 1
ATOM 3965 C CA . ALA A 1 508 ? 20.503 -9.481 -16.742 1.00 50.22 508 ALA A CA 1
ATOM 3966 C C . ALA A 1 508 ? 19.538 -10.578 -16.240 1.00 50.22 508 ALA A C 1
ATOM 3968 O O . ALA A 1 508 ? 19.863 -11.284 -15.288 1.00 50.22 508 ALA A O 1
ATOM 3969 N N . THR A 1 509 ? 18.381 -10.775 -16.889 1.00 56.16 509 THR A N 1
ATOM 3970 C CA . THR A 1 509 ? 17.430 -11.840 -16.499 1.00 56.16 509 THR A CA 1
ATOM 3971 C C . THR A 1 509 ? 17.958 -13.243 -16.812 1.00 56.16 509 THR A C 1
ATOM 3973 O O . THR A 1 509 ? 17.791 -14.149 -15.993 1.00 56.16 509 THR A O 1
ATOM 3976 N N . CYS A 1 510 ? 18.643 -13.428 -17.946 1.00 58.91 510 CYS A N 1
ATOM 3977 C CA . CYS A 1 510 ? 19.292 -14.701 -18.274 1.00 58.91 510 CYS A CA 1
ATOM 3978 C C . CYS A 1 510 ? 20.399 -15.062 -17.267 1.00 58.91 510 CYS A C 1
ATOM 3980 O O . CYS A 1 510 ? 20.435 -16.194 -16.790 1.00 58.91 510 CYS A O 1
ATOM 3982 N N . LEU A 1 511 ? 21.246 -14.096 -16.886 1.00 63.00 511 LEU A N 1
ATOM 3983 C CA . LEU A 1 511 ? 22.292 -14.297 -15.873 1.00 63.00 511 LEU A CA 1
ATOM 3984 C C . LEU A 1 511 ? 21.714 -14.674 -14.500 1.00 63.00 511 LEU A C 1
ATOM 3986 O O . LEU A 1 511 ? 22.204 -15.605 -13.868 1.00 63.00 511 LEU A O 1
ATOM 3990 N N . PHE A 1 512 ? 20.642 -14.007 -14.061 1.00 66.38 512 PHE A N 1
ATOM 3991 C CA . PHE A 1 512 ? 20.007 -14.307 -12.773 1.00 66.38 512 PHE A CA 1
ATOM 3992 C C . PHE A 1 512 ? 19.381 -15.713 -12.732 1.00 66.38 512 PHE A C 1
ATOM 3994 O O . PHE A 1 512 ? 19.471 -16.405 -11.717 1.00 66.38 512 PHE A O 1
ATOM 4001 N N . SER A 1 513 ? 18.795 -16.157 -13.850 1.00 66.19 513 SER A N 1
ATOM 4002 C CA . SER A 1 513 ? 18.210 -17.502 -13.984 1.00 66.19 513 SER A CA 1
ATOM 4003 C C . SER A 1 513 ? 19.282 -18.602 -13.973 1.00 66.19 513 SER A C 1
ATOM 4005 O O . SER A 1 513 ? 19.095 -19.641 -13.347 1.00 66.19 513 SER A O 1
ATOM 4007 N N . ALA A 1 514 ? 20.435 -18.361 -14.608 1.00 71.56 514 ALA A N 1
ATOM 4008 C CA . ALA A 1 514 ? 21.567 -19.289 -14.572 1.00 71.56 514 ALA A CA 1
ATOM 4009 C C . ALA A 1 514 ? 22.155 -19.429 -13.153 1.00 71.56 514 ALA A C 1
ATOM 4011 O O . ALA A 1 514 ? 22.419 -20.540 -12.698 1.00 71.56 514 ALA A O 1
ATOM 4012 N N . LEU A 1 515 ? 22.294 -18.313 -12.428 1.00 72.56 515 LEU A N 1
ATOM 4013 C CA . LEU A 1 515 ? 22.781 -18.295 -11.044 1.00 72.56 515 LEU A CA 1
ATOM 4014 C C . LEU A 1 515 ? 21.843 -19.023 -10.071 1.00 72.56 515 LEU A C 1
ATOM 4016 O O . LEU A 1 515 ? 22.317 -19.766 -9.217 1.00 72.56 515 LEU A O 1
ATOM 4020 N N . THR A 1 516 ? 20.523 -18.866 -10.216 1.00 71.31 516 THR A N 1
ATOM 4021 C CA . THR A 1 516 ? 19.553 -19.601 -9.380 1.00 71.31 516 THR A CA 1
ATOM 4022 C C . THR A 1 516 ? 19.532 -21.099 -9.684 1.00 71.31 516 THR A C 1
ATOM 4024 O O . THR A 1 516 ? 19.415 -21.892 -8.752 1.00 71.31 516 THR A O 1
ATOM 4027 N N . PHE A 1 517 ? 19.711 -21.501 -10.946 1.00 79.81 517 PHE A N 1
ATOM 4028 C CA . PHE A 1 517 ? 19.831 -22.916 -11.311 1.00 79.81 517 PHE A CA 1
ATOM 4029 C C . PHE A 1 517 ? 21.103 -23.559 -10.733 1.00 79.81 517 PHE A C 1
ATOM 4031 O O . PHE A 1 517 ? 21.032 -24.644 -10.159 1.00 79.81 517 PHE A O 1
ATOM 4038 N N . LEU A 1 518 ? 22.248 -22.870 -10.815 1.00 73.88 518 LEU A N 1
ATOM 4039 C CA . LEU A 1 518 ? 23.510 -23.337 -10.227 1.00 73.88 518 LEU A CA 1
ATOM 4040 C C . LEU A 1 518 ? 23.419 -23.485 -8.702 1.00 73.88 518 LEU A C 1
ATOM 4042 O O . LEU A 1 518 ? 23.861 -24.502 -8.174 1.00 73.88 518 LEU A O 1
ATOM 4046 N N . LEU A 1 519 ? 22.806 -22.518 -8.007 1.00 72.00 519 LEU A N 1
ATOM 4047 C CA . LEU A 1 519 ? 22.634 -22.568 -6.550 1.00 72.00 519 LEU A CA 1
ATOM 4048 C C . LEU A 1 519 ? 21.711 -23.716 -6.103 1.00 72.00 519 LEU A C 1
ATOM 4050 O O . LEU A 1 519 ? 21.914 -24.312 -5.049 1.00 72.00 519 LEU A O 1
ATOM 4054 N N . TRP A 1 520 ? 20.684 -24.025 -6.899 1.00 85.38 520 TRP A N 1
ATOM 4055 C CA . TRP A 1 520 ? 19.791 -25.154 -6.639 1.00 85.38 520 TRP A CA 1
ATOM 4056 C C . TRP A 1 520 ? 20.501 -26.496 -6.863 1.00 85.38 520 TRP A C 1
ATOM 4058 O O . TRP A 1 520 ? 20.392 -27.394 -6.029 1.00 85.38 520 TRP A O 1
ATOM 4068 N N . ALA A 1 521 ? 21.290 -26.610 -7.937 1.00 72.62 521 ALA A N 1
ATOM 4069 C CA . ALA A 1 521 ? 22.061 -27.811 -8.239 1.00 72.62 521 ALA A CA 1
ATOM 4070 C C . ALA A 1 521 ? 23.128 -28.117 -7.170 1.00 72.62 521 ALA A C 1
ATOM 4072 O O . ALA A 1 521 ? 23.264 -29.272 -6.768 1.00 72.62 521 ALA A O 1
ATOM 4073 N N . THR A 1 522 ? 23.852 -27.114 -6.654 1.00 71.44 522 THR A N 1
ATOM 4074 C CA . THR A 1 522 ? 24.839 -27.339 -5.581 1.00 71.44 522 THR A CA 1
ATOM 4075 C C . THR A 1 522 ? 24.189 -27.775 -4.271 1.00 71.44 522 THR A C 1
ATOM 4077 O O . THR A 1 522 ? 24.684 -28.709 -3.645 1.00 71.44 522 THR A O 1
ATOM 4080 N N . LEU A 1 523 ? 23.050 -27.187 -3.885 1.00 70.62 523 LEU A N 1
ATOM 4081 C CA . LEU A 1 523 ? 22.283 -27.640 -2.716 1.00 70.62 523 LEU A CA 1
ATOM 4082 C C . LEU A 1 523 ? 21.794 -29.090 -2.872 1.00 70.62 523 LEU A C 1
ATOM 4084 O O . LEU A 1 523 ? 21.843 -29.862 -1.917 1.00 70.62 523 LEU A O 1
ATOM 4088 N N . GLN A 1 524 ? 21.376 -29.482 -4.079 1.00 71.88 524 GLN A N 1
ATOM 4089 C CA . GLN A 1 524 ? 20.942 -30.849 -4.364 1.00 71.88 524 GLN A CA 1
ATOM 4090 C C . GLN A 1 524 ? 22.103 -31.857 -4.288 1.00 71.88 524 GLN A C 1
ATOM 4092 O O . GLN A 1 524 ? 21.921 -32.957 -3.773 1.00 71.88 524 GLN A O 1
ATOM 4097 N N . VAL A 1 525 ? 23.307 -31.474 -4.731 1.00 70.00 525 VAL A N 1
ATOM 4098 C CA . VAL A 1 525 ? 24.524 -32.288 -4.571 1.00 70.00 525 VAL A CA 1
ATOM 4099 C C . VAL A 1 525 ? 24.920 -32.403 -3.096 1.00 70.00 525 VAL A C 1
ATOM 4101 O O . VAL A 1 525 ? 25.163 -33.512 -2.632 1.00 70.00 525 VAL A O 1
ATOM 4104 N N . MET A 1 526 ? 24.918 -31.310 -2.323 1.00 63.75 526 MET A N 1
ATOM 4105 C CA . MET A 1 526 ? 25.249 -31.375 -0.890 1.00 63.75 526 MET A CA 1
ATOM 4106 C C . MET A 1 526 ? 24.289 -32.279 -0.100 1.00 63.75 526 MET A C 1
ATOM 4108 O O . MET A 1 526 ? 24.732 -32.980 0.803 1.00 63.75 526 MET A O 1
ATOM 4112 N N . TRP A 1 527 ? 23.006 -32.327 -0.475 1.00 59.78 527 TRP A N 1
ATOM 4113 C CA . TRP A 1 527 ? 22.012 -33.211 0.148 1.00 59.78 527 TRP A CA 1
ATOM 4114 C C . TRP A 1 527 ? 22.151 -34.694 -0.250 1.00 59.78 527 TRP A C 1
ATOM 4116 O O . TRP A 1 527 ? 21.770 -35.576 0.514 1.00 59.78 527 TRP A O 1
ATOM 4126 N N . LEU A 1 528 ? 22.717 -34.989 -1.425 1.00 62.44 528 LEU A N 1
ATOM 4127 C CA . LEU A 1 528 ? 22.958 -36.364 -1.890 1.00 62.44 528 LEU A CA 1
ATOM 4128 C C . LEU A 1 528 ? 24.280 -36.964 -1.384 1.00 62.44 528 LEU A C 1
ATOM 4130 O O . LEU A 1 528 ? 24.449 -38.180 -1.441 1.00 62.44 528 LEU A O 1
ATOM 4134 N N . TYR A 1 529 ? 25.209 -36.133 -0.902 1.00 50.47 529 TYR A N 1
ATOM 4135 C CA . TYR A 1 529 ? 26.532 -36.557 -0.428 1.00 50.47 529 TYR A CA 1
ATOM 4136 C C . TYR A 1 529 ? 26.703 -36.529 1.101 1.00 50.47 529 TYR A C 1
ATOM 4138 O O . TYR A 1 529 ? 27.781 -36.864 1.591 1.00 50.47 529 TYR A O 1
ATOM 4146 N N . THR A 1 530 ? 25.662 -36.207 1.878 1.00 46.09 530 THR A N 1
ATOM 4147 C CA . THR A 1 530 ? 25.661 -36.471 3.327 1.00 46.09 530 THR A CA 1
ATOM 4148 C C . THR A 1 530 ? 25.610 -37.985 3.584 1.00 46.09 530 THR A C 1
ATOM 4150 O O . THR A 1 530 ? 24.627 -38.625 3.200 1.00 46.09 530 THR A O 1
ATOM 4153 N N . PRO A 1 531 ? 26.643 -38.592 4.205 1.00 40.19 531 PRO A N 1
ATOM 4154 C CA . PRO A 1 531 ? 26.752 -40.044 4.306 1.00 40.19 531 PRO A CA 1
ATOM 4155 C C . PRO A 1 531 ? 25.665 -40.625 5.213 1.00 40.19 531 PRO A C 1
ATOM 4157 O O . PRO A 1 531 ? 25.572 -40.305 6.396 1.00 40.19 531 PRO A O 1
ATOM 4160 N N . SER A 1 532 ? 24.852 -41.519 4.653 1.00 40.72 532 SER A N 1
ATOM 4161 C CA . SER A 1 532 ? 23.824 -42.251 5.391 1.00 40.72 532 SER A CA 1
ATOM 4162 C C . SER A 1 532 ? 24.486 -43.269 6.324 1.00 40.72 532 SER A C 1
ATOM 4164 O O . SER A 1 532 ? 25.218 -44.148 5.868 1.00 40.72 532 SER A O 1
ATOM 4166 N N . VAL A 1 533 ? 24.221 -43.176 7.629 1.00 40.75 533 VAL A N 1
ATOM 4167 C CA . VAL A 1 533 ? 24.728 -44.140 8.619 1.00 40.75 533 VAL A CA 1
ATOM 4168 C C . VAL A 1 533 ? 24.123 -45.529 8.346 1.00 40.75 533 VAL A C 1
ATOM 4170 O O . VAL A 1 533 ? 22.897 -45.646 8.256 1.00 40.75 533 VAL A O 1
ATOM 4173 N N . PRO A 1 534 ? 24.929 -46.601 8.220 1.00 41.41 534 PRO A N 1
ATOM 4174 C CA . PRO A 1 534 ? 24.407 -47.935 7.951 1.00 41.41 534 PRO A CA 1
ATOM 4175 C C . PRO A 1 534 ? 23.802 -48.557 9.218 1.00 41.41 534 PRO A C 1
ATOM 4177 O O . PRO A 1 534 ? 24.514 -48.864 10.173 1.00 41.41 534 PRO A O 1
ATOM 4180 N N . ARG A 1 535 ? 22.488 -48.814 9.212 1.00 38.47 535 ARG A N 1
ATOM 4181 C CA . ARG A 1 535 ? 21.840 -49.650 10.236 1.00 38.47 535 ARG A CA 1
ATOM 4182 C C . ARG A 1 535 ? 22.240 -51.114 10.047 1.00 38.47 535 ARG A C 1
ATOM 4184 O O . ARG A 1 535 ? 21.897 -51.720 9.033 1.00 38.47 535 ARG A O 1
ATOM 4191 N N . GLN A 1 536 ? 22.926 -51.693 11.032 1.00 41.66 536 GLN A N 1
ATOM 4192 C CA . GLN A 1 536 ? 23.093 -53.144 11.116 1.00 41.66 536 GLN A CA 1
ATOM 4193 C C . GLN A 1 536 ? 21.803 -53.801 11.628 1.00 41.66 536 GLN A C 1
ATOM 4195 O O . GLN A 1 536 ? 21.160 -53.303 12.548 1.00 41.66 536 GLN A O 1
ATOM 4200 N N . LEU A 1 537 ? 21.439 -54.924 11.010 1.00 46.44 537 LEU A N 1
ATOM 4201 C CA . LEU A 1 537 ? 20.380 -55.823 11.466 1.00 46.44 537 LEU A CA 1
ATOM 4202 C C . LEU A 1 537 ? 20.919 -56.779 12.535 1.00 46.44 537 LEU A C 1
ATOM 4204 O O . LEU A 1 537 ? 21.969 -57.386 12.324 1.00 46.44 537 LEU A O 1
ATOM 4208 N N . THR A 1 538 ? 20.125 -57.044 13.571 1.00 39.00 538 THR A N 1
ATOM 4209 C CA . THR A 1 538 ? 20.147 -58.321 14.303 1.00 39.00 538 THR A CA 1
ATOM 4210 C C . THR A 1 538 ? 18.722 -58.796 14.576 1.00 39.00 538 THR A C 1
ATOM 4212 O O . THR A 1 538 ? 17.801 -57.982 14.651 1.00 39.00 538 THR A O 1
ATOM 4215 N N . ALA A 1 539 ? 18.572 -60.120 14.648 1.00 34.31 539 ALA A N 1
ATOM 4216 C CA . ALA A 1 539 ? 17.328 -60.832 14.950 1.00 34.31 539 ALA A CA 1
ATOM 4217 C C . ALA A 1 539 ? 16.998 -60.846 16.453 1.00 34.31 539 ALA A C 1
ATOM 4219 O O . ALA A 1 539 ? 17.926 -60.574 17.250 1.00 34.31 539 ALA A O 1
#

Foldseek 3Di:
DDDDDDDDDDDDDDDPPVVVVVVVVVVVVVVVVVCVVCVVVCVVVVVVVVVPPPDDDDDDDDDDDDDDDDDDDDDDDDDDDDDDDDPVVVVVVVVVPPPDQDPVSVVVVVLVVVVVVVVVVVVVPDDDDVVVVVVSVVVVVVVCVVQQHDVPDPDDRPGPDPPAAEWFAPDQFDPPDPPDPDTQGWAFDDFWDWAWEQELLLETTIHTWTWTAGPPQGWIGGQFWIWGQDPPAGIKIATDLDGQWDDLDPRRYIYGLSLLVVLVCCCVPVVQDLQNSQVVSQVVYPDDDRQDSQSSLSSNLSNVLSVQCVVVVNRVVQMFHPPDGSVRSVVSSCVVQVVPPNDDPVLVVPPDCVQKDQDDFPVNQVVQVPDPPVQDDPDDGPPDDDPDPPDDPDPPRRDPDDPPDDPDPPRDDDDPDPDRGDMDGDDDDPPDDDPQQFALPPPGRAGFPDPPLGRHHPVCVVCVQAQSPPPRRHGPCDVSHNGHPDPVSVVVVVVVVPPDPPPVVVVVVVVVVVVVVVVVVVVVVVVVPPDDDDDDDDD

Organism: NCBI:txid1111947

pLDDT: mean 70.23, std 23.49, range [24.08, 98.44]

Secondary structure (DSSP, 8-state):
----------------THHHHTTTHHHHHHHHHHHHHHHHHHHHHHHHHTTT--S------------------------PPP-PPPHHHHHHHHHHHGGG--HHHHHHHHHHHHHHHHHHHHTTTPPPPHHHHHHHHHHHHHHHHHTT--TT--SPP-PPPPPPPEE--S-SB-TTS---SS--B-EE-SPPEEEEEE-TTS-EEEEEE--EE-TTT--EEETTEEEEEETTTEEEEEE-SS-SEEE--SSSEEEEHHHHHHHHHHHHHH---HHHHHHHHHHH-SSSPPPPHHHHHHHHHHHHHHHHHHHTT-TTT--EETT--HHHHHHHHHHHH-TTTT--HHHHH---TTTEEEPPPHHHHHHTT----TTT----TT---SS-----------PPPPTTPPPPPPPPPPPPTTS-PPEEE-------S----B-SSSS--PBPS-TTT--S-STTGGGGGB-SSTT--PBPSSTT-SS-S-HHHHHHHHHHH---HHHHHHHHHHHHHHHHHHHHHHHHHHHHSSPPP-PPP--

Radius of gyration: 35.32 Å; chains: 1; bounding box: 84×96×123 Å